Protein AF-A0A2H0I7Z9-F1 (afdb_monomer)

Structure (mmCIF, N/CA/C/O backbone):
data_AF-A0A2H0I7Z9-F1
#
_entry.id   AF-A0A2H0I7Z9-F1
#
loop_
_atom_site.group_PDB
_atom_site.id
_atom_site.type_symbol
_atom_site.label_atom_id
_atom_site.label_alt_id
_atom_site.label_comp_id
_atom_site.label_asym_id
_atom_site.label_entity_id
_atom_site.label_s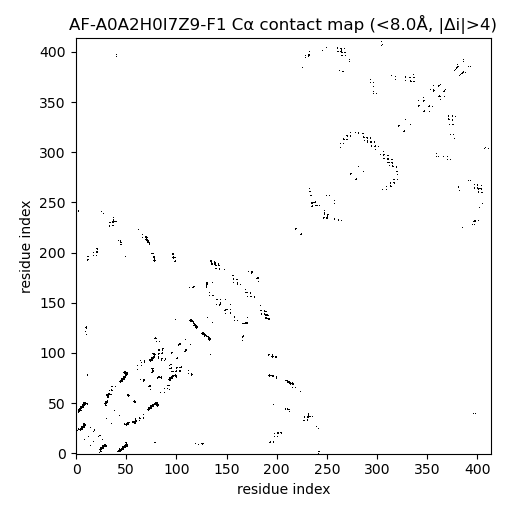eq_id
_atom_site.pdbx_PDB_ins_code
_atom_site.Cartn_x
_atom_site.Cartn_y
_atom_site.Cartn_z
_atom_site.occupancy
_atom_site.B_iso_or_equiv
_atom_site.auth_seq_id
_atom_site.auth_comp_id
_atom_site.auth_asym_id
_atom_site.auth_atom_id
_atom_site.pdbx_PDB_model_num
ATOM 1 N N . MET A 1 1 ? -11.245 18.619 -0.762 1.00 51.38 1 MET A N 1
ATOM 2 C CA . MET A 1 1 ? -10.961 17.854 -1.997 1.00 51.38 1 MET A CA 1
ATOM 3 C C . MET A 1 1 ? -11.618 16.493 -1.859 1.00 51.38 1 MET A C 1
ATOM 5 O O . MET A 1 1 ? -11.769 16.043 -0.731 1.00 51.38 1 MET A O 1
ATOM 9 N N . SER A 1 2 ? -12.069 15.881 -2.954 1.00 73.56 2 SER A N 1
ATOM 10 C CA . SER A 1 2 ? -12.644 14.533 -2.891 1.00 73.56 2 SER A CA 1
ATOM 11 C C . SER A 1 2 ? -11.521 13.504 -2.731 1.00 73.56 2 SER A C 1
ATOM 13 O O . SER A 1 2 ? -10.578 13.527 -3.515 1.00 73.56 2 SER A O 1
ATOM 15 N N . THR A 1 3 ? -11.616 12.596 -1.756 1.00 82.62 3 THR A N 1
ATOM 16 C CA . THR A 1 3 ? -10.693 11.454 -1.572 1.00 82.62 3 THR A CA 1
ATOM 17 C C . THR A 1 3 ? -11.044 10.273 -2.486 1.00 82.62 3 THR A C 1
ATOM 19 O O . THR A 1 3 ? -10.684 9.129 -2.215 1.00 82.62 3 THR A O 1
ATOM 22 N N . ASP A 1 4 ? -11.773 10.539 -3.574 1.00 92.75 4 ASP A N 1
ATOM 23 C CA . ASP A 1 4 ? -12.314 9.515 -4.465 1.00 92.75 4 ASP A CA 1
ATOM 24 C C . ASP A 1 4 ? -11.225 8.693 -5.158 1.00 92.75 4 ASP A C 1
ATOM 26 O O . ASP A 1 4 ? -11.396 7.487 -5.304 1.00 92.75 4 ASP A O 1
ATOM 30 N N . THR A 1 5 ? -10.124 9.320 -5.582 1.00 96.38 5 THR A N 1
ATOM 31 C CA . THR A 1 5 ? -8.995 8.621 -6.213 1.00 96.38 5 THR A CA 1
ATOM 32 C C . THR A 1 5 ? -7.719 8.868 -5.433 1.00 96.38 5 THR A C 1
ATOM 34 O O . THR A 1 5 ? -7.299 10.017 -5.283 1.00 96.38 5 THR A O 1
ATOM 37 N N . ILE A 1 6 ? -7.086 7.789 -4.976 1.00 97.38 6 ILE A N 1
ATOM 38 C CA . ILE A 1 6 ? -5.812 7.840 -4.258 1.00 97.38 6 ILE A CA 1
ATOM 39 C C . ILE A 1 6 ? -4.749 7.081 -5.050 1.00 97.38 6 ILE A C 1
ATOM 41 O O . ILE A 1 6 ? -4.990 5.970 -5.522 1.00 97.38 6 ILE A O 1
ATOM 45 N N . VAL A 1 7 ? -3.577 7.691 -5.208 1.00 98.19 7 VAL A N 1
ATOM 46 C CA . VAL A 1 7 ? -2.450 7.164 -5.982 1.00 98.19 7 VAL A CA 1
ATOM 47 C C . VAL A 1 7 ? -1.263 6.945 -5.051 1.00 98.19 7 VAL A C 1
ATOM 49 O O . VAL A 1 7 ? -0.806 7.893 -4.419 1.00 98.19 7 VAL A O 1
ATOM 52 N N . PHE A 1 8 ? -0.736 5.724 -4.999 1.00 97.94 8 PHE A N 1
ATOM 53 C CA . PHE A 1 8 ? 0.520 5.417 -4.313 1.00 97.94 8 PHE A CA 1
ATOM 54 C C . PHE A 1 8 ? 1.692 5.597 -5.275 1.00 97.94 8 PHE A C 1
ATOM 56 O O . PHE A 1 8 ? 1.799 4.862 -6.262 1.00 97.94 8 PHE A O 1
ATOM 63 N N . LEU A 1 9 ? 2.555 6.577 -5.003 1.00 96.88 9 LEU A N 1
ATOM 64 C CA . LEU A 1 9 ? 3.615 7.008 -5.913 1.00 96.88 9 LEU A CA 1
ATOM 65 C C . LEU A 1 9 ? 4.924 7.292 -5.166 1.00 96.88 9 LEU A C 1
ATOM 67 O O . LEU A 1 9 ? 4.912 7.895 -4.096 1.00 96.88 9 LEU A O 1
ATOM 71 N N . GLY A 1 10 ? 6.059 6.929 -5.765 1.00 93.75 10 GLY A N 1
ATOM 72 C CA . GLY A 1 10 ? 7.385 7.333 -5.300 1.00 93.75 10 GLY A CA 1
ATOM 73 C C . GLY A 1 10 ? 8.357 7.566 -6.451 1.00 93.75 10 GLY A C 1
ATOM 74 O O . GLY A 1 10 ? 8.159 8.525 -7.190 1.00 93.75 10 GLY A O 1
ATOM 75 N N . PRO A 1 11 ? 9.420 6.751 -6.607 1.00 94.00 11 PRO A N 1
ATOM 76 C CA . PRO A 1 11 ? 10.505 7.027 -7.552 1.00 94.00 11 PRO A CA 1
ATOM 77 C C . PRO A 1 11 ? 10.088 7.006 -9.027 1.00 94.00 11 PRO A C 1
ATOM 79 O O . PRO A 1 11 ? 10.836 7.503 -9.861 1.00 94.00 11 PRO A O 1
ATOM 82 N N . THR A 1 12 ? 8.950 6.398 -9.378 1.00 96.25 12 THR A N 1
ATOM 83 C CA . THR A 1 12 ? 8.590 6.178 -10.786 1.00 96.25 12 THR A CA 1
ATOM 84 C C . THR A 1 12 ? 8.223 7.467 -11.531 1.00 96.25 12 THR A C 1
ATOM 86 O O . THR A 1 12 ? 8.511 7.584 -12.719 1.00 96.25 12 THR A O 1
ATOM 89 N N . LEU A 1 13 ? 7.585 8.432 -10.864 1.00 95.50 13 LEU A N 1
ATOM 90 C CA . LEU A 1 13 ? 7.290 9.759 -11.415 1.00 95.50 13 LEU A CA 1
ATOM 91 C C . LEU A 1 13 ? 7.383 10.806 -10.314 1.00 95.50 13 LEU A C 1
ATOM 93 O O . LEU A 1 13 ? 7.021 10.549 -9.165 1.00 95.50 13 LEU A O 1
ATOM 97 N N . SER A 1 14 ? 7.759 12.031 -10.681 1.00 94.19 14 SER A N 1
ATOM 98 C CA . SER A 1 14 ? 7.615 13.146 -9.752 1.00 94.19 14 SER A CA 1
ATOM 99 C C . SER A 1 14 ? 6.133 13.425 -9.460 1.00 94.19 14 SER A C 1
ATOM 101 O O . SER A 1 14 ? 5.256 13.268 -10.314 1.00 94.19 14 SER A O 1
ATOM 103 N N . ARG A 1 15 ? 5.834 13.915 -8.248 1.00 92.50 15 ARG A N 1
ATOM 104 C CA . ARG A 1 15 ? 4.469 14.345 -7.888 1.00 92.50 15 ARG A CA 1
ATOM 105 C C . ARG A 1 15 ? 3.943 15.449 -8.815 1.00 92.50 15 ARG A C 1
ATOM 107 O O . ARG A 1 15 ? 2.733 15.561 -8.975 1.00 92.50 15 ARG A O 1
ATOM 114 N N . GLN A 1 16 ? 4.824 16.265 -9.398 1.00 94.12 16 GLN A N 1
ATOM 115 C CA . GLN A 1 16 ? 4.442 17.299 -10.358 1.00 94.12 16 GLN A CA 1
ATOM 116 C C . GLN A 1 16 ? 3.939 16.675 -11.665 1.00 94.12 16 GLN A C 1
ATOM 118 O O . GLN A 1 16 ? 2.797 16.919 -12.041 1.00 94.12 16 GLN A O 1
ATOM 123 N N . GLU A 1 17 ? 4.734 15.808 -12.299 1.00 96.00 17 GLU A N 1
ATOM 124 C CA . GLU A 1 17 ? 4.333 15.117 -13.535 1.00 96.00 17 GLU A CA 1
ATOM 125 C C . GLU A 1 17 ? 3.067 14.274 -13.334 1.00 96.00 17 GLU A C 1
ATOM 127 O O . GLU A 1 17 ? 2.190 14.216 -14.195 1.00 96.00 17 GLU A O 1
ATOM 132 N N . ALA A 1 18 ? 2.940 13.626 -12.175 1.00 96.75 18 ALA A N 1
ATOM 133 C CA . ALA A 1 18 ? 1.763 12.828 -11.863 1.00 96.75 18 ALA A CA 1
ATOM 134 C C . ALA A 1 18 ? 0.492 13.690 -11.736 1.00 96.75 18 ALA A C 1
ATOM 136 O O . ALA A 1 18 ? -0.565 13.296 -12.232 1.00 96.75 18 ALA A O 1
ATOM 137 N N . LYS A 1 19 ? 0.598 14.889 -11.142 1.00 95.81 19 LYS A N 1
ATOM 138 C CA . LYS A 1 19 ? -0.497 15.872 -11.074 1.00 95.81 19 LYS A CA 1
ATOM 139 C C . LYS A 1 19 ? -0.855 16.453 -12.439 1.00 95.81 19 LYS A C 1
ATOM 141 O O . LYS A 1 19 ? -2.015 16.771 -12.651 1.00 95.81 19 LYS A O 1
ATOM 146 N N . GLU A 1 20 ? 0.096 16.578 -13.361 1.00 97.00 20 GLU A N 1
ATOM 147 C CA . GLU A 1 20 ? -0.200 16.970 -14.747 1.00 97.00 20 GLU A CA 1
ATOM 148 C C . GLU A 1 20 ? -1.038 15.899 -15.465 1.00 97.00 20 GLU A C 1
ATOM 150 O O . GLU A 1 20 ? -1.903 16.230 -16.274 1.00 97.00 20 GLU A O 1
ATOM 155 N N . CYS A 1 21 ? -0.825 14.618 -15.139 1.00 97.19 21 CYS A N 1
ATOM 156 C CA . CYS A 1 21 ? -1.575 13.503 -15.722 1.00 97.19 21 CYS A CA 1
ATOM 157 C C . CYS A 1 21 ? -2.951 13.278 -15.073 1.00 97.19 21 CYS A C 1
ATOM 159 O O . CYS A 1 21 ? -3.874 12.846 -15.764 1.00 97.19 21 CYS A O 1
ATOM 161 N N . LEU A 1 22 ? -3.073 13.507 -13.759 1.00 96.69 22 LEU A N 1
ATOM 162 C CA . LEU A 1 22 ? -4.294 13.287 -12.975 1.00 96.69 22 LEU A CA 1
ATOM 163 C C . LEU A 1 22 ? -4.424 14.342 -11.849 1.00 96.69 22 LEU A C 1
ATOM 165 O O . LEU A 1 22 ? -4.084 14.056 -10.694 1.00 96.69 22 LEU A O 1
ATOM 169 N N . PRO A 1 23 ? -4.879 15.571 -12.165 1.00 94.44 23 PRO A N 1
ATOM 170 C CA . PRO A 1 23 ? -4.886 16.700 -11.226 1.00 94.44 23 PRO A CA 1
ATOM 171 C C . PRO A 1 23 ? -5.771 16.513 -9.9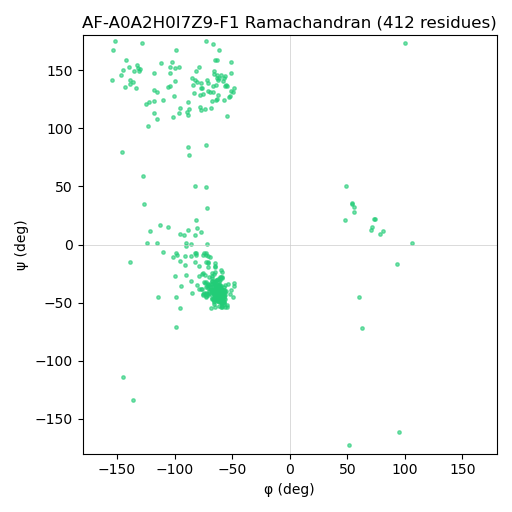86 1.00 94.44 23 PRO A C 1
ATOM 173 O O . PRO A 1 23 ? -5.484 17.068 -8.927 1.00 94.44 23 PRO A O 1
ATOM 176 N N . GLU A 1 24 ? -6.859 15.756 -10.115 1.00 92.44 24 GLU A N 1
ATOM 177 C CA . GLU A 1 24 ? -7.875 15.546 -9.081 1.00 92.44 24 GLU A CA 1
ATOM 178 C C . GLU A 1 24 ? -7.509 14.470 -8.047 1.00 92.44 24 GLU A C 1
ATOM 180 O O . GLU A 1 24 ? -8.239 14.285 -7.071 1.00 92.44 24 GLU A O 1
ATOM 185 N N . ALA A 1 25 ? -6.407 13.744 -8.253 1.00 95.69 25 ALA A N 1
ATOM 186 C CA . ALA A 1 25 ? -6.022 12.642 -7.386 1.00 95.69 25 ALA A CA 1
ATOM 187 C C . ALA A 1 25 ? -5.302 13.081 -6.105 1.00 95.69 25 ALA A C 1
ATOM 189 O O . ALA A 1 25 ? -4.533 14.043 -6.053 1.00 95.69 25 ALA A O 1
ATOM 190 N N . CYS A 1 26 ? -5.508 12.281 -5.064 1.00 96.50 26 CYS A N 1
ATOM 191 C CA . CYS A 1 26 ? -4.780 12.345 -3.808 1.00 96.50 26 CYS A CA 1
ATOM 192 C C . CYS A 1 26 ? -3.511 11.487 -3.909 1.00 96.50 26 CYS A C 1
ATOM 194 O O . CYS A 1 26 ? -3.597 10.275 -4.078 1.00 96.50 26 CYS A O 1
ATOM 196 N N . PHE A 1 27 ? -2.326 12.092 -3.813 1.00 95.69 27 PHE A N 1
ATOM 197 C CA . PHE A 1 27 ? -1.055 11.364 -3.923 1.00 95.69 27 PHE A CA 1
ATOM 198 C C . PHE A 1 27 ? -0.501 10.990 -2.542 1.00 95.69 27 PHE A C 1
ATOM 200 O O . PHE A 1 27 ? -0.154 11.876 -1.747 1.00 95.69 27 PHE A O 1
ATOM 207 N N . SER A 1 28 ? -0.393 9.687 -2.299 1.00 94.75 28 SER A N 1
ATOM 208 C CA . SER A 1 28 ? 0.258 9.038 -1.156 1.00 94.75 28 SER A CA 1
ATOM 209 C C . SER A 1 28 ? 1.664 8.571 -1.531 1.00 94.75 28 SER A C 1
ATOM 211 O O . SER A 1 28 ? 2.022 8.521 -2.708 1.00 94.75 28 SER A O 1
ATOM 213 N N . ASP A 1 29 ? 2.451 8.209 -0.524 1.00 93.81 29 ASP A N 1
ATOM 214 C CA . ASP A 1 29 ? 3.791 7.637 -0.726 1.00 93.81 29 ASP A CA 1
ATOM 215 C C . ASP A 1 29 ? 3.701 6.200 -1.262 1.00 93.81 29 ASP A C 1
ATOM 217 O O . ASP A 1 29 ? 2.591 5.681 -1.396 1.00 93.81 29 ASP A O 1
ATOM 221 N N . PRO A 1 30 ? 4.817 5.537 -1.613 1.00 95.56 30 PRO A N 1
ATOM 222 C CA . PRO A 1 30 ? 4.769 4.159 -2.089 1.00 95.56 30 PRO A CA 1
ATOM 223 C C . PRO A 1 30 ? 4.081 3.230 -1.089 1.00 95.56 30 PRO A C 1
ATOM 225 O O . PRO A 1 30 ? 4.352 3.286 0.110 1.00 95.56 30 PRO A O 1
ATOM 228 N N . VAL A 1 31 ? 3.218 2.352 -1.599 1.00 96.25 31 VAL A N 1
ATOM 229 C CA . VAL A 1 31 ? 2.387 1.479 -0.767 1.00 96.25 31 VAL A CA 1
ATOM 230 C C . VAL A 1 31 ? 3.233 0.495 0.048 1.00 96.25 31 VAL A C 1
ATOM 232 O O . VAL A 1 31 ? 4.152 -0.146 -0.471 1.00 96.25 31 VAL A O 1
ATOM 235 N N . ARG A 1 32 ? 2.886 0.312 1.321 1.00 94.25 32 ARG A N 1
ATOM 236 C CA . ARG A 1 32 ? 3.385 -0.779 2.175 1.00 94.25 32 ARG A CA 1
ATOM 237 C C . ARG A 1 32 ? 2.235 -1.535 2.842 1.00 94.25 32 ARG A C 1
ATOM 239 O O . ARG A 1 32 ? 1.069 -1.156 2.737 1.00 94.25 32 ARG A O 1
ATOM 246 N N . CYS A 1 33 ? 2.574 -2.624 3.523 1.00 92.50 33 CYS A N 1
ATOM 247 C CA . CYS A 1 33 ? 1.631 -3.422 4.296 1.00 92.50 33 CYS A CA 1
ATOM 248 C C . CYS A 1 33 ? 0.846 -2.551 5.289 1.00 92.50 33 CYS A C 1
ATOM 250 O O . CYS A 1 33 ? 1.431 -1.859 6.124 1.00 92.50 33 CYS A O 1
ATOM 252 N N . GLY A 1 34 ? -0.480 -2.645 5.242 1.00 89.50 34 GLY A N 1
ATOM 253 C CA . GLY A 1 34 ? -1.413 -1.930 6.113 1.00 89.50 34 GLY A CA 1
ATOM 254 C C . GLY A 1 34 ? -1.926 -0.605 5.543 1.00 89.50 34 GLY A C 1
ATOM 255 O O . GLY A 1 34 ? -2.934 -0.096 6.039 1.00 89.50 34 GLY A O 1
ATOM 256 N N . ASP A 1 35 ? -1.280 -0.035 4.521 1.00 93.31 35 ASP A N 1
ATOM 257 C CA . ASP A 1 35 ? -1.666 1.277 3.992 1.00 93.31 35 ASP A CA 1
ATOM 258 C C . ASP A 1 35 ? -3.002 1.229 3.249 1.00 93.31 35 ASP A C 1
ATOM 260 O O . ASP A 1 35 ? -3.826 2.132 3.403 1.00 93.31 35 ASP A O 1
ATOM 264 N N . VAL A 1 36 ? -3.242 0.168 2.468 1.00 94.06 36 VAL A N 1
ATOM 265 C CA . VAL A 1 36 ? -4.513 -0.011 1.754 1.00 94.06 36 VAL A CA 1
ATOM 266 C C . VAL A 1 36 ? -5.642 -0.129 2.770 1.00 94.06 36 VAL A C 1
ATOM 268 O O . VAL A 1 36 ? -6.618 0.609 2.667 1.00 94.06 36 VAL A O 1
ATOM 271 N N . PHE A 1 37 ? -5.485 -0.959 3.808 1.00 90.00 37 PHE A N 1
ATOM 272 C CA . PHE A 1 37 ? -6.462 -1.033 4.897 1.00 90.00 37 PHE A CA 1
ATOM 273 C C . PHE A 1 37 ? -6.689 0.309 5.592 1.00 90.00 37 PHE A C 1
ATOM 275 O O . PHE A 1 37 ? -7.840 0.672 5.827 1.00 90.00 37 PHE A O 1
ATOM 282 N N . LYS A 1 38 ? -5.626 1.061 5.897 1.00 89.38 38 LYS A N 1
ATOM 283 C CA . LYS A 1 38 ? -5.745 2.372 6.545 1.00 89.38 38 LYS A CA 1
ATOM 284 C C . LYS A 1 38 ? -6.549 3.346 5.678 1.00 89.38 38 LYS A C 1
ATOM 286 O O . LYS A 1 38 ? -7.457 3.995 6.183 1.00 89.38 38 LYS A O 1
ATOM 291 N N . LEU A 1 39 ? -6.287 3.403 4.370 1.00 90.94 39 LEU A N 1
ATOM 292 C CA . LEU A 1 39 ? -7.021 4.283 3.454 1.00 90.94 39 LEU A CA 1
ATOM 293 C C . LEU A 1 39 ? -8.485 3.898 3.265 1.00 90.94 39 LEU A C 1
ATOM 295 O O . LEU A 1 39 ? -9.286 4.779 2.961 1.00 90.94 39 LEU A O 1
ATOM 299 N N . MET A 1 40 ? -8.870 2.638 3.485 1.00 87.50 40 MET A N 1
ATOM 300 C CA . MET A 1 40 ? -10.280 2.237 3.416 1.00 87.50 40 MET A CA 1
ATOM 301 C C . MET A 1 40 ? -11.167 3.015 4.397 1.00 87.50 40 MET A C 1
ATOM 303 O O . MET A 1 40 ? -12.351 3.196 4.116 1.00 87.50 40 MET A O 1
ATOM 307 N N . SER A 1 41 ? -10.614 3.568 5.487 1.00 84.62 41 SER A N 1
ATOM 308 C CA . SER A 1 41 ? -11.373 4.436 6.398 1.00 84.62 41 SER A CA 1
ATOM 309 C C . SER A 1 41 ? -11.829 5.751 5.756 1.00 84.62 41 SER A C 1
ATOM 311 O O . SER A 1 41 ? -12.748 6.390 6.258 1.00 84.62 41 SER A O 1
ATOM 313 N N . LEU A 1 42 ? -11.205 6.163 4.648 1.00 87.81 42 LEU A N 1
ATOM 314 C CA . LEU A 1 42 ? -11.575 7.352 3.874 1.00 87.81 42 LEU A CA 1
ATOM 315 C C . LEU A 1 42 ? -12.598 7.045 2.771 1.00 87.81 42 LEU A C 1
ATOM 317 O O . LEU A 1 42 ? -12.964 7.943 2.016 1.00 87.81 42 LEU A O 1
ATOM 321 N N . SER A 1 43 ? -13.045 5.787 2.667 1.00 88.62 43 SER A N 1
ATOM 322 C CA . SER A 1 43 ? -13.967 5.303 1.630 1.00 88.62 43 SER A CA 1
ATOM 323 C C . SER A 1 43 ? -13.557 5.701 0.197 1.00 88.62 43 SER A C 1
ATOM 325 O O . SER A 1 43 ? -14.383 6.249 -0.541 1.00 88.62 43 SER A O 1
ATOM 327 N N . PRO A 1 44 ? -12.295 5.457 -0.219 1.00 93.12 44 PRO A N 1
ATOM 328 C CA . PRO A 1 44 ? -11.836 5.794 -1.559 1.00 93.12 44 PRO A CA 1
ATOM 329 C C . PRO A 1 44 ? -12.618 4.994 -2.593 1.00 93.12 44 PRO A C 1
ATOM 331 O O . PRO A 1 44 ? -12.921 3.821 -2.393 1.00 93.12 44 PRO A O 1
ATOM 334 N N . LYS A 1 45 ? -12.909 5.611 -3.734 1.00 95.38 45 LYS A N 1
ATOM 335 C CA . LYS A 1 45 ? -13.626 4.961 -4.834 1.00 95.38 45 LYS A CA 1
ATOM 336 C C . LYS A 1 45 ? -12.691 4.266 -5.819 1.00 95.38 45 LYS A C 1
ATOM 338 O O . LYS A 1 45 ? -13.107 3.307 -6.477 1.00 95.38 45 LYS A O 1
ATOM 343 N N . ARG A 1 46 ? -11.452 4.744 -5.919 1.00 97.06 46 ARG A N 1
ATOM 344 C CA . ARG A 1 46 ? -10.394 4.199 -6.762 1.00 97.06 46 ARG A CA 1
ATOM 345 C C . ARG A 1 46 ? -9.039 4.288 -6.062 1.00 97.06 46 ARG A C 1
ATOM 347 O O . ARG A 1 46 ? -8.677 5.333 -5.525 1.00 97.06 46 ARG A O 1
ATOM 354 N N . LEU A 1 47 ? -8.275 3.205 -6.129 1.00 98.06 47 LEU A N 1
ATOM 355 C CA . LEU A 1 47 ? -6.873 3.147 -5.730 1.00 98.06 47 LEU A CA 1
ATOM 356 C C . LEU A 1 47 ? -6.019 2.868 -6.966 1.00 98.06 47 LEU A C 1
ATOM 358 O O . LEU A 1 47 ? -6.315 1.951 -7.727 1.00 98.06 47 LEU A O 1
ATOM 362 N N . ILE A 1 48 ? -4.954 3.639 -7.161 1.00 98.50 48 ILE A N 1
ATOM 363 C CA . ILE A 1 48 ? -3.965 3.406 -8.216 1.00 98.50 48 ILE A CA 1
ATOM 364 C C . ILE A 1 48 ? -2.624 3.144 -7.542 1.00 98.50 48 ILE A C 1
ATOM 366 O O . ILE A 1 48 ? -2.054 4.023 -6.899 1.00 98.50 48 ILE A O 1
ATOM 370 N N . ILE A 1 49 ? -2.120 1.925 -7.676 1.00 98.75 49 ILE A N 1
ATOM 371 C CA . ILE A 1 49 ? -0.825 1.529 -7.136 1.00 98.75 49 ILE A CA 1
ATOM 372 C C . ILE A 1 49 ? 0.199 1.670 -8.259 1.00 98.75 49 ILE A C 1
ATOM 374 O O . ILE A 1 49 ? 0.132 0.952 -9.256 1.00 98.75 49 ILE A O 1
ATOM 378 N N . ILE A 1 50 ? 1.135 2.605 -8.108 1.00 98.62 50 ILE A N 1
ATOM 379 C CA . ILE A 1 50 ? 2.317 2.697 -8.967 1.00 98.62 50 ILE A CA 1
ATOM 380 C C . ILE A 1 50 ? 3.469 2.032 -8.222 1.00 98.62 50 ILE A C 1
ATOM 382 O O . ILE A 1 50 ? 3.852 0.910 -8.547 1.00 98.62 50 ILE A O 1
ATOM 386 N N . ASP A 1 51 ? 3.949 2.675 -7.158 1.00 97.56 51 ASP A N 1
ATOM 387 C CA . ASP A 1 51 ? 5.112 2.238 -6.388 1.00 97.56 51 ASP A CA 1
ATOM 388 C C . ASP A 1 51 ? 4.735 1.594 -5.055 1.00 97.56 51 ASP A C 1
ATOM 390 O O . ASP A 1 51 ? 3.719 1.929 -4.446 1.00 97.56 51 ASP A O 1
ATOM 394 N N . GLY A 1 52 ? 5.609 0.707 -4.576 1.00 95.12 52 GLY A N 1
ATOM 395 C CA . GLY A 1 52 ? 5.531 0.108 -3.248 1.00 95.12 52 GLY A CA 1
ATOM 396 C C . GLY A 1 52 ? 6.909 -0.068 -2.620 1.00 95.12 52 GLY A C 1
ATOM 397 O O . GLY A 1 52 ? 7.916 -0.089 -3.327 1.00 95.12 52 GLY A O 1
ATOM 398 N N . LEU A 1 53 ? 6.941 -0.182 -1.294 1.00 91.62 53 LEU A N 1
ATOM 399 C CA . LEU A 1 53 ? 8.156 -0.437 -0.517 1.00 91.62 53 LEU A CA 1
ATOM 400 C C . LEU A 1 53 ? 8.311 -1.936 -0.218 1.00 91.62 53 LEU A C 1
ATOM 402 O O . LEU A 1 53 ? 7.330 -2.681 -0.127 1.00 91.62 53 LEU A O 1
ATOM 406 N N . PHE A 1 54 ? 9.553 -2.382 -0.048 1.00 82.25 54 PHE A N 1
ATOM 407 C CA . PHE A 1 54 ? 9.895 -3.753 0.338 1.00 82.25 54 PHE A CA 1
ATOM 408 C C . PHE A 1 54 ? 11.237 -3.782 1.103 1.00 82.25 54 PHE A C 1
ATOM 410 O O . PHE A 1 54 ? 11.864 -2.738 1.289 1.00 82.25 54 PHE A O 1
ATOM 417 N N . GLU A 1 55 ? 11.640 -4.954 1.607 1.00 78.69 55 GLU A N 1
ATOM 418 C CA . GLU A 1 55 ? 12.778 -5.200 2.523 1.00 78.69 55 GLU A CA 1
ATOM 419 C C . GLU A 1 55 ? 12.687 -4.543 3.904 1.00 78.69 55 GLU A C 1
ATOM 421 O O . GLU A 1 55 ? 12.490 -5.235 4.901 1.00 78.69 55 GLU A O 1
ATOM 426 N N . GLN A 1 56 ? 12.840 -3.217 3.987 1.00 77.44 56 GLN A N 1
ATOM 427 C CA . GLN A 1 56 ? 12.824 -2.489 5.268 1.00 77.44 56 GLN A CA 1
ATOM 428 C C . GLN A 1 56 ? 11.425 -2.437 5.887 1.00 77.44 56 GLN A C 1
ATOM 430 O O . GLN A 1 56 ? 11.254 -2.199 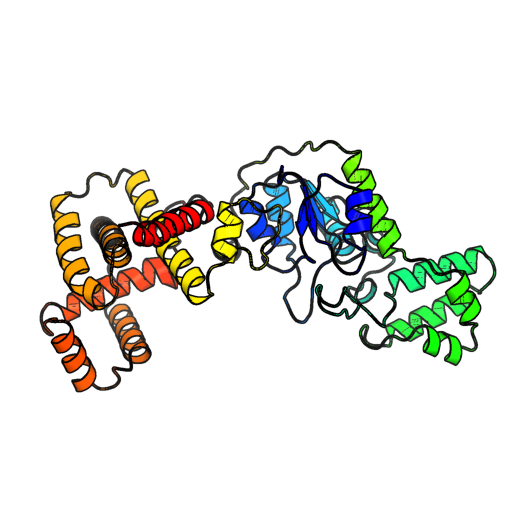7.082 1.00 77.44 56 GLN A O 1
ATOM 435 N N . THR A 1 57 ? 10.412 -2.657 5.057 1.00 81.69 57 THR A N 1
ATOM 436 C CA . THR A 1 57 ? 9.021 -2.784 5.455 1.00 81.69 57 THR A CA 1
ATOM 437 C C . THR A 1 57 ? 8.375 -3.902 4.651 1.00 81.69 57 THR A C 1
ATOM 439 O O . THR A 1 57 ? 8.807 -4.218 3.540 1.00 81.69 57 THR A O 1
ATOM 442 N N . ALA A 1 58 ? 7.344 -4.519 5.220 1.00 87.00 58 ALA A N 1
ATOM 443 C CA . ALA A 1 58 ? 6.569 -5.512 4.501 1.00 87.00 58 ALA A CA 1
ATOM 444 C C . ALA A 1 58 ? 5.823 -4.837 3.341 1.00 87.00 58 ALA A C 1
ATOM 446 O O . ALA A 1 58 ? 5.162 -3.813 3.529 1.00 87.00 58 ALA A O 1
ATOM 447 N N . SER A 1 59 ? 5.913 -5.423 2.150 1.00 92.06 59 SER A N 1
ATOM 448 C CA . SER A 1 59 ? 5.156 -4.968 0.984 1.00 92.06 59 SER A CA 1
ATOM 449 C C . SER A 1 59 ? 3.658 -5.146 1.185 1.00 92.06 59 SER A C 1
ATOM 451 O O . SER A 1 59 ? 3.222 -5.978 1.983 1.00 92.06 59 SER A O 1
ATOM 453 N N . VAL A 1 60 ? 2.875 -4.388 0.416 1.00 94.81 60 VAL A N 1
ATOM 454 C CA . VAL A 1 60 ? 1.414 -4.520 0.392 1.00 94.81 60 VAL A CA 1
ATOM 455 C C . VAL A 1 60 ? 0.999 -5.974 0.174 1.00 94.81 60 VAL A C 1
ATOM 457 O O . VAL A 1 60 ? 1.515 -6.659 -0.722 1.00 94.81 60 VAL A O 1
ATOM 460 N N . TRP A 1 61 ? 0.071 -6.450 1.002 1.00 92.69 61 TRP A N 1
ATOM 461 C CA . TRP A 1 61 ? -0.435 -7.812 0.885 1.00 92.69 61 TRP A CA 1
ATOM 462 C C . TRP A 1 61 ? -1.569 -7.896 -0.128 1.00 92.69 61 TRP A C 1
ATOM 464 O O . TRP A 1 61 ? -2.465 -7.051 -0.153 1.00 92.69 61 TRP A O 1
ATOM 474 N N . HIS A 1 62 ? -1.616 -9.004 -0.871 1.00 93.81 62 HIS A N 1
ATOM 475 C CA . HIS A 1 62 ? -2.739 -9.337 -1.752 1.00 93.81 62 HIS A CA 1
ATOM 476 C C . HIS A 1 62 ? -4.082 -9.250 -1.033 1.00 93.81 62 HIS A C 1
ATOM 478 O O . HIS A 1 62 ? -5.042 -8.723 -1.578 1.00 93.81 62 HIS A O 1
ATOM 484 N N . LYS A 1 63 ? -4.139 -9.695 0.229 1.00 90.44 63 LYS A N 1
ATOM 485 C CA . LYS A 1 63 ? -5.360 -9.653 1.048 1.00 90.44 63 LYS A CA 1
ATOM 486 C C . LYS A 1 63 ? -5.902 -8.241 1.265 1.00 90.44 63 LYS A C 1
ATOM 488 O O . LYS A 1 63 ? -7.107 -8.097 1.440 1.00 90.44 63 LYS A O 1
ATOM 493 N N . GLU A 1 64 ? -5.051 -7.217 1.267 1.00 92.25 64 GLU A N 1
ATOM 494 C CA . GLU A 1 64 ? -5.516 -5.834 1.391 1.00 92.25 64 GLU A CA 1
ATOM 495 C C . GLU A 1 64 ? -6.156 -5.341 0.097 1.00 92.25 64 GLU A C 1
ATOM 497 O O . GLU A 1 64 ? -7.210 -4.711 0.122 1.00 92.25 64 GLU A O 1
ATOM 502 N N . ILE A 1 65 ? -5.543 -5.679 -1.038 1.00 95.44 65 ILE A N 1
ATOM 503 C CA . ILE A 1 65 ? -6.060 -5.338 -2.364 1.00 95.44 65 ILE A CA 1
ATOM 504 C C . ILE A 1 65 ? -7.382 -6.067 -2.622 1.00 95.44 65 ILE A C 1
ATOM 506 O O . ILE A 1 65 ? -8.361 -5.436 -3.011 1.00 95.44 65 ILE A O 1
ATOM 510 N N . LEU A 1 66 ? -7.440 -7.369 -2.330 1.00 92.88 66 LEU A N 1
ATOM 511 C CA . LEU A 1 66 ? -8.660 -8.176 -2.423 1.00 92.88 66 LEU A CA 1
ATOM 512 C C . LEU A 1 66 ? -9.787 -7.607 -1.558 1.00 92.88 66 LEU A C 1
ATOM 514 O O . LEU A 1 66 ? -10.929 -7.546 -1.995 1.00 92.88 66 LEU A O 1
ATOM 518 N N . PHE A 1 67 ? -9.471 -7.132 -0.351 1.00 89.19 67 PHE A N 1
ATOM 519 C CA . PHE A 1 67 ? -10.457 -6.480 0.507 1.00 89.19 67 PHE A CA 1
ATOM 520 C C . PHE A 1 67 ? -10.992 -5.172 -0.089 1.00 89.19 67 PHE A C 1
ATOM 522 O O . PHE A 1 67 ? -12.191 -4.906 -0.006 1.00 89.19 67 PHE A O 1
ATOM 529 N N . ALA A 1 68 ? -10.129 -4.353 -0.697 1.00 92.12 68 ALA A N 1
ATOM 530 C CA . ALA A 1 68 ? -10.561 -3.137 -1.380 1.00 92.12 68 ALA A CA 1
ATOM 531 C C . ALA A 1 68 ? -11.473 -3.466 -2.579 1.00 92.12 68 ALA A C 1
ATOM 533 O O . ALA A 1 68 ? -12.542 -2.867 -2.716 1.00 92.12 68 ALA A O 1
ATOM 534 N N . LEU A 1 69 ? -11.102 -4.464 -3.389 1.00 93.31 69 LEU A N 1
ATOM 535 C CA . LEU A 1 69 ? -11.905 -4.952 -4.517 1.00 93.31 69 LEU A CA 1
ATOM 536 C C . LEU A 1 69 ? -13.280 -5.468 -4.065 1.00 93.31 69 LEU A C 1
ATOM 538 O O . LEU A 1 69 ? -14.303 -5.057 -4.613 1.00 93.31 69 LEU A O 1
ATOM 542 N N . ASP A 1 70 ? -13.324 -6.297 -3.020 1.00 89.62 70 ASP A N 1
ATOM 543 C CA . ASP A 1 70 ? -14.570 -6.823 -2.444 1.00 89.62 70 ASP A CA 1
ATOM 544 C C . ASP A 1 70 ? -15.451 -5.714 -1.830 1.00 89.62 70 ASP A C 1
ATOM 546 O O . ASP A 1 70 ? -16.680 -5.738 -1.928 1.00 89.62 70 ASP A O 1
ATOM 550 N N . SER A 1 71 ? -14.825 -4.652 -1.311 1.00 87.88 71 SER A N 1
ATOM 551 C CA . SER A 1 71 ? -15.509 -3.424 -0.873 1.00 87.88 71 SER A CA 1
ATOM 552 C C . SER A 1 71 ? -16.038 -2.571 -2.039 1.00 87.88 71 SER A C 1
ATOM 554 O O . SER A 1 71 ? -16.632 -1.513 -1.824 1.00 87.88 71 SER A O 1
ATOM 556 N N . GLY A 1 72 ? -15.848 -3.008 -3.286 1.00 91.69 72 GLY A N 1
ATOM 557 C CA . GLY A 1 72 ? -16.309 -2.326 -4.492 1.00 91.69 72 GLY A CA 1
ATOM 558 C C . GLY A 1 72 ? -15.413 -1.178 -4.950 1.00 91.69 72 GLY A C 1
ATOM 559 O O . GLY A 1 72 ? -15.845 -0.411 -5.809 1.00 91.69 72 GLY A O 1
ATOM 560 N N . VAL A 1 73 ? -14.203 -1.040 -4.398 1.00 94.31 73 VAL A N 1
ATOM 561 C CA . VAL A 1 73 ? -13.208 -0.045 -4.823 1.00 94.31 73 VAL A CA 1
ATOM 562 C C . VAL A 1 73 ? -12.563 -0.501 -6.126 1.00 94.31 73 VAL A C 1
ATOM 564 O O . VAL A 1 73 ? -12.159 -1.652 -6.266 1.00 94.31 73 VAL A O 1
ATOM 567 N N . GLU A 1 74 ? -12.423 0.407 -7.090 1.00 97.06 74 GLU A N 1
ATOM 568 C CA . GLU A 1 74 ? -11.629 0.123 -8.286 1.00 97.06 74 GLU A CA 1
ATOM 569 C C . GLU A 1 74 ? -10.140 0.143 -7.930 1.00 97.06 74 GLU A C 1
ATOM 571 O O . GLU A 1 74 ? -9.619 1.195 -7.567 1.00 97.06 74 GLU A O 1
ATOM 576 N N . VAL A 1 75 ? -9.430 -0.978 -8.063 1.00 98.12 75 VAL A N 1
ATOM 577 C CA . VAL A 1 75 ? -7.978 -1.016 -7.816 1.00 98.12 75 VAL A CA 1
ATOM 578 C C . VAL A 1 75 ? -7.228 -1.207 -9.125 1.00 98.12 75 VAL A C 1
ATOM 580 O O . VAL A 1 75 ? -7.515 -2.131 -9.882 1.00 98.12 75 VAL A O 1
ATOM 583 N N . TRP A 1 76 ? -6.303 -0.299 -9.420 1.00 98.56 76 TRP A N 1
ATOM 584 C CA . TRP A 1 76 ? -5.488 -0.293 -10.631 1.00 98.56 76 TRP A CA 1
ATOM 585 C C . TRP A 1 76 ? -4.012 -0.445 -10.258 1.00 98.56 76 TRP A C 1
ATOM 587 O O . TRP A 1 76 ? -3.587 0.052 -9.215 1.00 98.56 76 TRP A O 1
ATOM 597 N N . GLY A 1 77 ? -3.221 -1.090 -11.112 1.00 98.62 77 GLY A N 1
ATOM 598 C CA . GLY A 1 77 ? -1.784 -1.263 -10.907 1.00 98.62 77 GLY A CA 1
ATOM 599 C C . GLY A 1 77 ? -0.971 -1.081 -12.182 1.00 98.62 77 GLY A C 1
ATOM 600 O O . GLY A 1 77 ? -1.378 -1.540 -13.251 1.00 98.62 77 GLY A O 1
ATOM 601 N N . ALA A 1 78 ? 0.171 -0.399 -12.071 1.00 98.69 78 ALA A N 1
ATOM 602 C CA . ALA A 1 78 ? 1.066 -0.137 -13.198 1.00 98.69 78 ALA A CA 1
ATOM 603 C C . ALA A 1 78 ? 2.531 0.052 -12.768 1.00 98.69 78 ALA A C 1
ATOM 605 O O . ALA A 1 78 ? 2.821 0.262 -11.591 1.00 98.69 78 ALA A O 1
ATOM 606 N N . ALA A 1 79 ? 3.430 0.023 -13.757 1.00 98.25 79 ALA A N 1
ATOM 607 C CA . ALA A 1 79 ? 4.847 0.410 -13.733 1.00 98.25 79 ALA A CA 1
ATOM 608 C C . ALA A 1 79 ? 5.828 -0.313 -12.789 1.00 98.25 79 ALA A C 1
ATOM 610 O O . ALA A 1 79 ? 6.957 -0.592 -13.177 1.00 98.25 79 ALA A O 1
ATOM 611 N N . SER A 1 80 ? 5.476 -0.546 -11.532 1.00 97.31 80 SER A N 1
ATOM 612 C CA . SER A 1 80 ? 6.403 -0.994 -10.488 1.00 97.31 80 SER A CA 1
ATOM 613 C C . SER A 1 80 ? 5.725 -2.107 -9.682 1.00 97.31 80 SER A C 1
ATOM 615 O O . SER A 1 80 ? 5.103 -2.990 -10.278 1.00 97.31 80 SER A O 1
ATOM 617 N N . MET A 1 81 ? 5.775 -2.060 -8.347 1.00 96.56 81 MET A N 1
ATOM 618 C CA . MET A 1 81 ? 5.025 -2.974 -7.467 1.00 96.56 81 MET A CA 1
ATOM 619 C C . MET A 1 81 ? 3.540 -3.092 -7.863 1.00 96.56 81 MET A C 1
ATOM 621 O O . MET A 1 81 ? 2.945 -4.162 -7.749 1.00 96.56 81 MET A O 1
ATOM 625 N N . GLY A 1 82 ? 2.939 -2.010 -8.372 1.00 98.19 82 GLY A N 1
ATOM 626 C CA . GLY A 1 82 ? 1.566 -2.020 -8.866 1.00 98.19 82 GLY A CA 1
ATOM 627 C C . GLY A 1 82 ? 1.330 -2.941 -10.062 1.00 98.19 82 GLY A C 1
ATOM 628 O O . GLY A 1 82 ? 0.323 -3.643 -10.086 1.00 98.19 82 GLY A O 1
ATOM 629 N N . ALA A 1 83 ? 2.243 -2.970 -11.038 1.00 98.56 83 ALA A N 1
ATOM 630 C CA . ALA A 1 83 ? 2.126 -3.851 -12.202 1.00 98.56 83 ALA A CA 1
ATOM 631 C C . ALA A 1 83 ? 2.226 -5.329 -11.806 1.00 98.56 83 ALA A C 1
ATOM 633 O O . ALA A 1 83 ? 1.432 -6.134 -12.286 1.00 98.56 83 ALA A O 1
ATOM 634 N N . LEU A 1 84 ? 3.153 -5.656 -10.899 1.00 97.56 84 LEU A N 1
ATOM 635 C CA . LEU A 1 84 ? 3.302 -6.999 -10.337 1.00 97.56 84 LEU A CA 1
ATOM 636 C C . LEU A 1 84 ? 2.009 -7.451 -9.644 1.00 97.56 84 LEU A C 1
ATOM 638 O O . LEU A 1 84 ? 1.426 -8.464 -10.021 1.00 97.56 84 LEU A O 1
ATOM 642 N N . ARG A 1 85 ? 1.495 -6.648 -8.701 1.00 97.94 85 ARG A N 1
ATOM 643 C CA . ARG A 1 85 ? 0.254 -6.973 -7.977 1.00 97.94 85 ARG A CA 1
ATOM 644 C C . ARG A 1 85 ? -0.957 -7.064 -8.900 1.00 97.94 85 ARG A C 1
ATOM 646 O O . ARG A 1 85 ? -1.819 -7.907 -8.682 1.00 97.94 85 ARG A O 1
ATOM 653 N N . ALA A 1 86 ? -1.015 -6.237 -9.944 1.00 98.31 86 ALA A N 1
ATOM 654 C CA . ALA A 1 86 ? -2.069 -6.336 -10.944 1.00 98.31 86 ALA A CA 1
ATOM 655 C C . ALA A 1 86 ? -1.990 -7.632 -11.753 1.00 98.31 86 ALA A C 1
ATOM 657 O O . ALA A 1 86 ? -3.033 -8.213 -12.023 1.00 98.31 86 ALA A O 1
ATOM 658 N N . ALA A 1 87 ? -0.797 -8.102 -12.127 1.00 98.19 87 ALA A N 1
ATOM 659 C CA . ALA A 1 87 ? -0.644 -9.378 -12.829 1.00 98.19 87 ALA A CA 1
ATOM 660 C C . ALA A 1 87 ? -1.140 -10.554 -11.979 1.00 98.19 87 ALA A C 1
ATOM 662 O O . ALA A 1 87 ? -1.835 -11.424 -12.491 1.00 98.19 87 ALA A O 1
ATOM 663 N N . GLU A 1 88 ? -0.870 -10.528 -10.676 1.00 97.38 88 GLU A N 1
ATOM 664 C CA . GLU A 1 88 ? -1.294 -11.573 -9.738 1.00 97.38 88 GLU A CA 1
ATOM 665 C C . GLU A 1 88 ? -2.792 -11.525 -9.387 1.00 97.38 88 GLU A C 1
ATOM 667 O O . GLU A 1 88 ? -3.347 -12.535 -8.967 1.00 97.38 88 GLU A O 1
ATOM 672 N N . LEU A 1 89 ? -3.442 -10.358 -9.505 1.00 98.12 89 LEU A N 1
ATOM 673 C CA . LEU A 1 89 ? -4.818 -10.124 -9.034 1.00 98.12 89 LEU A CA 1
ATOM 674 C C . LEU A 1 89 ? -5.789 -9.687 -10.138 1.00 98.12 89 LEU A C 1
ATOM 676 O O . LEU A 1 89 ? -6.900 -9.239 -9.840 1.00 98.12 89 LEU A O 1
ATOM 680 N N . CYS A 1 90 ? -5.394 -9.783 -11.408 1.00 97.31 90 CYS A N 1
ATOM 681 C CA . CYS A 1 90 ? -6.247 -9.366 -12.519 1.00 97.31 90 CYS A CA 1
ATOM 682 C C . CYS A 1 90 ? -7.517 -10.215 -12.644 1.00 97.31 90 CYS A C 1
ATOM 684 O O . CYS A 1 90 ? -8.596 -9.652 -12.832 1.00 97.31 90 CYS A O 1
ATOM 686 N N . ASP A 1 91 ? -7.409 -11.528 -12.428 1.00 96.06 91 ASP A N 1
ATOM 687 C CA . ASP A 1 91 ? -8.548 -12.456 -12.410 1.00 96.06 91 ASP A CA 1
ATOM 688 C C . ASP A 1 91 ? -9.520 -12.178 -11.249 1.00 96.06 91 ASP A C 1
ATOM 690 O O . ASP A 1 91 ? -10.713 -12.461 -11.342 1.00 96.06 91 ASP A O 1
ATOM 694 N N . GLU A 1 92 ? -9.031 -11.534 -10.186 1.00 95.69 92 GLU A N 1
ATOM 695 C CA . GLU A 1 92 ? -9.810 -11.119 -9.013 1.00 95.69 92 GLU A CA 1
ATOM 696 C C . GLU A 1 92 ? -10.398 -9.699 -9.164 1.00 95.69 92 GLU A C 1
ATOM 698 O O . GLU A 1 92 ? -11.101 -9.202 -8.283 1.00 95.69 92 GLU A O 1
ATOM 703 N N . GLY A 1 93 ? -10.130 -9.024 -10.290 1.00 95.81 93 GLY A N 1
ATOM 704 C CA . GLY A 1 93 ? -10.712 -7.727 -10.648 1.00 95.81 93 GLY A CA 1
ATOM 705 C C . GLY A 1 93 ? -9.777 -6.519 -10.537 1.00 95.81 93 GLY A C 1
ATOM 706 O O . GLY A 1 93 ? -10.212 -5.399 -10.825 1.00 95.81 93 GLY A O 1
ATOM 707 N N . MET A 1 94 ? -8.505 -6.698 -10.161 1.00 98.06 94 MET A N 1
ATOM 708 C CA . MET A 1 94 ? -7.523 -5.608 -10.211 1.00 98.06 94 MET A CA 1
ATOM 709 C C . MET A 1 94 ? -7.198 -5.245 -11.668 1.00 98.06 94 MET A C 1
ATOM 711 O O . MET A 1 94 ? -6.883 -6.099 -12.490 1.00 98.06 94 MET A O 1
ATOM 715 N N . ARG A 1 95 ? -7.228 -3.958 -12.020 1.00 98.31 95 ARG A N 1
ATOM 716 C CA . ARG A 1 95 ? -6.940 -3.515 -13.390 1.00 98.31 95 ARG A CA 1
ATOM 717 C C . ARG A 1 95 ? -5.447 -3.263 -13.597 1.00 98.31 95 ARG A C 1
ATOM 719 O O . ARG A 1 95 ? -4.910 -2.278 -13.097 1.00 98.31 95 ARG A O 1
ATOM 726 N N . GLY A 1 96 ? -4.798 -4.093 -14.404 1.00 98.38 96 GLY A N 1
ATOM 727 C CA . GLY A 1 96 ? -3.432 -3.846 -14.866 1.00 98.38 96 GLY A CA 1
ATOM 728 C C . GLY A 1 96 ? -3.348 -2.871 -16.037 1.00 98.38 96 GLY A C 1
ATOM 729 O O . GLY A 1 96 ? -4.173 -2.912 -16.953 1.00 98.38 96 GLY A O 1
ATOM 730 N N . VAL A 1 97 ? -2.348 -1.986 -16.018 1.00 98.69 97 VAL A N 1
ATOM 731 C CA . VAL A 1 97 ? -2.089 -1.016 -17.093 1.00 98.69 97 VAL A CA 1
ATOM 732 C C . VAL A 1 97 ? -0.594 -0.954 -17.412 1.00 98.69 97 VAL A C 1
ATOM 734 O O . VAL A 1 97 ? 0.239 -0.932 -16.509 1.00 98.69 97 VAL A O 1
ATOM 737 N N . GLY A 1 98 ? -0.269 -0.867 -18.704 1.00 98.31 98 GLY A N 1
ATOM 738 C CA . GLY A 1 98 ? 1.098 -0.658 -19.185 1.00 98.31 98 GLY A CA 1
ATOM 739 C C . GLY A 1 98 ? 1.802 -1.925 -19.669 1.00 98.31 98 GLY A C 1
ATOM 740 O O . GLY A 1 98 ? 1.270 -3.033 -19.582 1.00 98.31 98 GLY A O 1
ATOM 741 N N . GLU A 1 99 ? 2.995 -1.746 -20.230 1.00 98.50 99 GLU A N 1
ATOM 742 C CA . GLU A 1 99 ? 3.800 -2.824 -20.805 1.00 98.50 99 GLU A CA 1
ATOM 743 C C . GLU A 1 99 ? 4.392 -3.744 -19.726 1.00 98.50 99 GLU A C 1
ATOM 745 O O . GLU A 1 99 ? 4.418 -4.957 -19.916 1.00 98.50 99 GLU A O 1
ATOM 750 N N . ILE A 1 100 ? 4.785 -3.208 -18.568 1.00 98.69 100 ILE A N 1
ATOM 751 C CA . ILE A 1 100 ? 5.357 -3.985 -17.459 1.00 98.69 100 ILE A CA 1
ATOM 752 C C . ILE A 1 100 ? 4.307 -4.929 -16.869 1.00 98.69 100 ILE A C 1
ATOM 754 O O . ILE A 1 100 ? 4.613 -6.087 -16.591 1.00 98.69 100 ILE A O 1
ATOM 758 N N . PHE A 1 101 ? 3.051 -4.482 -16.748 1.00 98.69 101 PHE A N 1
ATOM 759 C CA . PHE A 1 101 ? 1.944 -5.372 -16.381 1.00 98.69 101 PHE A CA 1
ATOM 760 C C . PHE A 1 101 ? 1.797 -6.517 -17.393 1.00 98.69 101 PHE A C 1
ATOM 762 O O . PHE A 1 101 ? 1.696 -7.672 -16.992 1.00 98.69 101 PHE A O 1
ATOM 769 N N . GLN A 1 102 ? 1.839 -6.221 -18.697 1.00 98.56 102 GLN A N 1
ATOM 770 C CA . GLN A 1 102 ? 1.748 -7.253 -19.737 1.00 98.56 102 GLN A CA 1
ATOM 771 C C . GLN A 1 102 ? 2.932 -8.226 -19.694 1.00 98.56 102 GLN A C 1
ATOM 773 O O . GLN A 1 102 ? 2.755 -9.419 -19.940 1.00 98.56 102 GLN A O 1
ATOM 778 N N . TRP A 1 103 ? 4.136 -7.752 -19.363 1.00 98.50 103 TRP A N 1
ATOM 779 C CA . TRP A 1 103 ? 5.307 -8.611 -19.201 1.00 98.50 103 TRP A CA 1
ATOM 780 C C . TRP A 1 103 ? 5.146 -9.594 -18.040 1.00 98.50 103 TRP A C 1
ATOM 782 O O . TRP A 1 103 ? 5.419 -10.775 -18.238 1.00 98.50 103 TRP A O 1
ATOM 792 N N . TYR A 1 104 ? 4.655 -9.149 -16.879 1.00 98.56 104 TYR A N 1
ATOM 793 C CA . TYR A 1 104 ? 4.345 -10.060 -15.771 1.00 98.56 104 TYR A CA 1
ATOM 794 C C . TYR A 1 104 ? 3.188 -11.005 -16.115 1.00 98.56 104 TYR A C 1
ATOM 796 O O . TYR A 1 104 ? 3.312 -12.216 -15.967 1.00 98.56 104 TYR A O 1
ATOM 804 N N . HIS A 1 105 ? 2.082 -10.474 -16.640 1.00 98.00 105 HIS A N 1
ATOM 805 C CA . HIS A 1 105 ? 0.879 -11.252 -16.953 1.00 98.00 105 HIS A CA 1
ATOM 806 C C . HIS A 1 105 ? 1.122 -12.341 -18.013 1.00 98.00 105 HIS A C 1
ATOM 808 O O . HIS A 1 105 ? 0.542 -13.419 -17.951 1.00 98.00 105 HIS A O 1
ATOM 814 N N . SER A 1 106 ? 1.999 -12.084 -18.989 1.00 97.75 106 SER A N 1
ATOM 815 C CA . SER A 1 106 ? 2.395 -13.080 -19.997 1.00 97.75 106 SER A CA 1
ATOM 816 C C . SER A 1 106 ? 3.475 -14.059 -19.522 1.00 97.75 106 SER A C 1
ATOM 818 O O . SER A 1 106 ? 3.802 -14.990 -20.258 1.00 97.75 106 SER A O 1
ATOM 820 N N . GLY A 1 107 ? 4.056 -13.850 -18.336 1.00 97.06 107 GLY A N 1
ATOM 821 C CA . GLY A 1 107 ? 5.203 -14.614 -17.842 1.00 97.06 107 GLY A CA 1
ATOM 822 C C . GLY A 1 107 ? 6.521 -14.301 -18.559 1.00 97.06 107 GLY A C 1
ATOM 823 O O . GLY A 1 107 ? 7.474 -15.067 -18.445 1.00 97.06 107 GLY A O 1
ATOM 824 N N . PHE A 1 108 ? 6.604 -13.195 -19.311 1.00 97.31 108 PHE A N 1
ATOM 825 C CA . PHE A 1 108 ? 7.867 -12.739 -19.909 1.00 97.31 108 PHE A CA 1
ATOM 826 C C . PHE A 1 108 ? 8.893 -12.339 -18.838 1.00 97.31 108 PHE A C 1
ATOM 828 O O . PHE A 1 108 ? 10.099 -12.505 -19.033 1.00 97.31 108 PHE A O 1
ATOM 835 N N . ILE A 1 109 ? 8.405 -11.822 -17.710 1.00 97.25 109 ILE A N 1
ATOM 836 C CA . ILE A 1 109 ? 9.165 -11.620 -16.476 1.00 97.25 109 ILE A CA 1
ATOM 837 C C . ILE A 1 109 ? 8.363 -12.178 -15.296 1.00 97.25 109 ILE A C 1
ATOM 839 O O . ILE A 1 109 ? 7.135 -12.188 -15.333 1.00 97.25 109 ILE A O 1
ATOM 843 N N . ASP A 1 110 ? 9.056 -12.616 -14.250 1.00 94.31 110 ASP A N 1
ATOM 844 C CA . ASP A 1 110 ? 8.468 -13.245 -13.060 1.00 94.31 110 ASP A CA 1
ATOM 845 C C . ASP A 1 110 ? 9.102 -12.780 -11.736 1.00 94.31 110 ASP A C 1
ATOM 847 O O . ASP A 1 110 ? 8.527 -12.992 -10.673 1.00 94.31 110 ASP A O 1
ATOM 851 N N . GLY A 1 111 ? 10.268 -12.130 -11.784 1.00 93.06 111 GLY A N 1
ATOM 852 C CA . GLY A 1 111 ? 10.998 -11.689 -10.598 1.00 93.06 111 GLY A CA 1
ATOM 853 C C . GLY A 1 111 ? 10.532 -10.342 -10.038 1.00 93.06 111 GLY A C 1
ATOM 854 O O . GLY A 1 111 ? 10.353 -9.367 -10.774 1.00 93.06 111 GLY A O 1
ATOM 855 N N . ASP A 1 112 ? 10.414 -10.253 -8.711 1.00 92.00 112 ASP A N 1
ATOM 856 C CA . ASP A 1 112 ? 10.184 -8.995 -7.976 1.00 92.00 112 ASP A CA 1
ATOM 857 C C . ASP A 1 112 ? 11.330 -7.991 -8.203 1.00 92.00 112 ASP A C 1
ATOM 859 O O . ASP A 1 112 ? 11.156 -6.768 -8.219 1.00 92.00 112 ASP A O 1
ATOM 863 N N . ASP A 1 113 ? 12.534 -8.516 -8.418 1.00 93.25 113 ASP A N 1
ATOM 864 C CA . ASP A 1 113 ? 13.759 -7.766 -8.644 1.00 93.25 113 ASP A CA 1
ATOM 865 C C . ASP A 1 113 ? 13.782 -7.027 -9.997 1.00 93.25 113 ASP A C 1
ATOM 867 O O . ASP A 1 113 ? 14.652 -6.183 -10.221 1.00 93.25 113 ASP A O 1
ATOM 871 N N . GLU A 1 114 ? 12.836 -7.310 -10.898 1.00 96.38 114 GLU A N 1
ATOM 872 C CA . GLU A 1 114 ? 12.747 -6.683 -12.221 1.00 96.38 114 GLU A CA 1
ATOM 873 C C . GLU A 1 114 ? 12.366 -5.194 -12.137 1.00 96.38 114 GLU A C 1
ATOM 875 O O . GLU A 1 114 ? 12.909 -4.355 -12.866 1.00 96.38 114 GLU A O 1
ATOM 880 N N . VAL A 1 115 ? 11.462 -4.854 -11.212 1.00 94.50 115 VAL A N 1
ATOM 881 C CA . VAL A 1 115 ? 10.972 -3.483 -10.962 1.00 94.50 115 VAL A CA 1
ATOM 882 C C . VAL A 1 115 ? 11.669 -2.787 -9.788 1.00 94.50 115 VAL A C 1
ATOM 884 O O . VAL A 1 115 ? 11.478 -1.580 -9.577 1.00 94.50 115 VAL A O 1
ATOM 887 N N 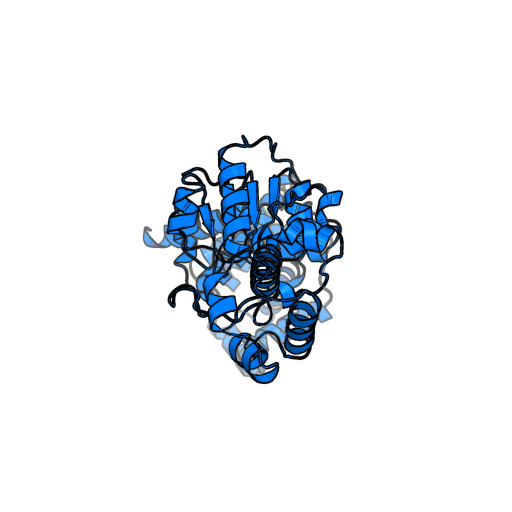. SER A 1 116 ? 12.472 -3.546 -9.044 1.00 91.00 116 SER A N 1
ATOM 888 C CA . SER A 1 116 ? 13.114 -3.165 -7.788 1.00 91.00 116 SER A CA 1
ATOM 889 C C . SER A 1 116 ? 14.322 -2.253 -7.977 1.00 91.00 116 SER A C 1
ATOM 891 O O . SER A 1 116 ? 15.157 -2.471 -8.856 1.00 91.00 116 SER A O 1
ATOM 893 N N . LEU A 1 117 ? 14.446 -1.244 -7.110 1.00 91.38 117 LEU A N 1
ATOM 894 C CA . LEU A 1 117 ? 15.600 -0.347 -7.057 1.00 91.38 117 LEU A CA 1
ATOM 895 C C . LEU A 1 117 ? 15.760 0.259 -5.650 1.00 91.38 117 LEU A C 1
ATOM 897 O O . LEU A 1 117 ? 14.756 0.619 -5.034 1.00 91.38 117 LEU A O 1
ATOM 901 N N . PRO A 1 118 ? 16.993 0.426 -5.140 1.00 88.88 118 PRO A N 1
ATOM 902 C CA . PRO A 1 118 ? 17.229 1.194 -3.925 1.00 88.88 118 PRO A CA 1
ATOM 903 C C . PRO A 1 118 ? 17.010 2.681 -4.212 1.00 88.88 118 PRO A C 1
ATOM 905 O O . PRO A 1 118 ? 17.557 3.203 -5.183 1.00 88.88 118 PRO A O 1
ATOM 908 N N . HIS A 1 119 ? 16.252 3.379 -3.373 1.00 87.56 119 HIS A N 1
ATOM 909 C CA . HIS A 1 119 ? 16.045 4.820 -3.501 1.00 87.56 119 HIS A CA 1
ATOM 910 C C . HIS A 1 119 ? 16.226 5.536 -2.162 1.00 87.56 119 HIS A C 1
ATOM 912 O O . HIS A 1 119 ? 16.044 4.950 -1.095 1.00 87.56 119 HIS A O 1
ATOM 918 N N . SER A 1 120 ? 16.578 6.820 -2.217 1.00 84.19 120 SER A N 1
ATOM 919 C CA . SER A 1 120 ? 16.569 7.690 -1.041 1.00 84.19 120 SER A CA 1
ATOM 920 C C . SER A 1 120 ? 15.140 7.932 -0.530 1.00 84.19 120 SER A C 1
ATOM 922 O O . SER A 1 120 ? 14.155 7.527 -1.160 1.00 84.19 120 SER A O 1
ATOM 924 N N . SER A 1 121 ? 15.010 8.578 0.633 1.00 80.62 121 SER A N 1
ATOM 925 C CA . SER A 1 121 ? 13.699 8.987 1.143 1.00 80.62 121 SER A CA 1
ATOM 926 C C . SER A 1 121 ? 13.013 9.970 0.189 1.00 80.62 121 SER A C 1
ATOM 928 O O . SER A 1 121 ? 13.625 10.549 -0.715 1.00 80.62 121 SER A O 1
ATOM 930 N N . GLN A 1 122 ? 1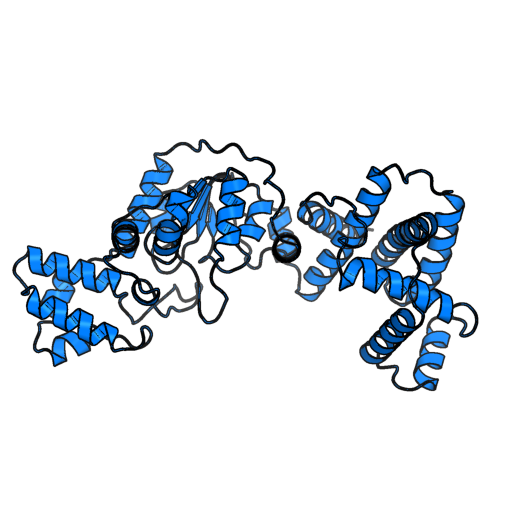1.724 10.193 0.424 1.00 75.94 122 GLN A N 1
ATOM 931 C CA . GLN A 1 122 ? 10.968 11.201 -0.301 1.00 75.94 122 GLN A CA 1
ATOM 932 C C . GLN A 1 122 ? 11.553 12.610 -0.122 1.00 75.94 122 GLN A C 1
ATOM 934 O O . GLN A 1 122 ? 11.601 13.358 -1.097 1.00 75.94 122 GLN A O 1
ATOM 939 N N . GLU A 1 123 ? 12.034 12.976 1.077 1.00 75.12 123 GLU A N 1
ATOM 940 C CA . GLU A 1 123 ? 12.645 14.301 1.297 1.00 75.12 123 GLU A CA 1
ATOM 941 C C . GLU A 1 123 ? 13.927 14.475 0.476 1.00 75.12 123 GLU A C 1
ATOM 943 O O . GLU A 1 123 ? 14.243 15.574 0.027 1.00 75.12 123 GLU A O 1
ATOM 948 N N . ALA A 1 124 ? 14.638 13.373 0.233 1.00 73.25 124 ALA A N 1
ATOM 949 C CA . ALA A 1 124 ? 15.815 13.315 -0.622 1.00 73.25 124 ALA A CA 1
ATOM 950 C C . ALA A 1 124 ? 15.479 13.044 -2.105 1.00 73.25 124 ALA A C 1
ATOM 952 O O . ALA A 1 124 ? 16.378 12.727 -2.887 1.00 73.25 124 ALA A O 1
ATOM 953 N N . GLY A 1 125 ? 14.204 13.146 -2.499 1.00 79.12 125 GLY A N 1
ATOM 954 C CA . GLY A 1 125 ? 13.756 13.114 -3.892 1.00 79.12 125 GLY A CA 1
ATOM 955 C C . GLY A 1 125 ? 13.782 11.744 -4.571 1.00 79.12 125 GLY A C 1
ATOM 956 O O . GLY A 1 125 ? 13.844 11.702 -5.796 1.00 79.12 125 GLY A O 1
ATOM 957 N N . PHE A 1 126 ? 13.754 10.640 -3.814 1.00 83.44 126 PHE A N 1
ATOM 958 C CA . PHE A 1 126 ? 13.738 9.271 -4.356 1.00 83.44 126 PHE A CA 1
ATOM 959 C C . PHE A 1 126 ? 14.882 8.947 -5.341 1.00 83.44 126 PHE A C 1
ATOM 961 O O . PHE A 1 126 ? 14.715 8.202 -6.307 1.00 83.44 126 PHE A O 1
ATOM 968 N N . GLN A 1 127 ? 16.073 9.489 -5.102 1.00 81.94 127 GLN A N 1
ATOM 969 C CA . GLN A 1 127 ? 17.236 9.271 -5.957 1.00 81.94 127 GLN A CA 1
ATOM 970 C C . GLN A 1 127 ? 17.699 7.813 -5.913 1.00 81.94 127 GLN A C 1
ATOM 972 O O . GLN A 1 127 ? 17.843 7.234 -4.836 1.00 81.94 127 GLN A O 1
ATOM 977 N N . SER A 1 128 ? 18.019 7.252 -7.080 1.00 86.31 128 SER A N 1
ATOM 978 C CA . SER A 1 128 ? 18.621 5.927 -7.221 1.00 86.31 128 SER A CA 1
ATOM 979 C C . SER A 1 128 ? 19.830 5.964 -8.145 1.00 86.31 128 SER A C 1
ATOM 981 O O . SER A 1 128 ? 19.894 6.763 -9.078 1.00 86.31 128 SER A O 1
ATOM 983 N N . ARG A 1 129 ? 20.793 5.078 -7.887 1.00 86.00 129 ARG A N 1
ATOM 984 C CA . ARG A 1 129 ? 21.953 4.845 -8.764 1.00 86.00 129 ARG A CA 1
ATOM 985 C C . ARG A 1 129 ? 21.775 3.626 -9.666 1.00 86.00 129 ARG A C 1
ATOM 987 O O . ARG A 1 129 ? 22.614 3.392 -10.527 1.00 86.00 129 ARG A O 1
ATOM 994 N N . VAL A 1 130 ? 20.704 2.862 -9.464 1.00 92.38 130 VAL A N 1
ATOM 995 C CA . VAL A 1 130 ? 20.430 1.617 -10.180 1.00 92.38 130 VAL A CA 1
ATOM 996 C C . VAL A 1 130 ? 19.323 1.854 -11.198 1.00 92.38 130 VAL A C 1
ATOM 998 O O . VAL A 1 130 ? 18.297 2.457 -10.887 1.00 92.38 130 VAL A O 1
ATOM 1001 N N . VAL A 1 131 ? 19.515 1.336 -12.411 1.00 94.56 131 VAL A N 1
ATOM 1002 C CA . VAL A 1 131 ? 18.462 1.287 -13.432 1.00 94.56 131 VAL A CA 1
ATOM 1003 C C . VAL A 1 131 ? 17.672 -0.019 -13.258 1.00 94.56 131 VAL A C 1
ATOM 1005 O O . VAL A 1 131 ? 18.283 -1.087 -13.324 1.00 94.56 131 VAL A O 1
ATOM 1008 N N . PRO A 1 132 ? 16.340 0.023 -13.061 1.00 95.38 132 PRO A N 1
ATOM 1009 C CA . PRO A 1 132 ? 15.508 -1.181 -12.973 1.00 95.38 132 PRO A CA 1
ATOM 1010 C C . PRO A 1 132 ? 15.632 -2.049 -14.223 1.00 95.38 132 PRO A C 1
ATOM 1012 O O . PRO A 1 132 ? 15.693 -1.514 -15.335 1.00 95.38 132 PRO A O 1
ATOM 1015 N N . LEU A 1 133 ? 15.604 -3.378 -14.074 1.00 97.19 133 LEU A N 1
ATOM 1016 C CA . LEU A 1 133 ? 15.753 -4.285 -15.219 1.00 97.19 133 LEU A CA 1
ATOM 1017 C C . LEU A 1 133 ? 14.668 -4.069 -16.270 1.00 97.19 133 LEU A C 1
ATOM 1019 O O . LEU A 1 133 ? 14.974 -4.114 -17.456 1.00 97.19 133 LEU A O 1
ATOM 1023 N N . VAL A 1 134 ? 13.437 -3.745 -15.872 1.00 98.06 134 VAL A N 1
ATOM 1024 C CA . VAL A 1 134 ? 12.367 -3.392 -16.820 1.00 98.06 134 VAL A CA 1
ATOM 1025 C C . VAL A 1 134 ? 12.742 -2.215 -17.733 1.00 98.06 134 VAL A C 1
ATOM 1027 O O . VAL A 1 134 ? 12.500 -2.268 -18.940 1.00 98.06 134 VAL A O 1
ATOM 1030 N N . ASN A 1 135 ? 13.423 -1.194 -17.201 1.00 98.12 135 ASN A N 1
ATOM 1031 C CA . ASN A 1 135 ? 13.906 -0.054 -17.987 1.00 98.12 135 ASN A CA 1
ATOM 1032 C C . ASN A 1 135 ? 15.100 -0.453 -18.865 1.00 98.12 135 ASN A C 1
ATOM 1034 O O . ASN A 1 135 ? 15.192 -0.024 -20.017 1.00 98.12 135 ASN A O 1
ATOM 1038 N N . VAL A 1 136 ? 15.985 -1.329 -18.371 1.00 98.00 136 VAL A N 1
ATOM 1039 C CA . VAL A 1 136 ? 17.074 -1.903 -19.179 1.00 98.00 136 VAL A CA 1
ATOM 1040 C C . VAL A 1 136 ? 16.507 -2.698 -20.360 1.00 98.00 136 VAL A C 1
ATOM 1042 O O . VAL A 1 136 ? 16.918 -2.475 -21.497 1.00 98.00 136 VAL A O 1
ATOM 1045 N N . ARG A 1 137 ? 15.516 -3.566 -20.129 1.00 98.00 137 ARG A N 1
ATOM 1046 C CA . ARG A 1 137 ? 14.832 -4.361 -21.163 1.00 98.00 137 ARG A CA 1
ATOM 1047 C C . ARG A 1 137 ? 14.182 -3.472 -22.216 1.00 98.00 137 ARG A C 1
ATOM 1049 O O . ARG A 1 137 ? 14.402 -3.693 -23.406 1.00 98.00 137 ARG A O 1
ATOM 1056 N N . ALA A 1 138 ? 13.434 -2.450 -21.798 1.00 98.31 138 ALA A N 1
ATOM 1057 C CA . ALA A 1 138 ? 12.805 -1.499 -22.714 1.00 98.31 138 ALA A CA 1
ATOM 1058 C C . ALA A 1 138 ? 13.842 -0.737 -23.554 1.00 98.31 138 ALA A C 1
ATOM 1060 O O . ALA A 1 138 ? 13.694 -0.610 -24.772 1.00 98.31 138 ALA A O 1
ATOM 1061 N N . THR A 1 139 ? 14.931 -0.297 -22.919 1.00 98.38 139 THR A N 1
ATOM 1062 C CA . THR A 1 139 ? 16.043 0.396 -23.582 1.00 98.38 139 THR A CA 1
ATOM 1063 C C . THR A 1 139 ? 16.720 -0.495 -24.624 1.00 98.38 139 THR A C 1
ATOM 1065 O O . THR A 1 139 ? 16.888 -0.089 -25.776 1.00 98.38 139 THR A O 1
ATOM 1068 N N . LEU A 1 140 ? 17.053 -1.739 -24.267 1.00 97.94 140 LEU A N 1
ATOM 1069 C CA . LEU A 1 140 ? 17.662 -2.701 -25.187 1.00 97.94 140 LEU A CA 1
ATOM 1070 C C . LEU A 1 140 ? 16.708 -3.071 -26.330 1.00 97.94 140 LEU A C 1
ATOM 1072 O O . LEU A 1 140 ? 17.120 -3.083 -27.487 1.00 97.94 140 LEU A O 1
ATOM 1076 N N . LYS A 1 141 ? 15.418 -3.284 -26.044 1.00 97.56 141 LYS A N 1
ATOM 1077 C CA . LYS A 1 141 ? 14.380 -3.520 -27.061 1.00 97.56 141 LYS A CA 1
ATOM 1078 C C . LYS A 1 141 ? 14.296 -2.362 -28.060 1.00 97.56 141 LYS A C 1
ATOM 1080 O O . LYS A 1 141 ? 14.207 -2.593 -29.268 1.00 97.56 141 LYS A O 1
ATOM 1085 N N . ASN A 1 142 ? 14.363 -1.119 -27.580 1.00 97.94 142 ASN A N 1
ATOM 1086 C CA . ASN A 1 142 ? 14.397 0.063 -28.437 1.00 97.94 142 ASN A CA 1
ATOM 1087 C C . ASN A 1 142 ? 15.681 0.111 -29.286 1.00 97.94 142 ASN A C 1
ATOM 1089 O O . ASN A 1 142 ? 15.605 0.324 -30.495 1.00 97.94 142 ASN A O 1
ATOM 1093 N N . ALA A 1 143 ? 16.847 -0.165 -28.696 1.00 97.38 143 ALA A N 1
ATOM 1094 C CA . ALA A 1 143 ? 18.121 -0.211 -29.413 1.00 97.38 143 ALA A CA 1
ATOM 1095 C C . ALA A 1 143 ? 18.156 -1.306 -30.502 1.00 97.38 143 ALA A C 1
ATOM 1097 O O . ALA A 1 143 ? 18.621 -1.038 -31.612 1.00 97.38 143 ALA A O 1
ATOM 1098 N N . ILE A 1 144 ? 17.592 -2.494 -30.240 1.00 97.75 144 ILE A N 1
ATOM 1099 C CA . ILE A 1 144 ? 17.434 -3.576 -31.233 1.00 97.75 144 ILE A CA 1
ATOM 1100 C C . ILE A 1 144 ? 16.548 -3.111 -32.389 1.00 97.75 144 ILE A C 1
ATOM 1102 O O . ILE A 1 144 ? 16.907 -3.268 -33.555 1.00 97.75 144 ILE A O 1
ATOM 1106 N N . LYS A 1 145 ? 15.402 -2.480 -32.094 1.00 97.31 145 LYS A N 1
ATOM 1107 C CA . LYS A 1 145 ? 14.497 -1.936 -33.123 1.00 97.31 145 LYS A CA 1
ATOM 1108 C C . LYS A 1 145 ? 15.191 -0.899 -34.015 1.00 97.31 145 LYS A C 1
ATOM 1110 O O . LYS A 1 145 ? 14.813 -0.729 -35.172 1.00 97.31 145 LYS A O 1
ATOM 1115 N N . LYS A 1 146 ? 16.193 -0.200 -33.479 1.00 97.44 146 LYS A N 1
ATOM 1116 C CA . LYS A 1 146 ? 17.035 0.768 -34.194 1.00 97.44 146 LYS A CA 1
ATOM 1117 C C . LYS A 1 146 ? 18.306 0.153 -34.788 1.00 97.44 146 LYS A C 1
ATOM 1119 O O . LYS A 1 146 ? 19.138 0.906 -35.283 1.00 97.44 146 LYS A O 1
ATOM 1124 N N . GLN A 1 147 ? 18.440 -1.177 -34.754 1.00 96.50 147 GLN A N 1
ATOM 1125 C CA . GLN A 1 147 ? 19.582 -1.941 -35.274 1.00 96.50 147 GLN A CA 1
ATOM 1126 C C . GLN A 1 147 ? 20.932 -1.500 -34.682 1.00 96.50 147 GLN A C 1
ATOM 1128 O O . GLN A 1 147 ? 21.967 -1.606 -35.329 1.00 96.50 147 GLN A O 1
ATOM 1133 N N . ALA A 1 148 ? 20.924 -0.971 -33.455 1.00 96.12 148 ALA A N 1
ATOM 1134 C CA . ALA A 1 148 ? 22.123 -0.466 -32.787 1.00 96.12 148 ALA A CA 1
ATOM 1135 C C . ALA A 1 148 ? 22.785 -1.497 -31.859 1.00 96.12 148 ALA A C 1
ATOM 1137 O O . ALA A 1 148 ? 23.916 -1.296 -31.427 1.00 96.12 148 ALA A O 1
ATOM 1138 N N . ILE A 1 149 ? 22.076 -2.580 -31.539 1.00 96.19 149 ILE A N 1
ATOM 1139 C CA . ILE A 1 149 ? 22.579 -3.733 -30.791 1.00 96.19 149 ILE A CA 1
ATOM 1140 C C . ILE A 1 149 ? 21.885 -4.997 -31.305 1.00 96.19 149 ILE A C 1
ATOM 1142 O O . ILE A 1 149 ? 20.709 -4.951 -31.682 1.00 96.19 149 ILE A O 1
ATOM 1146 N N . GLU A 1 150 ? 22.599 -6.118 -31.325 1.00 96.56 150 GLU A N 1
ATOM 1147 C CA . GLU A 1 150 ? 22.024 -7.413 -31.678 1.00 96.56 150 GLU A CA 1
ATOM 1148 C C . GLU A 1 150 ? 21.242 -8.024 -30.507 1.00 96.56 150 GLU A C 1
ATOM 1150 O O . GLU A 1 150 ? 21.534 -7.793 -29.332 1.00 96.56 150 GLU A O 1
ATOM 1155 N N . MET A 1 151 ? 20.250 -8.858 -30.826 1.00 96.88 151 MET A N 1
ATOM 1156 C CA . MET A 1 151 ? 19.419 -9.526 -29.818 1.00 96.88 151 MET A CA 1
ATOM 1157 C C . MET A 1 151 ? 20.242 -10.429 -28.885 1.00 96.88 151 MET A C 1
ATOM 1159 O O . MET A 1 151 ? 19.968 -10.474 -27.687 1.00 96.88 151 MET A O 1
ATOM 1163 N N . ILE A 1 152 ? 21.269 -11.104 -29.414 1.00 97.44 152 ILE A N 1
ATOM 1164 C CA . ILE A 1 152 ? 22.155 -11.977 -28.632 1.00 97.44 152 ILE A CA 1
ATOM 1165 C C . ILE A 1 152 ? 22.915 -11.185 -27.559 1.00 97.44 152 ILE A C 1
ATOM 1167 O O . ILE A 1 152 ? 23.043 -11.638 -26.424 1.00 97.44 152 ILE A O 1
ATOM 1171 N N . ASP A 1 153 ? 23.376 -9.980 -27.887 1.00 97.31 153 ASP A N 1
ATOM 1172 C CA . ASP A 1 153 ? 24.147 -9.144 -26.971 1.00 97.31 153 ASP A CA 1
ATOM 1173 C C . ASP A 1 153 ? 23.254 -8.481 -25.927 1.00 97.31 153 ASP A C 1
ATOM 1175 O O . ASP A 1 153 ? 23.608 -8.441 -24.750 1.00 97.31 153 ASP A O 1
ATOM 1179 N N . ALA A 1 154 ? 22.055 -8.048 -26.321 1.00 97.19 154 ALA A N 1
ATOM 1180 C CA . ALA A 1 154 ? 21.047 -7.589 -25.374 1.00 97.19 154 ALA A CA 1
ATOM 1181 C C . ALA A 1 154 ? 20.699 -8.672 -24.337 1.00 97.19 154 ALA A C 1
ATOM 1183 O O . ALA A 1 154 ? 20.591 -8.367 -23.149 1.00 97.19 154 ALA A O 1
ATOM 1184 N N . GLN A 1 155 ? 20.576 -9.935 -24.761 1.00 97.31 155 GLN A N 1
ATOM 1185 C CA . GLN A 1 155 ? 20.312 -11.041 -23.841 1.00 97.31 155 GLN A CA 1
ATOM 1186 C C . GLN A 1 155 ? 21.475 -11.255 -22.861 1.00 97.31 155 GLN A C 1
ATOM 1188 O O . GLN A 1 155 ? 21.234 -11.340 -21.660 1.00 97.31 155 GLN A O 1
ATOM 1193 N N . LYS A 1 156 ? 22.732 -11.226 -23.333 1.00 98.00 156 LYS A N 1
ATOM 1194 C CA . LYS A 1 156 ? 23.918 -11.324 -22.458 1.00 98.00 156 LYS A CA 1
ATOM 1195 C C . LYS A 1 156 ? 23.944 -10.235 -21.381 1.00 98.00 156 LYS A C 1
ATOM 1197 O O . LYS A 1 156 ? 24.321 -10.517 -20.247 1.00 98.00 156 LYS A O 1
ATOM 1202 N N . VAL A 1 157 ? 23.543 -9.004 -21.718 1.00 98.00 157 VAL A N 1
ATOM 1203 C CA . VAL A 1 157 ? 23.458 -7.894 -20.749 1.00 98.00 157 VAL A CA 1
ATOM 1204 C C . VAL A 1 157 ? 22.437 -8.206 -19.658 1.00 98.00 157 VAL A C 1
ATOM 1206 O O . VAL A 1 157 ? 22.745 -8.061 -18.476 1.00 98.00 157 VAL A O 1
ATOM 1209 N N . ILE A 1 158 ? 21.237 -8.650 -20.041 1.00 97.62 158 ILE A N 1
ATOM 1210 C CA . ILE A 1 158 ? 20.190 -9.017 -19.082 1.00 97.62 158 ILE A CA 1
ATOM 1211 C C . ILE A 1 158 ? 20.650 -10.175 -18.195 1.00 97.62 158 ILE A C 1
ATOM 1213 O O . ILE A 1 158 ? 20.539 -10.075 -16.974 1.00 97.62 158 ILE A O 1
ATOM 1217 N N . ASP A 1 159 ? 21.217 -11.229 -18.779 1.00 97.38 159 ASP A N 1
ATOM 1218 C CA . ASP A 1 159 ? 21.683 -12.398 -18.031 1.00 97.38 159 ASP A CA 1
ATOM 1219 C C . ASP A 1 159 ? 22.763 -12.011 -17.013 1.00 97.38 159 ASP A C 1
ATOM 1221 O O . ASP A 1 159 ? 22.679 -12.402 -15.849 1.00 97.38 159 ASP A O 1
ATOM 1225 N N . ALA A 1 160 ? 23.727 -11.174 -17.408 1.00 97.62 160 ALA A N 1
ATOM 1226 C CA . ALA A 1 160 ? 24.782 -10.686 -16.522 1.00 97.62 160 ALA A CA 1
ATOM 1227 C C . ALA A 1 160 ? 24.246 -9.812 -15.372 1.00 97.62 160 ALA A C 1
ATOM 1229 O O . ALA A 1 160 ? 24.742 -9.908 -14.248 1.00 97.62 160 ALA A O 1
ATOM 1230 N N . LEU A 1 161 ? 23.223 -8.987 -15.618 1.00 97.00 161 LEU A N 1
ATOM 1231 C CA . LEU A 1 161 ? 22.587 -8.180 -14.572 1.00 97.00 161 LEU A CA 1
ATOM 1232 C C . LEU A 1 161 ? 21.714 -9.017 -13.628 1.00 97.00 161 LEU A C 1
ATOM 1234 O O . LEU A 1 161 ? 21.648 -8.710 -12.437 1.00 97.00 161 LEU A O 1
ATOM 1238 N N . LYS A 1 162 ? 21.070 -10.085 -14.119 1.00 95.94 162 LYS A N 1
ATOM 1239 C CA . LYS A 1 162 ? 20.292 -11.012 -13.277 1.00 95.94 162 LYS A CA 1
ATOM 1240 C C . LYS A 1 162 ? 21.167 -11.790 -12.290 1.00 95.94 162 LYS A C 1
ATOM 1242 O O . LYS A 1 162 ? 20.675 -12.166 -11.235 1.00 95.94 162 LYS A O 1
ATOM 1247 N N . GLN A 1 163 ? 22.457 -11.977 -12.584 1.00 95.62 163 GLN A N 1
ATOM 1248 C CA . GLN A 1 163 ? 23.415 -12.578 -11.641 1.00 95.62 163 GLN A CA 1
ATOM 1249 C C . GLN A 1 163 ? 23.857 -11.627 -10.516 1.00 95.62 163 GLN A C 1
ATOM 1251 O O . GLN A 1 163 ? 24.536 -12.050 -9.583 1.00 95.62 163 GLN A O 1
ATOM 1256 N N . GLN A 1 164 ? 23.502 -10.343 -10.592 1.00 94.50 164 GLN A N 1
ATOM 1257 C CA . GLN A 1 164 ? 23.839 -9.347 -9.578 1.00 94.50 164 GLN A CA 1
ATOM 1258 C C . GLN A 1 164 ? 22.636 -9.110 -8.653 1.00 94.50 164 GLN A C 1
ATOM 1260 O O . GLN A 1 164 ? 21.502 -9.009 -9.144 1.00 94.50 164 GLN A O 1
ATOM 1265 N N . PRO A 1 165 ? 22.854 -8.944 -7.333 1.00 92.56 165 PRO A N 1
ATOM 1266 C CA . PRO A 1 165 ? 21.818 -8.447 -6.436 1.00 92.56 165 PRO A CA 1
ATOM 1267 C C . PRO A 1 165 ? 21.273 -7.114 -6.953 1.00 92.56 165 PRO A C 1
ATOM 1269 O O . PRO A 1 165 ? 22.048 -6.249 -7.365 1.00 92.56 165 PRO A O 1
ATOM 1272 N N . TYR A 1 166 ? 19.950 -6.924 -6.927 1.00 89.75 166 TYR A N 1
ATOM 1273 C CA . TYR A 1 166 ? 19.323 -5.771 -7.585 1.00 89.75 166 TYR A CA 1
ATOM 1274 C C . TYR A 1 166 ? 19.883 -4.422 -7.098 1.00 89.75 166 TYR A C 1
ATOM 1276 O O . TYR A 1 166 ? 20.056 -3.511 -7.899 1.00 89.75 166 TYR A O 1
ATOM 1284 N N . TYR A 1 167 ? 20.244 -4.305 -5.816 1.00 90.00 167 TYR A N 1
ATOM 1285 C CA . TYR A 1 167 ? 20.787 -3.083 -5.215 1.00 90.00 167 TYR A CA 1
ATOM 1286 C C . TYR A 1 167 ? 22.245 -2.773 -5.607 1.00 90.00 167 TYR A C 1
ATOM 1288 O O . TYR A 1 167 ? 22.749 -1.703 -5.270 1.00 90.00 167 TYR A O 1
ATOM 1296 N N . GLN A 1 168 ? 22.924 -3.682 -6.315 1.00 92.31 168 GLN A N 1
ATOM 1297 C CA . GLN A 1 168 ? 24.305 -3.533 -6.800 1.00 92.31 168 GLN A CA 1
ATOM 1298 C C . GLN A 1 168 ? 24.416 -3.492 -8.329 1.00 92.31 168 GLN A C 1
ATOM 13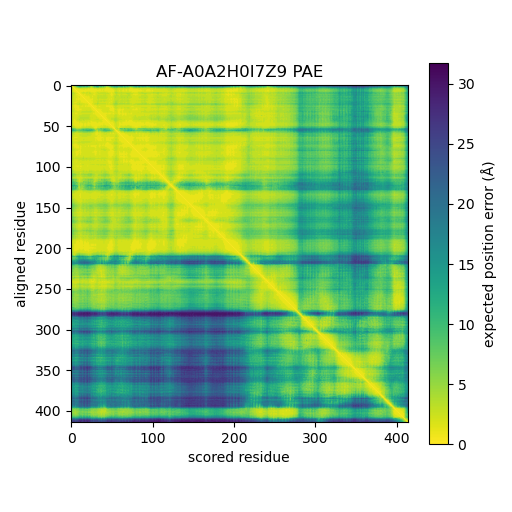00 O O . GLN A 1 168 ? 25.526 -3.396 -8.848 1.00 92.31 168 GLN A O 1
ATOM 1305 N N . ARG A 1 169 ? 23.295 -3.560 -9.058 1.00 94.38 169 ARG A N 1
ATOM 1306 C CA . ARG A 1 169 ? 23.306 -3.607 -10.523 1.00 94.38 169 ARG A CA 1
ATOM 1307 C C . ARG A 1 169 ? 23.896 -2.343 -11.136 1.00 94.38 169 ARG A C 1
ATOM 1309 O O . ARG A 1 169 ? 23.373 -1.249 -10.934 1.00 94.38 169 ARG A O 1
ATOM 1316 N N . ASP A 1 170 ? 24.907 -2.528 -11.980 1.00 95.00 170 ASP A N 1
ATOM 1317 C CA . ASP A 1 170 ? 25.482 -1.470 -12.811 1.00 95.00 170 ASP A CA 1
ATOM 1318 C C . ASP A 1 170 ? 25.416 -1.864 -14.294 1.00 95.00 170 ASP A C 1
ATOM 1320 O O . ASP A 1 170 ? 26.205 -2.668 -14.807 1.00 95.00 170 ASP A O 1
ATOM 1324 N N . VAL A 1 171 ? 24.442 -1.285 -15.003 1.00 96.12 171 VAL A N 1
ATOM 1325 C CA . VAL A 1 171 ? 24.248 -1.521 -16.440 1.00 96.12 171 VAL A CA 1
ATOM 1326 C C . VAL A 1 171 ? 25.416 -0.996 -17.273 1.00 96.12 171 VAL A C 1
ATOM 1328 O O . VAL A 1 171 ? 25.779 -1.616 -18.268 1.00 96.12 171 VAL A O 1
ATOM 1331 N N . TYR A 1 172 ? 26.057 0.100 -16.867 1.00 96.19 172 TYR A N 1
ATOM 1332 C CA . TYR A 1 172 ? 27.138 0.713 -17.634 1.00 96.19 172 TYR A CA 1
ATOM 1333 C C . TYR A 1 172 ? 28.432 -0.091 -17.512 1.00 96.19 172 TYR A C 1
ATOM 1335 O O . TYR A 1 172 ? 29.105 -0.339 -18.518 1.00 96.19 172 TYR A O 1
ATOM 1343 N N . GLN A 1 173 ? 28.749 -0.559 -16.304 1.00 96.38 173 GLN A N 1
ATOM 1344 C CA . GLN A 1 173 ? 29.867 -1.470 -16.084 1.00 96.38 173 GLN A CA 1
ATOM 1345 C C . GLN A 1 173 ? 29.643 -2.801 -16.813 1.00 96.38 173 GLN A C 1
ATOM 1347 O O . GLN A 1 173 ? 30.564 -3.302 -17.456 1.00 96.38 173 GLN A O 1
ATOM 1352 N N . THR A 1 174 ? 28.419 -3.337 -16.771 1.00 97.19 174 THR A N 1
ATOM 1353 C CA . THR A 1 174 ? 28.064 -4.592 -17.453 1.00 97.19 174 THR A CA 1
ATOM 1354 C C . THR A 1 174 ? 28.164 -4.471 -18.977 1.00 97.19 174 THR A C 1
ATOM 1356 O O . THR A 1 174 ? 28.698 -5.357 -19.636 1.00 97.19 174 THR A O 1
ATOM 1359 N N . LEU A 1 175 ? 27.712 -3.358 -19.563 1.00 97.19 175 LEU A N 1
ATOM 1360 C CA . LEU A 1 175 ? 27.899 -3.098 -20.995 1.00 97.19 175 LEU A CA 1
ATOM 1361 C C . LEU A 1 175 ? 29.387 -3.033 -21.356 1.00 97.19 175 LEU A C 1
ATOM 1363 O O . LEU A 1 175 ? 29.813 -3.657 -22.324 1.00 97.19 175 LEU A O 1
ATOM 1367 N N . THR A 1 176 ? 30.182 -2.331 -20.545 1.00 97.06 176 THR A N 1
ATOM 1368 C CA . THR A 1 176 ? 31.625 -2.176 -20.775 1.00 97.06 176 THR A CA 1
ATOM 1369 C C . THR A 1 176 ? 32.358 -3.518 -20.712 1.00 97.06 176 THR A C 1
ATOM 1371 O O . THR A 1 176 ? 33.190 -3.796 -21.573 1.00 97.06 176 THR A O 1
ATOM 1374 N N . SER A 1 177 ? 32.037 -4.378 -19.739 1.00 97.00 177 SER A N 1
ATOM 1375 C CA . SER A 1 177 ? 32.676 -5.695 -19.594 1.00 97.00 177 SER A CA 1
ATOM 1376 C C . SER A 1 177 ? 32.328 -6.665 -20.726 1.00 97.00 177 SER A C 1
ATOM 1378 O O . SER A 1 177 ? 33.138 -7.526 -21.062 1.00 97.00 177 SER A O 1
ATOM 1380 N N . LEU A 1 178 ? 31.158 -6.497 -21.349 1.00 96.62 178 LEU A N 1
ATOM 1381 C CA . LEU A 1 178 ? 30.730 -7.251 -22.529 1.00 96.62 178 LEU A CA 1
ATOM 1382 C C . LEU A 1 178 ? 31.233 -6.649 -23.854 1.00 96.62 178 LEU A C 1
ATOM 1384 O O . LEU A 1 178 ? 30.933 -7.190 -24.915 1.00 96.62 178 LEU A O 1
ATOM 1388 N N . GLY A 1 179 ? 31.991 -5.545 -23.817 1.00 96.44 179 GLY A N 1
ATOM 1389 C CA . GLY A 1 179 ? 32.494 -4.865 -25.015 1.00 96.44 179 GLY A CA 1
ATOM 1390 C C . GLY A 1 179 ? 31.423 -4.087 -25.792 1.00 96.44 179 GLY A C 1
ATOM 1391 O O . GLY A 1 179 ? 31.596 -3.825 -26.981 1.00 96.44 179 GLY A O 1
ATOM 1392 N N . LEU A 1 180 ? 30.316 -3.721 -25.141 1.00 95.94 180 LEU A N 1
ATOM 1393 C CA . LEU A 1 180 ? 29.174 -3.029 -25.741 1.00 95.94 180 LEU A CA 1
ATOM 1394 C C . LEU A 1 180 ? 29.208 -1.520 -25.463 1.00 95.94 180 LEU A C 1
ATOM 1396 O O . LEU A 1 180 ? 29.724 -1.049 -24.449 1.00 95.94 180 LEU A O 1
ATOM 1400 N N . SER A 1 181 ? 28.621 -0.733 -26.371 1.00 94.38 181 SER A N 1
ATOM 1401 C CA . SER A 1 181 ? 28.638 0.729 -26.271 1.00 94.38 181 SER A CA 1
ATOM 1402 C C . SER A 1 181 ? 27.636 1.262 -25.243 1.00 94.38 181 SER A C 1
ATOM 1404 O O . SER A 1 181 ? 26.420 1.207 -25.437 1.00 94.38 181 SER A O 1
ATOM 1406 N N . VAL A 1 182 ? 28.164 1.885 -24.188 1.00 96.19 182 VAL A N 1
ATOM 1407 C CA . VAL A 1 182 ? 27.383 2.653 -23.203 1.00 96.19 182 VAL A CA 1
ATOM 1408 C C . VAL A 1 182 ? 26.646 3.831 -23.849 1.00 96.19 182 VAL A C 1
ATOM 1410 O O . VAL A 1 182 ? 25.513 4.133 -23.479 1.00 96.19 182 VAL A O 1
ATOM 1413 N N . GLU A 1 183 ? 27.251 4.483 -24.841 1.00 95.81 183 GLU A N 1
ATOM 1414 C CA . GLU A 1 183 ? 26.644 5.636 -25.515 1.00 95.81 183 GLU A CA 1
ATOM 1415 C C . GLU A 1 183 ? 25.428 5.237 -26.358 1.00 95.81 183 GLU A C 1
ATOM 1417 O O . GLU A 1 183 ? 24.436 5.967 -26.398 1.00 95.81 183 GLU A O 1
ATOM 1422 N N . ILE A 1 184 ? 25.448 4.043 -26.964 1.00 90.38 184 ILE A N 1
ATOM 1423 C CA . ILE A 1 184 ? 24.268 3.484 -27.637 1.00 90.38 184 ILE A CA 1
ATOM 1424 C C . ILE A 1 184 ? 23.137 3.265 -26.629 1.00 90.38 184 ILE A C 1
ATOM 1426 O O . ILE A 1 184 ? 22.006 3.669 -26.895 1.00 90.38 184 ILE A O 1
ATOM 1430 N N . PHE A 1 185 ? 23.434 2.686 -25.462 1.00 94.75 185 PHE A N 1
ATOM 1431 C CA . PHE A 1 185 ? 22.428 2.477 -24.420 1.00 94.75 185 PHE A CA 1
ATOM 1432 C C . PHE A 1 185 ? 21.816 3.805 -23.955 1.00 94.75 185 PHE A C 1
ATOM 1434 O O . PHE A 1 185 ? 20.598 3.964 -24.004 1.00 94.75 185 PHE A O 1
ATOM 1441 N N . LYS A 1 186 ? 22.651 4.798 -23.613 1.00 95.12 186 LYS A N 1
ATOM 1442 C CA . LYS A 1 186 ? 22.192 6.139 -23.211 1.00 95.12 186 LYS A CA 1
ATOM 1443 C C . LYS A 1 186 ? 21.318 6.794 -24.282 1.00 95.12 186 LYS A C 1
ATOM 1445 O O . LYS A 1 186 ? 20.269 7.346 -23.956 1.00 95.12 186 LYS A O 1
ATOM 1450 N N . LYS A 1 187 ? 21.712 6.702 -25.557 1.00 96.38 187 LYS A N 1
ATOM 1451 C CA . LYS A 1 187 ? 20.981 7.296 -26.688 1.00 96.38 187 LYS A CA 1
ATOM 1452 C C . LYS A 1 187 ? 19.567 6.734 -26.853 1.00 96.38 187 LYS A C 1
ATOM 1454 O O . LYS A 1 187 ? 18.676 7.466 -27.277 1.00 96.38 187 LYS A O 1
ATOM 1459 N N . TYR A 1 188 ? 19.364 5.453 -26.554 1.00 96.62 188 TYR A N 1
ATOM 1460 C CA . TYR A 1 188 ? 18.080 4.771 -26.742 1.00 96.62 188 TYR A CA 1
ATOM 1461 C C . TYR A 1 188 ? 17.327 4.508 -25.435 1.00 96.62 188 TYR A C 1
ATOM 1463 O O . TYR A 1 188 ? 16.380 3.719 -25.454 1.00 96.62 188 TYR A O 1
ATOM 1471 N N . THR A 1 189 ? 17.723 5.169 -24.340 1.00 96.81 189 THR A N 1
ATOM 1472 C CA . THR A 1 189 ? 17.122 5.025 -23.007 1.00 96.81 189 THR A CA 1
ATOM 1473 C C . THR A 1 189 ? 15.603 5.138 -23.057 1.00 96.81 189 THR A C 1
ATOM 1475 O O . THR A 1 189 ? 15.053 6.082 -23.626 1.00 96.81 189 THR A O 1
ATOM 1478 N N . VAL A 1 190 ? 14.934 4.181 -22.418 1.00 97.81 190 VAL A N 1
ATOM 1479 C CA . VAL A 1 190 ? 13.490 4.183 -22.190 1.00 97.81 190 VAL A CA 1
ATOM 1480 C C . VAL A 1 190 ? 13.234 4.023 -20.698 1.00 97.81 190 VAL A C 1
ATOM 1482 O O . VAL A 1 190 ? 13.626 3.022 -20.096 1.00 97.81 190 VAL A O 1
ATOM 1485 N N . ASP A 1 191 ? 12.543 4.998 -20.113 1.00 97.44 191 ASP A N 1
ATOM 1486 C CA . ASP A 1 191 ? 11.985 4.868 -18.770 1.00 97.44 191 ASP A CA 1
ATOM 1487 C C . ASP A 1 191 ? 10.582 4.260 -18.856 1.00 97.44 191 ASP A C 1
ATOM 1489 O O . ASP A 1 191 ? 9.567 4.960 -18.913 1.00 97.44 191 ASP A O 1
ATOM 1493 N N . GLN A 1 192 ? 10.539 2.930 -18.928 1.00 98.50 192 GLN A N 1
ATOM 1494 C CA . GLN A 1 192 ? 9.293 2.193 -19.080 1.00 98.50 192 GLN A CA 1
ATOM 1495 C C . GLN A 1 192 ? 8.391 2.339 -17.857 1.00 98.50 192 GLN A C 1
ATOM 1497 O O . GLN A 1 192 ? 7.175 2.443 -18.015 1.00 98.50 192 GLN A O 1
ATOM 1502 N N . LYS A 1 193 ? 8.970 2.410 -16.650 1.00 98.25 193 LYS A N 1
ATOM 1503 C CA . LYS A 1 193 ? 8.200 2.675 -15.429 1.00 98.25 193 LYS A CA 1
ATOM 1504 C C . LYS A 1 193 ? 7.456 4.009 -15.550 1.0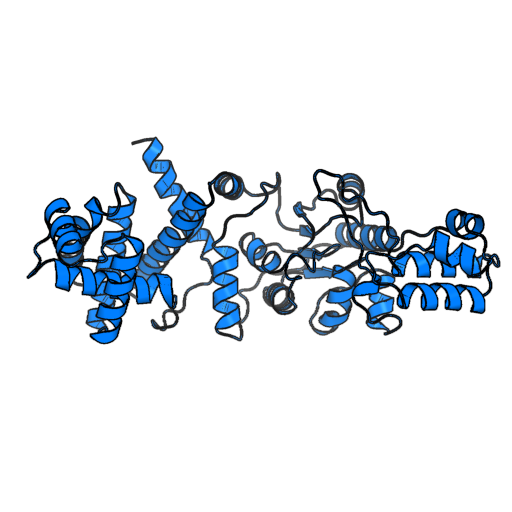0 98.25 193 LYS A C 1
ATOM 1506 O O . LYS A 1 193 ? 6.242 4.053 -15.353 1.00 98.25 193 LYS A O 1
ATOM 1511 N N . ALA A 1 194 ? 8.145 5.079 -15.949 1.00 98.12 194 ALA A N 1
ATOM 1512 C CA . ALA A 1 194 ? 7.515 6.384 -16.139 1.00 98.12 194 ALA A CA 1
ATOM 1513 C C . ALA A 1 194 ? 6.464 6.374 -17.268 1.00 98.12 194 ALA A C 1
ATOM 1515 O O . ALA A 1 194 ? 5.402 6.983 -17.128 1.00 98.12 194 ALA A O 1
ATOM 1516 N N . CYS A 1 195 ? 6.723 5.682 -18.384 1.00 98.50 195 CYS A N 1
ATOM 1517 C CA . CYS A 1 195 ? 5.751 5.521 -19.473 1.00 98.50 195 CYS A CA 1
ATOM 1518 C C . CYS A 1 195 ? 4.454 4.843 -19.001 1.00 98.50 195 CYS A C 1
ATOM 1520 O O . CYS A 1 195 ? 3.367 5.373 -19.241 1.00 98.50 195 CYS A O 1
ATOM 1522 N N . ASP A 1 196 ? 4.563 3.717 -18.296 1.00 98.75 196 ASP A N 1
ATOM 1523 C CA . ASP A 1 196 ? 3.419 2.962 -17.781 1.00 98.75 196 ASP A CA 1
ATOM 1524 C C . ASP A 1 196 ? 2.635 3.751 -16.727 1.00 98.75 196 ASP A C 1
ATOM 1526 O O . ASP A 1 196 ? 1.402 3.767 -16.750 1.00 98.75 196 ASP A O 1
ATOM 1530 N N . ALA A 1 197 ? 3.334 4.449 -15.827 1.00 98.69 197 ALA A N 1
ATOM 1531 C CA . ALA A 1 197 ? 2.693 5.266 -14.804 1.00 98.69 197 ALA A CA 1
ATOM 1532 C C . ALA A 1 197 ? 1.902 6.429 -15.421 1.00 98.69 197 ALA A C 1
ATOM 1534 O O . ALA A 1 197 ? 0.739 6.624 -15.067 1.00 98.69 197 ALA A O 1
ATOM 1535 N N . ARG A 1 198 ? 2.472 7.151 -16.402 1.00 98.62 198 ARG A N 1
ATOM 1536 C CA . ARG A 1 198 ? 1.738 8.202 -17.134 1.00 98.62 198 ARG A CA 1
ATOM 1537 C C . ARG A 1 198 ? 0.515 7.622 -17.842 1.00 98.62 198 ARG A C 1
ATOM 1539 O O . ARG A 1 198 ? -0.572 8.179 -17.721 1.00 98.62 198 ARG A O 1
ATOM 1546 N N . ALA A 1 199 ? 0.662 6.478 -18.513 1.00 98.50 199 ALA A N 1
ATOM 1547 C CA . ALA A 1 199 ? -0.449 5.817 -19.195 1.00 98.50 199 ALA A CA 1
ATOM 1548 C C . ALA A 1 199 ? -1.590 5.452 -18.230 1.00 98.50 199 ALA A C 1
ATOM 1550 O O . ALA A 1 199 ? -2.754 5.707 -18.538 1.00 98.50 199 ALA A O 1
ATOM 1551 N N . ALA A 1 200 ? -1.273 4.912 -17.049 1.00 98.50 200 ALA A N 1
ATOM 1552 C CA . ALA A 1 200 ? -2.264 4.580 -16.029 1.00 98.50 200 ALA A CA 1
ATOM 1553 C C . ALA A 1 200 ? -3.000 5.816 -15.494 1.00 98.50 200 ALA A C 1
ATOM 1555 O O . ALA A 1 200 ? -4.229 5.802 -15.407 1.00 98.50 200 ALA A O 1
ATOM 1556 N N . LEU A 1 201 ? -2.270 6.892 -15.186 1.00 98.50 201 LEU A N 1
ATOM 1557 C CA . LEU A 1 201 ? -2.849 8.134 -14.668 1.00 98.50 201 LEU A CA 1
ATOM 1558 C C . LEU A 1 201 ? -3.719 8.843 -15.714 1.00 98.50 201 LEU A C 1
ATOM 1560 O O . LEU A 1 201 ? -4.862 9.188 -15.420 1.00 98.50 201 LEU A O 1
ATOM 1564 N N . SER A 1 202 ? -3.241 8.983 -16.954 1.00 98.00 202 SER A N 1
ATOM 1565 C CA . SER A 1 202 ? -4.029 9.580 -18.040 1.00 98.00 202 SER A CA 1
ATOM 1566 C C . SER A 1 202 ? -5.271 8.752 -18.379 1.00 98.00 202 SER A C 1
ATOM 1568 O O . SER A 1 202 ? -6.339 9.308 -18.636 1.00 98.00 202 SER A O 1
ATOM 1570 N N . LEU A 1 203 ? -5.168 7.419 -18.348 1.00 97.81 203 LEU A N 1
ATOM 1571 C CA . LEU A 1 203 ? -6.320 6.541 -18.544 1.00 97.81 203 LEU A CA 1
ATOM 1572 C C . LEU A 1 203 ? -7.334 6.682 -17.403 1.00 97.81 203 LEU A C 1
ATOM 1574 O O . LEU A 1 203 ? -8.540 6.670 -17.655 1.00 97.81 203 LEU A O 1
ATOM 1578 N N . ALA A 1 204 ? -6.869 6.828 -16.161 1.00 96.44 204 ALA A N 1
ATOM 1579 C CA . ALA A 1 204 ? -7.736 7.051 -15.009 1.00 96.44 204 ALA A CA 1
ATOM 1580 C C . ALA A 1 204 ? -8.482 8.385 -15.113 1.00 96.44 204 ALA A C 1
ATOM 1582 O O . ALA A 1 204 ? -9.683 8.403 -14.848 1.00 96.44 204 ALA A O 1
ATOM 1583 N N . HIS A 1 205 ? -7.815 9.444 -15.579 1.00 96.00 205 HIS A N 1
ATOM 1584 C CA . HIS A 1 205 ? -8.423 10.759 -15.806 1.00 96.00 205 HIS A CA 1
ATOM 1585 C C . HIS A 1 205 ? -9.577 10.695 -16.821 1.00 96.00 205 HIS A C 1
ATOM 1587 O O . HIS A 1 205 ? -10.622 11.316 -16.653 1.00 96.00 205 HIS A O 1
ATOM 1593 N N . GLN A 1 206 ? -9.424 9.873 -17.863 1.00 94.69 206 GLN A N 1
ATOM 1594 C CA . GLN A 1 206 ? -10.445 9.673 -18.899 1.00 94.69 206 GLN A CA 1
ATOM 1595 C C . GLN A 1 206 ? -11.533 8.665 -18.499 1.00 94.69 206 GLN A C 1
ATOM 1597 O O . GLN A 1 206 ? -12.573 8.577 -19.155 1.00 94.69 206 GLN A O 1
ATOM 1602 N N . THR A 1 207 ? -11.304 7.869 -17.451 1.00 94.25 207 THR A N 1
ATOM 1603 C CA . THR A 1 207 ? -12.215 6.794 -17.052 1.00 94.25 207 THR A CA 1
ATOM 1604 C C . THR A 1 207 ? -13.062 7.242 -15.863 1.00 94.25 207 THR A C 1
ATOM 1606 O O . THR A 1 207 ? -12.544 7.295 -14.742 1.00 94.25 207 THR A O 1
ATOM 1609 N N . PRO A 1 208 ? -14.376 7.478 -16.039 1.00 90.88 208 PRO A N 1
ATOM 1610 C CA . PRO A 1 208 ? -15.238 7.830 -14.921 1.00 90.88 208 PRO A CA 1
ATOM 1611 C C . PRO A 1 208 ? -15.252 6.701 -13.891 1.00 90.88 208 PRO A C 1
ATOM 1613 O O . PRO A 1 208 ? -15.220 5.519 -14.239 1.00 90.88 208 PRO A O 1
ATOM 1616 N N . ILE A 1 209 ? -15.301 7.078 -12.620 1.00 90.31 209 ILE A N 1
ATOM 1617 C CA . ILE A 1 209 ? -15.431 6.143 -11.506 1.00 90.31 209 ILE A CA 1
ATOM 1618 C C . ILE A 1 209 ? -16.816 5.488 -11.573 1.00 90.31 209 ILE A C 1
ATOM 1620 O O . ILE A 1 209 ? -17.836 6.178 -11.583 1.00 90.31 209 ILE A O 1
ATOM 1624 N N . ARG A 1 210 ? -16.856 4.155 -11.620 1.00 83.75 210 ARG A N 1
ATOM 1625 C CA . ARG A 1 210 ? -18.086 3.346 -11.628 1.00 83.75 210 ARG A CA 1
ATOM 1626 C C . ARG A 1 210 ? -18.291 2.575 -10.327 1.00 83.75 210 ARG A C 1
ATOM 1628 O O . ARG A 1 210 ? -19.340 1.945 -10.170 1.00 83.75 210 ARG A O 1
ATOM 1635 N N . SER A 1 211 ? -17.320 2.609 -9.414 1.00 78.19 211 SER A N 1
ATOM 1636 C CA . SER A 1 211 ? -17.412 1.923 -8.129 1.00 78.19 211 SER A CA 1
ATOM 1637 C C . SER A 1 211 ? -18.655 2.332 -7.347 1.00 78.19 211 SER A C 1
ATOM 1639 O O . SER A 1 211 ? -19.033 3.500 -7.234 1.00 78.19 211 SER A O 1
ATOM 1641 N N . LYS A 1 212 ? -19.289 1.314 -6.771 1.00 77.38 212 LYS A N 1
ATOM 1642 C CA . LYS A 1 212 ? -20.299 1.464 -5.733 1.00 77.38 212 LYS A CA 1
ATOM 1643 C C . LYS A 1 212 ? -19.699 0.828 -4.497 1.00 77.38 212 LYS A C 1
ATOM 1645 O O . LYS A 1 212 ? -19.577 -0.394 -4.470 1.00 77.38 212 LYS A O 1
ATOM 1650 N N . ILE A 1 213 ? -19.308 1.652 -3.527 1.00 77.62 213 ILE A N 1
ATOM 1651 C CA . ILE A 1 213 ? -18.766 1.170 -2.257 1.00 77.62 213 ILE A CA 1
ATOM 1652 C C . ILE A 1 213 ? -19.807 0.250 -1.625 1.00 77.62 213 ILE A C 1
ATOM 1654 O O . ILE A 1 213 ? -20.972 0.622 -1.456 1.00 77.62 213 ILE A O 1
ATOM 1658 N N . LYS A 1 214 ? -19.389 -0.971 -1.324 1.00 78.25 214 LYS A N 1
ATOM 1659 C CA . LYS A 1 214 ? -20.192 -1.985 -0.651 1.00 78.25 214 LYS A CA 1
ATOM 1660 C C . LYS A 1 214 ? -19.613 -2.211 0.734 1.00 78.25 214 LYS A C 1
ATOM 1662 O O . LYS A 1 214 ? -18.428 -1.990 0.968 1.00 78.25 214 LYS A O 1
ATOM 1667 N N . LYS A 1 215 ? -20.450 -2.698 1.651 1.00 65.88 215 LYS A N 1
ATOM 1668 C CA . LYS A 1 215 ? -19.902 -3.356 2.836 1.00 65.88 215 LYS A CA 1
ATOM 1669 C C . LYS A 1 215 ? -19.152 -4.600 2.345 1.00 65.88 215 LYS A C 1
ATOM 1671 O O . LYS A 1 215 ? -19.787 -5.387 1.639 1.00 65.88 215 LYS A O 1
ATOM 1676 N N . PRO A 1 216 ? -17.863 -4.764 2.678 1.00 61.62 216 PRO A N 1
ATOM 1677 C CA . PRO A 1 216 ? -17.128 -5.963 2.304 1.00 61.62 216 PRO A CA 1
ATOM 1678 C C . PRO A 1 216 ? -17.849 -7.202 2.841 1.00 61.62 216 PRO A C 1
ATOM 1680 O O . PRO A 1 216 ? -18.431 -7.168 3.935 1.00 61.62 216 PRO A O 1
ATOM 1683 N N . GLN A 1 217 ? -17.811 -8.298 2.085 1.00 60.38 217 GLN A N 1
ATOM 1684 C CA . GLN A 1 217 ? -18.078 -9.612 2.648 1.00 60.38 217 GLN A CA 1
ATOM 1685 C C . GLN A 1 217 ? -17.073 -9.842 3.781 1.00 60.38 217 GLN A C 1
ATOM 1687 O O . GLN A 1 217 ? -15.928 -9.389 3.738 1.00 60.38 217 GLN A O 1
ATOM 1692 N N . ALA A 1 218 ? -17.537 -10.449 4.874 1.00 58.62 218 ALA A N 1
ATOM 1693 C CA . ALA A 1 218 ? -16.767 -10.527 6.109 1.00 58.62 218 ALA A CA 1
ATOM 1694 C C . ALA A 1 218 ? -15.328 -11.006 5.852 1.00 58.62 218 ALA A C 1
ATOM 1696 O O . ALA A 1 218 ? -15.111 -11.987 5.145 1.00 58.62 218 ALA A O 1
ATOM 1697 N N . LEU A 1 219 ? -14.349 -10.334 6.468 1.00 65.06 219 LEU A N 1
ATOM 1698 C CA . LEU A 1 219 ? -12.948 -10.725 6.337 1.00 65.06 219 LEU A CA 1
ATOM 1699 C C . LEU A 1 219 ? -12.771 -12.220 6.665 1.00 65.06 219 LEU A C 1
ATOM 1701 O O . LEU A 1 219 ? -13.183 -12.650 7.750 1.00 65.06 219 LEU A O 1
ATOM 1705 N N . PRO A 1 220 ? -12.135 -13.007 5.777 1.00 62.41 220 PRO A N 1
ATOM 1706 C CA . PRO A 1 220 ? -12.236 -14.467 5.799 1.00 62.41 220 PRO A CA 1
ATOM 1707 C C . PRO A 1 220 ? -11.496 -15.122 6.970 1.00 62.41 220 PRO A C 1
ATOM 1709 O O . PRO A 1 220 ? -11.729 -16.288 7.270 1.00 62.41 220 PRO A O 1
ATOM 1712 N N . SER A 1 221 ? -10.606 -14.395 7.656 1.00 70.81 221 SER A N 1
ATOM 1713 C CA . SER A 1 221 ? -9.850 -14.926 8.792 1.00 70.81 221 SER A CA 1
ATOM 1714 C C . SER A 1 221 ? -9.810 -13.963 9.977 1.00 70.81 221 SER A C 1
ATOM 1716 O O . SER A 1 221 ? -9.772 -12.741 9.807 1.00 70.81 221 SER A O 1
ATOM 1718 N N . TYR A 1 222 ? -9.737 -14.534 11.183 1.00 68.31 222 TYR A N 1
ATOM 1719 C CA . TYR A 1 222 ? -9.479 -13.819 12.437 1.00 68.31 222 TYR A CA 1
ATOM 1720 C C . TYR A 1 222 ? -8.261 -12.888 12.328 1.00 68.31 222 TYR A C 1
ATOM 1722 O O . TYR A 1 222 ? -8.312 -11.718 12.700 1.00 68.31 222 TYR A O 1
ATOM 1730 N N . PHE A 1 223 ? -7.175 -13.390 11.736 1.00 72.00 223 PHE A N 1
ATOM 1731 C CA . PHE A 1 223 ? -5.939 -12.637 11.555 1.00 72.00 223 PHE A CA 1
ATOM 1732 C C . PHE A 1 223 ? -6.148 -11.374 10.712 1.00 72.00 223 PHE A C 1
ATOM 1734 O O . PHE A 1 223 ? -5.709 -10.294 11.102 1.00 72.00 223 PHE A O 1
ATOM 1741 N N . THR A 1 224 ? -6.864 -11.482 9.590 1.00 71.44 224 THR A N 1
ATOM 1742 C CA . THR A 1 224 ? -7.139 -10.329 8.723 1.00 71.44 224 THR A CA 1
ATOM 1743 C C . THR A 1 224 ? -8.063 -9.326 9.411 1.00 71.44 224 THR A C 1
ATOM 1745 O O . THR A 1 224 ? -7.810 -8.130 9.320 1.00 71.44 224 THR A O 1
ATOM 1748 N N . LYS A 1 225 ? -9.073 -9.791 10.167 1.00 73.06 225 LYS A N 1
ATOM 1749 C CA . LYS A 1 225 ? -9.930 -8.923 10.999 1.00 73.06 225 LYS A CA 1
ATOM 1750 C C . LYS A 1 225 ? -9.119 -8.110 11.999 1.00 73.06 225 LYS A C 1
ATOM 1752 O O . LYS A 1 225 ? -9.291 -6.895 12.071 1.00 73.06 225 LYS A O 1
ATOM 1757 N N . ARG A 1 226 ? -8.221 -8.768 12.736 1.00 74.50 226 ARG A N 1
ATOM 1758 C CA . ARG A 1 226 ? -7.349 -8.111 13.713 1.00 74.50 226 ARG A CA 1
ATOM 1759 C C . ARG A 1 226 ? -6.464 -7.055 13.054 1.00 74.50 226 ARG A C 1
ATOM 1761 O O . ARG A 1 226 ? -6.438 -5.921 13.515 1.00 74.50 226 ARG A O 1
ATOM 1768 N N . ILE A 1 227 ? -5.793 -7.400 11.954 1.00 75.94 227 ILE A N 1
ATOM 1769 C CA . ILE A 1 227 ? -4.879 -6.466 11.281 1.00 75.94 227 ILE A CA 1
ATOM 1770 C C . ILE A 1 227 ? -5.619 -5.294 10.655 1.00 75.94 227 ILE A C 1
ATOM 1772 O O . ILE A 1 227 ? -5.162 -4.164 10.787 1.00 75.94 227 ILE A O 1
ATOM 1776 N N . TYR A 1 228 ? -6.769 -5.533 10.025 1.00 77.75 228 TYR A N 1
ATOM 1777 C CA . TYR A 1 228 ? -7.590 -4.448 9.506 1.00 77.75 228 TYR A CA 1
ATOM 1778 C C . TYR A 1 228 ? -7.960 -3.462 10.620 1.00 77.75 228 TYR A C 1
ATOM 1780 O O . TYR A 1 228 ? -7.717 -2.268 10.474 1.00 77.75 228 TYR A O 1
ATOM 1788 N N . ARG A 1 229 ? -8.463 -3.963 11.763 1.00 73.94 229 ARG A N 1
ATOM 1789 C CA . ARG A 1 229 ? -8.789 -3.143 12.945 1.00 73.94 229 ARG A CA 1
ATOM 1790 C C . ARG A 1 229 ? -7.581 -2.339 13.429 1.00 73.94 229 ARG A C 1
ATOM 1792 O O . ARG A 1 229 ? -7.704 -1.143 13.682 1.00 73.94 229 ARG A O 1
ATOM 1799 N N . GLU A 1 230 ? -6.416 -2.974 13.538 1.00 76.38 230 GLU A N 1
ATOM 1800 C CA . GLU A 1 230 ? -5.174 -2.302 13.935 1.00 76.38 230 GLU A CA 1
ATOM 1801 C C . GLU A 1 230 ? -4.768 -1.210 12.936 1.00 76.38 230 GLU A C 1
ATOM 1803 O O . GLU A 1 230 ? -4.386 -0.117 13.354 1.00 76.38 230 GLU A O 1
ATOM 1808 N N . ALA A 1 231 ? -4.890 -1.470 11.633 1.00 82.25 231 ALA A N 1
ATOM 1809 C CA . ALA A 1 231 ? -4.534 -0.525 10.582 1.00 82.25 231 ALA A CA 1
ATOM 1810 C C . ALA A 1 231 ? -5.440 0.716 10.587 1.00 82.25 231 ALA A C 1
ATOM 1812 O O . ALA A 1 231 ? -4.924 1.832 10.614 1.00 82.25 231 ALA A O 1
ATOM 1813 N N . ILE A 1 232 ? -6.767 0.540 10.630 1.00 80.44 232 ILE A N 1
ATOM 1814 C CA . ILE A 1 232 ? -7.719 1.666 10.605 1.00 80.44 232 ILE A CA 1
ATOM 1815 C C . ILE A 1 232 ? -7.699 2.498 11.892 1.00 80.44 232 ILE A C 1
ATOM 1817 O O . ILE A 1 232 ? -8.002 3.692 11.863 1.00 80.44 232 ILE A O 1
ATOM 1821 N N . SER A 1 233 ? -7.339 1.883 13.024 1.00 78.25 233 SER A N 1
ATOM 1822 C CA . SER A 1 233 ? -7.283 2.573 14.318 1.00 78.25 233 SER A CA 1
ATOM 1823 C C . SER A 1 233 ? -6.050 3.466 14.436 1.00 78.25 233 SER A C 1
ATOM 1825 O O . SER A 1 233 ? -6.043 4.431 15.194 1.00 78.25 233 SER A O 1
ATOM 1827 N N . ARG A 1 234 ? -4.983 3.158 13.693 1.00 83.00 234 ARG A N 1
ATOM 1828 C CA . ARG A 1 234 ? -3.755 3.950 13.720 1.00 83.00 234 ARG A CA 1
ATOM 1829 C C . ARG A 1 234 ? -3.928 5.218 12.888 1.00 83.00 234 ARG A C 1
ATOM 1831 O O . ARG A 1 234 ? -4.307 5.126 11.720 1.00 83.00 234 ARG A O 1
ATOM 1838 N N . PRO A 1 235 ? -3.620 6.404 13.438 1.00 84.19 235 PRO A N 1
ATOM 1839 C CA . PRO A 1 235 ? -3.510 7.623 12.644 1.00 84.19 235 PRO A CA 1
ATOM 1840 C C . PRO A 1 235 ? -2.595 7.463 11.423 1.00 84.19 235 PRO A C 1
ATOM 1842 O O . PRO A 1 235 ? -1.733 6.575 11.376 1.00 84.19 235 PRO A O 1
ATOM 1845 N N . PHE A 1 236 ? -2.793 8.311 10.413 1.00 86.44 236 PHE A N 1
ATOM 1846 C CA . PHE A 1 236 ? -1.860 8.380 9.293 1.00 86.44 236 PHE A CA 1
ATOM 1847 C C . PHE A 1 236 ? -0.486 8.821 9.797 1.00 86.44 236 PHE A C 1
ATOM 1849 O O . PHE A 1 236 ? -0.364 9.632 10.716 1.00 86.44 236 PHE A O 1
ATOM 1856 N N . ASP A 1 237 ? 0.552 8.222 9.221 1.00 82.44 237 ASP A N 1
ATOM 1857 C CA . ASP A 1 237 ? 1.927 8.533 9.605 1.00 82.44 237 ASP A CA 1
ATOM 1858 C C . ASP A 1 237 ? 2.351 9.866 8.980 1.00 82.44 237 ASP A C 1
ATOM 1860 O O . ASP A 1 237 ? 2.971 10.694 9.641 1.00 82.44 237 ASP A O 1
ATOM 1864 N N . ASN A 1 238 ? 1.913 10.102 7.740 1.00 85.88 238 ASN A N 1
ATOM 1865 C CA . ASN A 1 238 ? 2.210 11.302 6.975 1.00 85.88 238 ASN A CA 1
ATOM 1866 C C . ASN A 1 238 ? 1.002 12.244 6.942 1.00 85.88 238 ASN A C 1
ATOM 1868 O O . ASN A 1 238 ? -0.144 11.831 6.753 1.00 85.88 238 ASN A O 1
ATOM 1872 N N . ASN A 1 239 ? 1.268 13.535 7.132 1.00 88.94 239 ASN A N 1
ATOM 1873 C CA . ASN A 1 239 ? 0.262 14.592 7.117 1.00 88.94 239 ASN A CA 1
ATOM 1874 C C . ASN A 1 239 ? 0.060 15.098 5.684 1.00 88.94 239 ASN A C 1
ATOM 1876 O O . ASN A 1 239 ? 0.610 16.129 5.303 1.00 88.94 239 ASN A O 1
ATOM 1880 N N . TYR A 1 240 ? -0.671 14.340 4.864 1.00 91.19 240 TYR A N 1
ATOM 1881 C CA . TYR A 1 240 ? -0.952 14.769 3.497 1.00 91.19 240 TYR A CA 1
ATOM 1882 C C . TYR A 1 240 ? -1.943 15.937 3.467 1.00 91.19 240 TYR A C 1
ATOM 1884 O O . TYR A 1 240 ? -2.966 15.912 4.148 1.00 91.19 240 TYR A O 1
ATOM 1892 N N . ASP A 1 241 ? -1.701 16.912 2.590 1.00 90.31 241 ASP A N 1
ATOM 1893 C CA . ASP A 1 241 ? -2.558 18.101 2.451 1.00 90.31 241 ASP A CA 1
ATOM 1894 C C . ASP A 1 241 ? -4.010 17.773 2.076 1.00 90.31 241 ASP A C 1
ATOM 1896 O O . ASP A 1 241 ? -4.928 18.531 2.389 1.00 90.31 241 ASP A O 1
ATOM 1900 N N . TRP A 1 242 ? -4.216 16.646 1.390 1.00 92.69 242 TRP A N 1
ATOM 1901 C CA . TRP A 1 242 ? -5.525 16.181 0.939 1.00 92.69 242 TRP A CA 1
ATOM 1902 C C . TRP A 1 242 ? -6.289 15.374 1.996 1.00 92.69 242 TRP A C 1
ATOM 1904 O O . TRP A 1 242 ? -7.469 15.085 1.784 1.00 92.69 242 TRP A O 1
ATOM 1914 N N . LEU A 1 243 ? -5.653 15.005 3.117 1.00 92.25 243 LEU A N 1
ATOM 1915 C CA . LEU A 1 243 ? -6.355 14.341 4.212 1.00 92.25 243 LEU A CA 1
ATOM 1916 C C . LEU A 1 243 ? -7.432 15.275 4.793 1.00 92.25 243 LEU A C 1
ATOM 1918 O O . LEU A 1 243 ? -7.217 16.490 4.872 1.00 92.25 243 LEU A O 1
ATOM 1922 N N . PRO A 1 244 ? -8.574 14.727 5.250 1.00 89.19 244 PRO A N 1
ATOM 1923 C CA . PRO A 1 244 ? -9.547 15.488 6.027 1.00 89.19 244 PRO A CA 1
ATOM 1924 C C . PRO A 1 244 ? -8.890 16.213 7.209 1.00 89.19 244 PRO A C 1
ATOM 1926 O O . PRO A 1 244 ? -7.948 15.706 7.811 1.00 89.19 244 PRO A O 1
ATOM 1929 N N . GLU A 1 245 ? -9.403 17.382 7.591 1.00 88.06 245 GLU A N 1
ATOM 1930 C CA . GLU A 1 245 ? -8.823 18.187 8.679 1.00 88.06 245 GLU A CA 1
ATOM 1931 C C . GLU A 1 245 ? -8.702 17.403 9.993 1.00 88.06 245 GLU A C 1
ATOM 1933 O O . GLU A 1 245 ? -7.674 17.450 10.665 1.00 88.06 245 GLU A O 1
ATOM 1938 N N . THR A 1 246 ? -9.711 16.590 10.303 1.00 85.25 246 THR A N 1
ATOM 1939 C CA . THR A 1 246 ? -9.708 15.707 11.471 1.00 85.25 246 THR A CA 1
ATOM 1940 C C . THR A 1 246 ? -8.588 14.666 11.425 1.00 85.25 246 THR A C 1
ATOM 1942 O O . THR A 1 246 ? -8.001 14.334 12.447 1.00 85.25 246 THR A O 1
ATOM 1945 N N . GLU A 1 247 ? -8.262 14.162 10.236 1.00 88.06 247 GLU A N 1
ATOM 1946 C CA . GLU A 1 247 ? -7.178 13.204 10.015 1.00 88.06 247 GLU A CA 1
ATOM 1947 C C . GLU A 1 247 ? -5.812 13.874 10.157 1.00 88.06 247 GLU A C 1
ATOM 1949 O O . GLU A 1 247 ? -4.924 13.349 10.825 1.00 88.06 247 GLU A O 1
ATOM 1954 N N . ARG A 1 248 ? -5.671 15.083 9.609 1.00 90.12 248 ARG A N 1
ATOM 1955 C CA . ARG A 1 248 ? -4.460 15.897 9.749 1.00 90.12 248 ARG A CA 1
ATOM 1956 C C . ARG A 1 248 ? -4.172 16.263 11.205 1.00 90.12 248 ARG A C 1
ATOM 1958 O O . ARG A 1 248 ? -3.011 16.268 11.613 1.00 90.12 248 ARG A O 1
ATOM 1965 N N . ALA A 1 249 ? -5.214 16.526 11.992 1.00 86.81 249 ALA A N 1
ATOM 1966 C CA . ALA A 1 249 ? -5.097 16.792 13.423 1.00 86.81 249 ALA A CA 1
ATOM 1967 C C . ALA A 1 249 ? -4.527 15.578 14.186 1.00 86.81 249 ALA A C 1
ATOM 1969 O O . ALA A 1 249 ? -3.626 15.728 15.012 1.00 86.81 249 ALA A O 1
ATOM 1970 N N . LEU A 1 250 ? -4.969 14.364 13.834 1.00 86.25 250 LEU A N 1
ATOM 1971 C CA . LEU A 1 250 ? -4.450 13.113 14.398 1.00 86.25 250 LEU A CA 1
ATOM 1972 C C . LEU A 1 250 ? -2.988 12.835 14.014 1.00 86.25 250 LEU A C 1
ATOM 1974 O O . LEU A 1 250 ? -2.248 12.243 14.805 1.00 86.25 250 LEU A O 1
ATOM 1978 N N . CYS A 1 251 ? -2.546 13.256 12.824 1.00 87.31 251 CYS A N 1
ATOM 1979 C CA . CYS A 1 251 ? -1.144 13.113 12.414 1.00 87.31 251 CYS A CA 1
ATOM 1980 C C . CYS A 1 251 ? -0.188 13.876 13.345 1.00 87.31 251 CYS A C 1
ATOM 1982 O O . CYS A 1 251 ? 0.934 13.421 13.560 1.00 87.31 251 CYS A O 1
ATOM 1984 N N . GLY A 1 252 ? -0.637 15.000 13.919 1.00 83.44 252 GLY A N 1
ATOM 1985 C CA . GLY A 1 252 ? 0.149 15.834 14.834 1.00 83.44 252 GLY A CA 1
ATOM 1986 C C . GLY A 1 252 ? 0.362 15.246 16.235 1.00 83.44 252 GLY A C 1
ATOM 1987 O O . GLY A 1 252 ? 1.147 15.791 17.008 1.00 83.44 252 GLY A O 1
ATOM 1988 N N . CYS A 1 253 ? -0.311 14.147 16.584 1.00 84.50 253 CYS A N 1
ATOM 1989 C CA . CYS A 1 253 ? -0.144 13.490 17.878 1.00 84.50 253 CYS A CA 1
ATOM 1990 C C . CYS A 1 253 ? 1.209 12.764 17.986 1.00 84.50 253 CYS A C 1
ATOM 1992 O O . CYS A 1 253 ? 1.645 12.088 17.055 1.00 84.50 253 CYS A O 1
ATOM 1994 N N . SER A 1 254 ? 1.839 12.823 19.162 1.00 85.12 254 SER A N 1
ATOM 1995 C CA . SER A 1 254 ? 2.985 11.965 19.502 1.00 85.12 254 SER A CA 1
ATOM 1996 C C . SER A 1 254 ? 2.588 10.485 19.528 1.00 85.12 254 SER A C 1
ATOM 1998 O O . SER A 1 254 ? 1.421 10.158 19.742 1.00 85.12 254 SER A O 1
ATOM 2000 N N . ASP A 1 255 ? 3.548 9.567 19.393 1.00 80.69 255 ASP A N 1
ATOM 2001 C CA . ASP A 1 255 ? 3.267 8.121 19.420 1.00 80.69 255 ASP A CA 1
ATOM 2002 C C . ASP A 1 255 ? 2.554 7.672 20.704 1.00 80.69 255 ASP A C 1
ATOM 2004 O O . ASP A 1 255 ? 1.641 6.846 20.660 1.00 80.69 255 ASP A O 1
ATOM 2008 N N . ALA A 1 256 ? 2.904 8.271 21.847 1.00 77.75 256 ALA A N 1
ATOM 2009 C CA . ALA A 1 256 ? 2.223 8.018 23.114 1.00 77.75 256 ALA A CA 1
ATOM 2010 C C . ALA A 1 256 ? 0.750 8.465 23.072 1.00 77.75 256 ALA A C 1
ATOM 2012 O O . ALA A 1 256 ? -0.126 7.730 23.523 1.00 77.75 256 ALA A O 1
ATOM 2013 N N . GLN A 1 257 ? 0.461 9.635 22.493 1.00 81.69 257 GLN A N 1
ATOM 2014 C CA . GLN A 1 257 ? -0.914 10.111 22.301 1.00 81.69 257 GLN A CA 1
ATOM 2015 C C . GLN A 1 257 ? -1.679 9.238 21.301 1.00 81.69 257 GLN A C 1
ATOM 2017 O O . GLN A 1 257 ? -2.826 8.890 21.560 1.00 81.69 257 GLN A O 1
ATOM 2022 N N . LYS A 1 258 ? -1.049 8.822 20.195 1.00 82.00 258 LYS A N 1
ATOM 2023 C CA . LYS A 1 258 ? -1.658 7.914 19.209 1.00 82.00 258 LYS A CA 1
ATOM 2024 C C . LYS A 1 258 ? -2.048 6.580 19.846 1.00 82.00 258 LYS A C 1
ATOM 2026 O O . LYS A 1 258 ? -3.147 6.090 19.604 1.00 82.00 258 LYS A O 1
ATOM 2031 N N . GLN A 1 259 ? -1.185 6.016 20.691 1.00 77.75 259 GLN A N 1
ATOM 2032 C CA . GLN A 1 259 ? -1.495 4.783 21.411 1.00 77.75 259 GLN A CA 1
ATOM 2033 C C . GLN A 1 259 ? -2.669 4.973 22.383 1.00 77.75 259 GLN A C 1
ATOM 2035 O O . GLN A 1 259 ? -3.594 4.162 22.378 1.00 77.75 259 GLN A O 1
ATOM 2040 N N . ARG A 1 260 ? -2.689 6.076 23.143 1.00 76.69 260 ARG A N 1
ATOM 2041 C CA . ARG A 1 260 ? -3.813 6.411 24.037 1.00 76.69 260 ARG A CA 1
ATOM 2042 C C . ARG A 1 260 ? -5.134 6.560 23.287 1.00 76.69 260 ARG A C 1
ATOM 2044 O O . ARG A 1 260 ? -6.144 6.016 23.718 1.00 76.69 260 ARG A O 1
ATOM 2051 N N . LEU A 1 261 ? -5.119 7.229 22.135 1.00 80.69 261 LEU A N 1
ATOM 2052 C CA . LEU A 1 261 ? -6.294 7.380 21.274 1.00 80.69 261 LEU A CA 1
ATOM 2053 C C . LEU A 1 261 ? -6.851 6.034 20.818 1.00 80.69 261 LEU A C 1
ATOM 2055 O O . LEU A 1 261 ? -8.061 5.838 20.838 1.00 80.69 261 LEU A O 1
ATOM 2059 N N . ILE A 1 262 ? -5.980 5.102 20.428 1.00 78.38 262 ILE A N 1
ATOM 2060 C CA . ILE A 1 262 ? -6.383 3.751 20.020 1.00 78.38 262 ILE A CA 1
ATOM 2061 C C . ILE A 1 262 ? -7.047 3.014 21.183 1.00 78.38 262 ILE A C 1
ATOM 2063 O O . ILE A 1 262 ? -8.070 2.358 20.991 1.00 78.38 262 ILE A O 1
ATOM 2067 N N . ASP A 1 263 ? -6.478 3.104 22.383 1.00 74.44 263 ASP A N 1
ATOM 2068 C CA . ASP A 1 263 ? -7.018 2.399 23.541 1.00 74.44 263 ASP A CA 1
ATOM 2069 C C . ASP A 1 263 ? -8.354 3.009 23.995 1.00 74.44 263 ASP A C 1
ATOM 2071 O O . ASP A 1 263 ? -9.317 2.266 24.189 1.00 74.44 263 ASP A O 1
ATOM 2075 N N . LEU A 1 264 ? -8.481 4.340 24.015 1.00 76.38 264 LEU A N 1
ATOM 2076 C CA . LEU A 1 264 ? -9.754 5.018 24.281 1.00 76.38 264 LEU A CA 1
ATOM 2077 C C . LEU A 1 264 ? -10.808 4.721 23.199 1.00 76.38 264 LEU A C 1
ATOM 2079 O O . LEU A 1 264 ? -11.974 4.490 23.516 1.00 76.38 264 LEU A O 1
ATOM 2083 N N . ALA A 1 265 ? -10.414 4.654 21.927 1.00 80.19 265 ALA A N 1
ATOM 2084 C CA . ALA A 1 265 ? -11.312 4.294 20.832 1.00 80.19 265 ALA A CA 1
ATOM 2085 C C . ALA A 1 265 ? -11.903 2.889 21.008 1.00 80.19 265 ALA A C 1
ATOM 2087 O O . ALA A 1 265 ? -13.105 2.704 20.818 1.00 80.19 265 ALA A O 1
ATOM 2088 N N . LYS A 1 266 ? -11.089 1.906 21.422 1.00 75.00 266 LYS A N 1
ATOM 2089 C CA . LYS A 1 266 ? -11.588 0.558 21.744 1.00 75.00 266 LYS A CA 1
ATOM 2090 C C . LYS A 1 266 ? -12.631 0.627 22.852 1.00 75.00 266 LYS A C 1
ATOM 2092 O O . LYS A 1 266 ? -13.690 0.030 22.714 1.00 75.00 266 LYS A O 1
ATOM 2097 N N . VAL A 1 267 ? -12.355 1.379 23.916 1.00 73.75 267 VAL A N 1
ATOM 2098 C CA . VAL A 1 267 ? -13.262 1.551 25.059 1.00 73.75 267 VAL A CA 1
ATOM 2099 C C . VAL A 1 267 ? -14.614 2.127 24.627 1.00 73.75 267 VAL A C 1
ATOM 2101 O O . VAL A 1 267 ? -15.651 1.539 24.933 1.00 73.75 267 VAL A O 1
ATOM 2104 N N . LEU A 1 268 ? -14.608 3.217 23.856 1.00 77.31 268 LEU A N 1
ATOM 2105 C CA . LEU A 1 268 ? -15.829 3.846 23.338 1.00 77.31 268 LEU A CA 1
ATOM 2106 C C . LEU A 1 268 ? -16.615 2.911 22.408 1.00 77.31 268 LEU A C 1
ATOM 2108 O O . LEU A 1 268 ? -17.842 2.835 22.490 1.00 77.31 268 LEU A O 1
ATOM 2112 N N . GLN A 1 269 ? -15.909 2.165 21.554 1.00 77.38 269 GLN A N 1
ATOM 2113 C CA . GLN A 1 269 ? -16.521 1.176 20.672 1.00 77.38 269 GLN A CA 1
ATOM 2114 C C . GLN A 1 269 ? -17.218 0.068 21.468 1.00 77.38 269 GLN A C 1
ATOM 2116 O O . GLN A 1 269 ? -18.347 -0.293 21.138 1.00 77.38 269 GLN A O 1
ATOM 2121 N N . ILE A 1 270 ? -16.583 -0.443 22.533 1.00 72.12 270 ILE A N 1
ATOM 2122 C CA . ILE A 1 270 ? -17.201 -1.443 23.415 1.00 72.12 270 ILE A CA 1
ATOM 2123 C C . ILE A 1 270 ? -18.467 -0.905 24.044 1.00 72.12 270 ILE A C 1
ATOM 2125 O O . ILE A 1 270 ? -19.502 -1.571 24.016 1.00 72.12 270 ILE A O 1
ATOM 2129 N N . GLU A 1 271 ? -18.383 0.298 24.602 1.00 75.06 271 GLU A N 1
ATOM 2130 C CA . GLU A 1 271 ? -19.521 0.895 25.273 1.00 75.06 271 GLU A CA 1
ATOM 2131 C C . GLU A 1 271 ? -20.724 1.003 24.326 1.00 75.06 271 GLU A C 1
ATOM 2133 O O . GLU A 1 271 ? -21.847 0.644 24.686 1.00 75.06 271 GLU A O 1
ATOM 2138 N N . HIS A 1 272 ? -20.484 1.447 23.092 1.00 78.00 272 HIS A N 1
ATOM 2139 C CA . HIS A 1 272 ? -21.529 1.578 22.089 1.00 78.00 272 HIS A CA 1
ATOM 2140 C C . HIS A 1 272 ? -22.148 0.245 21.678 1.00 78.00 272 HIS A C 1
ATOM 2142 O O . HIS A 1 272 ? -23.371 0.161 21.596 1.00 78.00 272 HIS A O 1
ATOM 2148 N N . GLU A 1 273 ? -21.337 -0.784 21.424 1.00 73.94 273 GLU A N 1
ATOM 2149 C CA . GLU A 1 273 ? -21.848 -2.079 20.963 1.00 73.94 273 GLU A CA 1
ATOM 2150 C C . GLU A 1 273 ? -22.630 -2.816 22.056 1.00 73.94 273 GLU A C 1
ATOM 2152 O O . GLU A 1 273 ? -23.664 -3.415 21.777 1.00 73.94 273 GLU A O 1
ATOM 2157 N N . ILE A 1 274 ? -22.215 -2.715 23.323 1.00 70.81 274 ILE A N 1
ATOM 2158 C CA . ILE A 1 274 ? -23.021 -3.252 24.429 1.00 70.81 274 ILE A CA 1
ATOM 2159 C C . ILE A 1 274 ? -24.373 -2.526 24.474 1.00 70.81 274 ILE A C 1
ATOM 2161 O O . ILE A 1 274 ? -25.426 -3.160 24.512 1.00 70.81 274 ILE A O 1
ATOM 2165 N N . ARG A 1 275 ? -24.381 -1.190 24.389 1.00 73.12 275 ARG A N 1
ATOM 2166 C CA . ARG A 1 275 ? -25.635 -0.417 24.373 1.00 73.12 275 ARG A CA 1
ATOM 2167 C C . ARG A 1 275 ? -26.519 -0.749 23.163 1.00 73.12 275 ARG A C 1
ATOM 2169 O O . ARG A 1 275 ? -27.739 -0.791 23.315 1.00 73.12 275 ARG A O 1
ATOM 2176 N N . SER A 1 276 ? -25.935 -0.984 21.984 1.00 73.69 276 SER A N 1
ATOM 2177 C CA . SER A 1 276 ? -26.668 -1.262 20.738 1.00 73.69 276 SER A CA 1
ATOM 2178 C C . SER A 1 276 ? -27.412 -2.603 20.774 1.00 73.69 276 SER A C 1
ATOM 2180 O O . SER A 1 276 ? -28.486 -2.720 20.186 1.00 73.69 276 SER A O 1
ATOM 2182 N N . GLN A 1 277 ? -26.911 -3.581 21.535 1.00 68.81 277 GLN A N 1
ATOM 2183 C CA . GLN A 1 277 ? -27.543 -4.891 21.735 1.00 68.81 277 GLN A CA 1
ATOM 2184 C C . GLN A 1 277 ? -28.732 -4.877 22.709 1.00 68.81 277 GLN A C 1
ATOM 2186 O O . GLN A 1 277 ? -29.221 -5.930 23.114 1.00 68.81 277 GLN A O 1
ATOM 2191 N N . GLY A 1 278 ? -29.219 -3.697 23.103 1.00 60.41 278 GLY A N 1
ATOM 2192 C CA . GLY A 1 278 ? -30.334 -3.579 24.041 1.00 60.41 278 GLY A CA 1
ATOM 2193 C C . GLY A 1 278 ? -29.931 -3.804 25.499 1.00 60.41 278 GLY A C 1
ATOM 2194 O O . GLY A 1 278 ? -30.792 -3.788 26.373 1.00 60.41 278 GLY A O 1
ATOM 2195 N N . PHE A 1 279 ? -28.629 -3.894 25.798 1.00 59.09 279 PHE A N 1
ATOM 2196 C CA . PHE A 1 279 ? -28.085 -3.834 27.162 1.00 59.09 279 PHE A CA 1
ATOM 2197 C C . PHE A 1 279 ? -28.160 -2.410 27.761 1.00 59.09 279 PHE A C 1
ATOM 2199 O O . PHE A 1 279 ? -27.350 -2.001 28.590 1.00 59.09 279 PHE A O 1
ATOM 2206 N N . SER A 1 280 ? -29.177 -1.638 27.366 1.00 48.94 280 SER A N 1
ATOM 2207 C CA . SER A 1 280 ? -29.565 -0.370 27.984 1.00 48.94 280 SER A CA 1
ATOM 2208 C C . SER A 1 280 ? -30.233 -0.556 29.354 1.00 48.94 280 SER A C 1
ATOM 2210 O O . SER A 1 280 ? -30.499 0.435 30.026 1.00 48.94 280 SER A O 1
ATOM 2212 N N . THR A 1 281 ? -30.523 -1.801 29.754 1.00 44.25 281 THR A N 1
ATOM 2213 C CA . THR A 1 281 ? -31.296 -2.165 30.955 1.00 44.25 281 THR A CA 1
ATOM 2214 C C . THR A 1 281 ? -30.571 -3.150 31.876 1.00 44.25 281 THR A C 1
ATOM 2216 O O . THR A 1 281 ? -31.203 -3.990 32.513 1.00 44.25 281 THR A O 1
ATOM 2219 N N . LEU A 1 282 ? -29.247 -3.062 31.991 1.00 48.00 282 LEU A N 1
ATOM 2220 C CA . LEU A 1 282 ? -28.638 -3.397 33.283 1.00 48.00 282 LEU A CA 1
ATOM 2221 C C . LEU A 1 282 ? -29.237 -2.445 34.319 1.00 48.00 282 LEU A C 1
ATOM 2223 O O . LEU A 1 282 ? -29.530 -1.302 33.960 1.00 48.00 282 LEU A O 1
ATOM 2227 N N . SER A 1 283 ? -29.451 -2.873 35.570 1.00 53.19 283 SER A N 1
ATOM 2228 C CA . SER A 1 283 ? -29.880 -1.917 36.594 1.00 53.19 283 SER A CA 1
ATOM 2229 C C . SER A 1 283 ? -28.855 -0.785 36.598 1.00 53.19 283 SER A C 1
ATOM 2231 O O . SER A 1 283 ? -27.681 -0.998 36.908 1.00 53.19 283 SER A O 1
ATOM 2233 N N . THR A 1 284 ? -29.271 0.399 36.145 1.00 56.91 284 THR A N 1
ATOM 2234 C CA . THR A 1 284 ? -28.425 1.596 36.064 1.00 56.91 284 THR A CA 1
ATOM 2235 C C . THR A 1 284 ? -27.695 1.786 37.384 1.00 56.91 284 THR A C 1
ATOM 2237 O O . THR A 1 284 ? -26.500 2.031 37.394 1.00 56.91 284 THR A O 1
ATOM 2240 N N . GLU A 1 285 ? -28.374 1.456 38.479 1.00 63.19 285 GLU A N 1
ATOM 2241 C CA . GLU A 1 285 ? -27.862 1.421 39.841 1.00 63.19 285 GLU A CA 1
ATOM 2242 C C . GLU A 1 285 ? -26.659 0.477 40.069 1.00 63.19 285 GLU A C 1
ATOM 2244 O O . GLU A 1 285 ? -25.706 0.864 40.746 1.00 63.19 285 GLU A O 1
ATOM 2249 N N . TYR A 1 286 ? -26.625 -0.745 39.510 1.00 65.88 286 TYR A N 1
ATOM 2250 C CA . TYR A 1 286 ? -25.467 -1.643 39.671 1.00 65.88 286 TYR A CA 1
ATOM 2251 C C . TYR A 1 286 ? -24.273 -1.163 38.851 1.00 65.88 286 TYR A C 1
ATOM 2253 O O . TYR A 1 286 ? -23.160 -1.117 39.373 1.00 65.88 286 TYR A O 1
ATOM 2261 N N . ALA A 1 287 ? -24.496 -0.771 37.594 1.00 64.56 287 ALA A N 1
ATOM 2262 C CA . ALA A 1 287 ? -23.437 -0.230 36.749 1.00 64.56 287 ALA A CA 1
ATOM 2263 C C . ALA A 1 287 ? -22.882 1.087 37.325 1.00 64.56 287 ALA A C 1
ATOM 2265 O O . ALA A 1 287 ? -21.671 1.265 37.368 1.00 64.56 287 ALA A O 1
ATOM 2266 N N . GLU A 1 288 ? -23.734 1.968 37.853 1.00 67.00 288 GLU A N 1
ATOM 2267 C CA . GLU A 1 288 ? -23.330 3.187 38.568 1.00 67.00 288 GLU A CA 1
ATOM 2268 C C . GLU A 1 288 ? -22.539 2.860 39.840 1.00 67.00 288 GLU A C 1
ATOM 2270 O O . GLU A 1 288 ? -21.482 3.440 40.078 1.00 67.00 288 GLU A O 1
ATOM 2275 N N . THR A 1 289 ? -22.973 1.860 40.612 1.00 73.06 289 THR A N 1
ATOM 2276 C CA . THR A 1 289 ? -22.232 1.396 41.795 1.00 73.06 289 THR A CA 1
ATOM 2277 C C . THR A 1 289 ? -20.846 0.861 41.424 1.00 73.06 289 THR A C 1
ATOM 2279 O O . THR A 1 289 ? -19.872 1.133 42.130 1.00 73.06 289 THR A O 1
ATOM 2282 N N . GLN A 1 290 ? -20.725 0.090 40.337 1.00 70.19 290 GLN A N 1
ATOM 2283 C CA . GLN A 1 290 ? -19.421 -0.404 39.882 1.00 70.19 290 GLN A CA 1
ATOM 2284 C C . GLN A 1 290 ? -18.562 0.690 39.260 1.00 70.19 290 GLN A C 1
ATOM 2286 O O . GLN A 1 290 ? -17.346 0.661 39.435 1.00 70.19 290 GLN A O 1
ATOM 2291 N N . PHE A 1 291 ? -19.176 1.670 38.599 1.00 71.12 291 PHE A N 1
ATOM 2292 C CA . PHE A 1 291 ? -18.492 2.862 38.121 1.00 71.12 291 PHE A CA 1
ATOM 2293 C C . PHE A 1 291 ? -17.844 3.614 39.281 1.00 71.12 291 PHE A C 1
ATOM 2295 O O . PHE A 1 291 ? -16.641 3.833 39.227 1.00 71.12 291 PHE A O 1
ATOM 2302 N N . GLU A 1 292 ? -18.587 3.951 40.339 1.00 74.12 292 GLU A N 1
ATOM 2303 C CA . GLU A 1 292 ? -18.031 4.696 41.479 1.00 74.12 292 GLU A CA 1
ATOM 2304 C C . GLU A 1 292 ? -16.888 3.926 42.151 1.00 74.12 292 GLU A C 1
ATOM 2306 O O . GLU A 1 292 ? -15.834 4.493 42.442 1.00 74.12 292 GLU A O 1
ATOM 2311 N N . LYS A 1 293 ? -17.050 2.605 42.318 1.00 71.19 293 LYS A N 1
ATOM 2312 C CA . LYS A 1 293 ? -15.996 1.735 42.857 1.00 71.19 293 LYS A CA 1
ATOM 2313 C C . LYS A 1 293 ? -14.757 1.730 41.972 1.00 71.19 293 LYS A C 1
ATOM 2315 O O . LYS A 1 293 ? -13.666 1.972 42.468 1.00 71.19 293 LYS A O 1
ATOM 2320 N N . PHE A 1 294 ? -14.900 1.463 40.676 1.00 71.50 294 PHE A N 1
ATOM 2321 C CA . PHE A 1 294 ? -13.756 1.392 39.772 1.00 71.50 294 PHE A CA 1
ATOM 2322 C C . PHE A 1 294 ? -13.104 2.763 39.572 1.00 71.50 294 PHE A C 1
ATOM 2324 O O . PHE A 1 294 ? -11.886 2.867 39.619 1.00 71.50 294 PHE A O 1
ATOM 2331 N N . TYR A 1 295 ? -13.891 3.825 39.403 1.00 71.50 295 TYR A N 1
ATOM 2332 C CA . TYR A 1 295 ? -13.388 5.185 39.244 1.00 71.50 295 TYR A CA 1
ATOM 2333 C C . TYR A 1 295 ? -12.581 5.633 40.464 1.00 71.50 295 TYR A C 1
ATOM 2335 O O . TYR A 1 295 ? -11.499 6.189 40.292 1.00 71.50 295 TYR A O 1
ATOM 2343 N N . ALA A 1 296 ? -13.042 5.332 41.683 1.00 71.44 296 ALA A N 1
ATOM 2344 C CA . ALA A 1 296 ? -12.276 5.600 42.899 1.00 71.44 296 ALA A CA 1
ATOM 2345 C C . ALA A 1 296 ? -10.917 4.878 42.907 1.00 71.44 296 ALA A C 1
ATOM 2347 O O . ALA A 1 296 ? -9.931 5.473 43.323 1.00 71.44 296 ALA A O 1
ATOM 2348 N N . LEU A 1 297 ? -10.851 3.639 42.401 1.00 68.12 297 LEU A N 1
ATOM 2349 C CA . LEU A 1 297 ? -9.602 2.873 42.287 1.00 68.12 297 LEU A CA 1
ATOM 2350 C C . LEU A 1 297 ? -8.691 3.372 41.152 1.00 68.12 297 LEU A C 1
ATOM 2352 O O . LEU A 1 297 ? -7.472 3.229 41.222 1.00 68.12 297 LEU A O 1
ATOM 2356 N N . TYR A 1 298 ? -9.284 3.879 40.071 1.00 68.25 298 TYR A N 1
ATOM 2357 C CA . TYR A 1 298 ? -8.598 4.108 38.800 1.00 68.25 298 TYR A CA 1
ATOM 2358 C C . TYR A 1 298 ? -8.168 5.564 38.585 1.00 68.25 298 TYR A C 1
ATOM 2360 O O . TYR A 1 298 ? -7.163 5.802 37.922 1.00 68.25 298 TYR A O 1
ATOM 2368 N N . ARG A 1 299 ? -8.865 6.539 39.186 1.00 68.19 299 ARG A N 1
ATOM 2369 C CA . ARG A 1 299 ? -8.564 7.983 39.061 1.00 68.19 299 ARG A CA 1
ATOM 2370 C C . ARG A 1 299 ? -7.159 8.386 39.532 1.00 68.19 299 ARG A C 1
ATOM 2372 O O . ARG A 1 299 ? -6.660 9.448 39.166 1.00 68.19 299 ARG A O 1
ATOM 2379 N N . ASP A 1 300 ? -6.551 7.566 40.387 1.00 62.75 300 ASP A N 1
ATOM 2380 C CA . ASP A 1 300 ? -5.204 7.794 40.915 1.00 62.75 300 ASP A CA 1
ATOM 2381 C C . ASP A 1 300 ? -4.131 7.121 40.034 1.00 62.75 300 ASP A C 1
ATOM 2383 O O . ASP A 1 300 ? -2.963 7.514 40.045 1.00 62.75 300 ASP A O 1
ATOM 2387 N N . VAL A 1 301 ? -4.549 6.172 39.183 1.00 61.62 301 VAL A N 1
ATOM 2388 C CA . VAL A 1 301 ? -3.730 5.527 38.143 1.00 61.62 301 VAL A CA 1
ATOM 2389 C C . VAL A 1 301 ? -3.716 6.357 36.857 1.00 61.62 301 VAL A C 1
ATOM 2391 O O . VAL A 1 301 ? -2.663 6.523 36.241 1.00 61.62 301 VAL A O 1
ATOM 2394 N N . GLU A 1 302 ? -4.866 6.902 36.468 1.00 61.94 302 GLU A N 1
ATOM 2395 C CA . GLU A 1 302 ? -5.056 7.721 35.270 1.00 61.94 302 GLU A CA 1
ATOM 2396 C C . GLU A 1 302 ? -5.873 8.964 35.653 1.00 61.94 302 GLU A C 1
ATOM 2398 O O . GLU A 1 302 ? -6.838 8.856 36.403 1.00 61.94 302 GLU A O 1
ATOM 2403 N N . LYS A 1 303 ? -5.477 10.161 35.204 1.00 59.50 303 LYS A N 1
ATOM 2404 C CA . LYS A 1 303 ? -6.080 11.434 35.650 1.00 59.50 303 LYS A CA 1
ATOM 2405 C C . LYS A 1 303 ? -7.012 12.009 34.579 1.00 59.50 303 LYS A C 1
ATOM 2407 O O . LYS A 1 303 ? -6.718 11.879 33.399 1.00 59.50 303 LYS A O 1
ATOM 2412 N N . GLY A 1 304 ? -8.076 12.705 34.991 1.00 63.50 304 GLY A N 1
ATOM 2413 C CA . GLY A 1 304 ? -8.936 13.499 34.094 1.00 63.50 304 GLY A CA 1
ATOM 2414 C C . GLY A 1 304 ? -10.193 12.785 33.576 1.00 63.50 304 GLY A C 1
ATOM 2415 O O . GLY A 1 304 ? -10.655 11.794 34.149 1.00 63.50 304 GLY A O 1
ATOM 2416 N N . VAL A 1 305 ? -10.777 13.312 32.495 1.00 58.69 305 VAL A N 1
ATOM 2417 C CA . VAL A 1 305 ? -11.987 12.807 31.817 1.00 58.69 305 VAL A CA 1
ATOM 2418 C C . VAL A 1 305 ? -11.763 11.400 31.257 1.00 58.69 305 VAL A C 1
ATOM 2420 O O . VAL A 1 305 ? -12.697 10.593 31.255 1.00 58.69 305 VAL A O 1
ATOM 2423 N N . GLU A 1 306 ? -10.524 11.065 30.880 1.00 64.25 306 GLU A N 1
ATOM 2424 C CA . GLU A 1 306 ? -10.107 9.721 30.453 1.00 64.25 306 GLU A CA 1
ATOM 2425 C C . GLU A 1 306 ? -10.464 8.657 31.500 1.00 64.25 306 GLU A C 1
ATOM 2427 O O . GLU A 1 306 ? -11.169 7.693 31.197 1.00 64.25 306 GLU A O 1
ATOM 2432 N N . ALA A 1 307 ? -10.071 8.870 32.759 1.00 68.19 307 ALA A N 1
ATOM 2433 C CA . ALA A 1 307 ? -10.332 7.930 33.846 1.00 68.19 307 ALA A CA 1
ATOM 2434 C C . ALA A 1 307 ? -11.83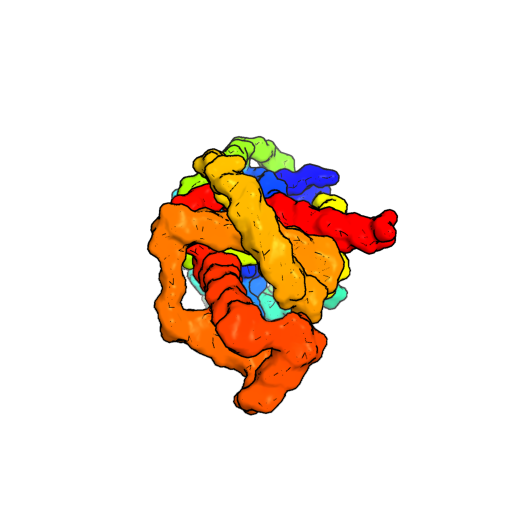0 7.707 34.065 1.00 68.19 307 ALA A C 1
ATOM 2436 O O . ALA A 1 307 ? -12.274 6.601 34.373 1.00 68.19 307 ALA A O 1
ATOM 2437 N N . ARG A 1 308 ? -12.630 8.759 33.860 1.00 68.88 308 ARG A N 1
ATOM 2438 C CA . ARG A 1 308 ? -14.084 8.704 33.996 1.00 68.88 308 ARG A CA 1
ATOM 2439 C C . ARG A 1 308 ? -14.735 7.944 32.842 1.00 68.88 308 ARG A C 1
ATOM 2441 O O . ARG A 1 308 ? -15.640 7.148 33.081 1.00 68.88 308 ARG A O 1
ATOM 2448 N N . LEU A 1 309 ? -14.289 8.179 31.608 1.00 67.50 309 LEU A N 1
ATOM 2449 C CA . LEU A 1 309 ? -14.744 7.454 30.416 1.00 67.50 309 LEU A CA 1
ATOM 2450 C C . LEU A 1 309 ? -14.402 5.968 30.517 1.00 67.50 309 LEU A C 1
ATOM 2452 O O . LEU A 1 309 ? -15.282 5.122 30.356 1.00 67.50 309 LEU A O 1
ATOM 2456 N N . ILE A 1 310 ? -13.152 5.661 30.864 1.00 69.44 310 ILE A N 1
ATOM 2457 C CA . ILE A 1 310 ? -12.676 4.291 31.054 1.00 69.44 310 ILE A CA 1
ATOM 2458 C C . ILE A 1 310 ? -13.481 3.609 32.151 1.00 69.44 310 ILE A C 1
ATOM 2460 O O . ILE A 1 310 ? -13.997 2.519 31.925 1.00 69.44 310 ILE A O 1
ATOM 2464 N N . ALA A 1 311 ? -13.691 4.266 33.293 1.00 71.94 311 ALA A N 1
ATOM 2465 C CA . ALA A 1 311 ? -14.489 3.705 34.373 1.00 71.94 311 ALA A CA 1
ATOM 2466 C C . ALA A 1 311 ? -15.947 3.430 33.976 1.00 71.94 311 ALA A C 1
ATOM 2468 O O . ALA A 1 311 ? -16.498 2.400 34.363 1.00 71.94 311 ALA A O 1
ATOM 2469 N N . LYS A 1 312 ? -16.585 4.316 33.196 1.00 71.06 312 LYS A N 1
ATOM 2470 C CA . LYS A 1 312 ? -17.976 4.131 32.741 1.00 71.06 312 LYS A CA 1
ATOM 2471 C C . LYS A 1 312 ? -18.110 2.945 31.801 1.00 71.06 312 LYS A C 1
ATOM 2473 O O . LYS A 1 312 ? -18.954 2.075 32.017 1.00 71.06 312 LYS A O 1
ATOM 2478 N N . ALA A 1 313 ? -17.270 2.902 30.774 1.00 70.12 313 ALA A N 1
ATOM 2479 C CA . ALA A 1 313 ? -17.255 1.797 29.832 1.00 70.12 313 ALA A CA 1
ATOM 2480 C C . ALA A 1 313 ? -16.900 0.487 30.540 1.00 70.12 313 ALA A C 1
ATOM 2482 O O . ALA A 1 313 ? -17.535 -0.536 30.307 1.00 70.12 313 ALA A O 1
ATOM 2483 N N . PHE A 1 314 ? -15.950 0.526 31.473 1.00 72.62 314 PHE A N 1
ATOM 2484 C CA . PHE A 1 314 ? -15.564 -0.627 32.267 1.00 72.62 314 PHE A CA 1
ATOM 2485 C C . PHE A 1 314 ? -16.715 -1.164 33.127 1.00 72.62 314 PHE A C 1
ATOM 2487 O O . PHE A 1 314 ? -16.982 -2.365 33.118 1.00 72.62 314 PHE A O 1
ATOM 2494 N N . ALA A 1 315 ? -17.440 -0.291 33.826 1.00 73.00 315 ALA A N 1
ATOM 2495 C CA . ALA A 1 315 ? -18.589 -0.692 34.628 1.00 73.00 315 ALA A CA 1
ATOM 2496 C C . ALA A 1 315 ? -19.681 -1.361 33.780 1.00 73.00 315 ALA A C 1
ATOM 2498 O O . ALA A 1 315 ? -20.269 -2.361 34.202 1.00 73.00 315 ALA A O 1
ATOM 2499 N N . LEU A 1 316 ? -19.908 -0.856 32.564 1.00 72.75 316 LEU A N 1
ATOM 2500 C CA . LEU A 1 316 ? -20.821 -1.460 31.597 1.00 72.75 316 LEU A CA 1
ATOM 2501 C C . LEU A 1 316 ? -20.326 -2.842 31.134 1.00 72.75 316 LEU A C 1
ATOM 2503 O O . LEU A 1 316 ? -21.091 -3.803 31.156 1.00 72.75 316 LEU A O 1
ATOM 2507 N N . ILE A 1 317 ? -19.043 -2.956 30.776 1.00 71.88 317 ILE A N 1
ATOM 2508 C CA . ILE A 1 317 ? -18.399 -4.207 30.345 1.00 71.88 317 ILE A CA 1
ATOM 2509 C C . ILE A 1 317 ? -18.474 -5.275 31.431 1.00 71.88 317 ILE A C 1
ATOM 2511 O O . ILE A 1 317 ? -18.863 -6.410 31.166 1.00 71.88 317 ILE A O 1
ATOM 2515 N N . TYR A 1 318 ? -18.108 -4.921 32.661 1.00 73.19 318 TYR A N 1
ATOM 2516 C CA . TYR A 1 318 ? -18.130 -5.847 33.785 1.00 73.19 318 TYR A CA 1
ATOM 2517 C C . TYR A 1 318 ? -19.546 -6.346 34.069 1.00 73.19 318 TYR A C 1
ATOM 2519 O O . TYR A 1 318 ? -19.772 -7.542 34.253 1.00 73.19 318 TYR A O 1
ATOM 2527 N N . SER A 1 319 ? -20.511 -5.428 34.056 1.00 72.94 319 SER A N 1
ATOM 2528 C CA . SER A 1 319 ? -21.916 -5.760 34.261 1.00 72.94 319 SER A CA 1
ATOM 2529 C C . SER A 1 319 ? -22.435 -6.701 33.166 1.00 72.94 319 SER A C 1
ATOM 2531 O O . SER A 1 319 ? -23.078 -7.699 33.478 1.00 72.94 319 SER A O 1
ATOM 2533 N N . TYR A 1 320 ? -22.063 -6.457 31.905 1.00 73.12 320 TYR A N 1
ATOM 2534 C CA . TYR A 1 320 ? -22.359 -7.358 30.790 1.00 73.12 320 TYR A CA 1
ATOM 2535 C C . TYR A 1 320 ? -21.749 -8.753 30.998 1.00 73.12 320 TYR A C 1
ATOM 2537 O O . TYR A 1 320 ? -22.459 -9.753 30.909 1.00 73.12 320 TYR A O 1
ATOM 2545 N N . TYR A 1 321 ? -20.455 -8.841 31.336 1.00 71.00 321 TYR A N 1
ATOM 2546 C CA . TYR A 1 321 ? -19.773 -10.121 31.574 1.00 71.00 321 TYR A CA 1
ATOM 2547 C C . TYR A 1 321 ? -20.416 -10.942 32.690 1.00 71.00 321 TYR A C 1
ATOM 2549 O O . TYR A 1 321 ? -20.547 -12.161 32.560 1.00 71.00 321 TYR A O 1
ATOM 2557 N N . ARG A 1 322 ? -20.845 -10.282 33.768 1.00 72.31 322 ARG A N 1
ATOM 2558 C CA . ARG A 1 322 ? -21.568 -10.931 34.862 1.00 72.31 322 ARG A CA 1
ATOM 2559 C C . ARG A 1 322 ? -22.889 -11.528 34.381 1.00 72.31 322 ARG A C 1
ATOM 2561 O O . ARG A 1 322 ? -23.192 -12.670 34.729 1.00 72.31 322 ARG A O 1
ATOM 2568 N N . ASP A 1 323 ? -23.649 -10.785 33.584 1.00 72.12 323 ASP A N 1
ATOM 2569 C CA . ASP A 1 323 ? -24.948 -11.229 33.076 1.00 72.12 323 ASP A CA 1
ATOM 2570 C C . ASP A 1 323 ? -24.811 -12.438 32.143 1.00 72.12 323 ASP A C 1
ATOM 2572 O O . ASP A 1 323 ? -25.574 -13.400 32.263 1.00 72.12 323 ASP A O 1
ATOM 2576 N N . ILE A 1 324 ? -23.771 -12.464 31.302 1.00 68.25 324 ILE A N 1
ATOM 2577 C CA . ILE A 1 324 ? -23.429 -13.640 30.483 1.00 68.25 324 ILE A CA 1
ATOM 2578 C C . ILE A 1 324 ? -22.611 -14.704 31.241 1.00 68.25 324 ILE A C 1
ATOM 2580 O O . ILE A 1 324 ? -22.164 -15.684 30.647 1.00 68.25 324 ILE A O 1
ATOM 2584 N N . LYS A 1 325 ? -22.450 -14.546 32.564 1.00 71.44 325 LYS A N 1
ATOM 2585 C CA . LYS A 1 325 ? -21.783 -15.479 33.494 1.00 71.44 325 LYS A CA 1
ATOM 2586 C C . LYS A 1 325 ? -20.342 -15.836 33.119 1.00 71.44 325 LYS A C 1
ATOM 2588 O O . LYS A 1 325 ? -19.875 -16.940 33.401 1.00 71.44 325 LYS A O 1
ATOM 2593 N N . VAL A 1 326 ? -19.624 -14.899 32.513 1.00 67.75 326 VAL A N 1
ATOM 2594 C CA . VAL A 1 326 ? -18.193 -15.031 32.236 1.00 67.75 326 VAL A CA 1
ATOM 2595 C C . VAL A 1 326 ? -17.413 -14.631 33.484 1.00 67.75 326 VAL A C 1
ATOM 2597 O O . VAL A 1 326 ? -17.629 -13.564 34.052 1.00 67.75 326 VAL A O 1
ATOM 2600 N N . SER A 1 327 ? -16.472 -15.477 33.895 1.00 67.88 327 SER A N 1
ATOM 2601 C CA . SER A 1 327 ? -15.514 -15.183 34.959 1.00 67.88 327 SER A CA 1
ATOM 2602 C C . SER A 1 327 ? -14.095 -15.498 34.495 1.00 67.88 327 SER A C 1
ATOM 2604 O O . SER A 1 327 ? -13.873 -16.368 33.650 1.00 67.88 327 SER A O 1
ATOM 2606 N N . LEU A 1 328 ? -13.111 -14.779 35.036 1.00 68.75 328 LEU A N 1
ATOM 2607 C CA . LEU A 1 328 ? -11.708 -15.104 34.801 1.00 68.75 328 LEU A CA 1
ATOM 2608 C C . LEU A 1 328 ? -11.248 -16.213 35.736 1.00 68.75 328 LEU A C 1
ATOM 2610 O O . LEU A 1 328 ? -11.565 -16.228 36.925 1.00 68.75 328 LEU A O 1
ATOM 2614 N N . SER A 1 329 ? -10.421 -17.116 35.209 1.00 75.44 329 SER A N 1
ATOM 2615 C CA . SER A 1 329 ? -9.753 -18.096 36.060 1.00 75.44 329 SER A CA 1
ATOM 2616 C C . SER A 1 329 ? -8.765 -17.400 37.016 1.00 75.44 329 SER A C 1
ATOM 2618 O O . SER A 1 329 ? -8.100 -16.434 36.615 1.00 75.44 329 SER A O 1
ATOM 2620 N N . PRO A 1 330 ? -8.575 -17.914 38.247 1.00 75.88 330 PRO A N 1
ATOM 2621 C CA . PRO A 1 330 ? -7.603 -17.361 39.194 1.00 75.88 330 PRO A CA 1
ATOM 2622 C C . PRO A 1 330 ? -6.182 -17.250 38.616 1.00 75.88 330 PRO A C 1
ATOM 2624 O O . PRO A 1 330 ? -5.456 -16.299 38.901 1.00 75.88 330 PRO A O 1
ATOM 2627 N N . GLY A 1 331 ? -5.794 -18.187 37.743 1.00 77.44 331 GLY A N 1
ATOM 2628 C CA . GLY A 1 331 ? -4.499 -18.161 37.061 1.00 77.44 331 GLY A CA 1
ATOM 2629 C C . GLY A 1 331 ? -4.332 -16.972 36.109 1.00 77.44 331 GLY A C 1
ATOM 2630 O O . GLY A 1 331 ? -3.254 -16.383 36.050 1.00 77.44 331 GLY A O 1
ATOM 2631 N N . MET A 1 332 ? -5.391 -16.573 35.397 1.00 72.94 332 MET A N 1
ATOM 2632 C CA . MET A 1 332 ? -5.357 -15.416 34.492 1.00 72.94 332 MET A CA 1
ATOM 2633 C C . MET A 1 332 ? -5.271 -14.097 35.258 1.00 72.94 332 MET A C 1
ATOM 2635 O O . MET A 1 332 ? -4.453 -13.245 34.906 1.00 72.94 332 MET A O 1
ATOM 2639 N N . ALA A 1 333 ? -6.048 -13.964 36.335 1.00 76.56 333 ALA A N 1
ATOM 2640 C CA . ALA A 1 333 ? -6.000 -12.819 37.241 1.00 76.56 333 ALA A CA 1
ATOM 2641 C C . ALA A 1 333 ? -4.598 -12.650 37.861 1.00 76.56 333 ALA A C 1
ATOM 2643 O O . ALA A 1 333 ? -4.015 -11.563 37.826 1.00 76.56 333 ALA A O 1
ATOM 2644 N N . GLN A 1 334 ? -3.991 -13.748 38.325 1.00 80.62 334 GLN A N 1
ATOM 2645 C CA . GLN A 1 334 ? -2.627 -13.740 38.857 1.00 80.62 334 GLN A CA 1
ATOM 2646 C C . GLN A 1 334 ? -1.584 -13.385 37.786 1.00 80.62 334 GLN A C 1
ATOM 2648 O O . GLN A 1 334 ? -0.653 -12.620 38.048 1.00 80.62 334 GLN A O 1
ATOM 2653 N N . ALA A 1 335 ? -1.721 -13.923 36.570 1.00 80.00 335 ALA A N 1
ATOM 2654 C CA . ALA A 1 335 ? -0.811 -13.626 35.467 1.00 80.00 335 ALA A CA 1
ATOM 2655 C C . ALA A 1 335 ? -0.869 -12.145 35.063 1.00 80.00 335 ALA A C 1
ATOM 2657 O O . ALA A 1 335 ? 0.182 -11.536 34.848 1.00 80.00 335 ALA A O 1
ATOM 2658 N N . PHE A 1 336 ? -2.072 -11.563 35.002 1.00 82.00 336 PHE A N 1
ATOM 2659 C CA . PHE A 1 336 ? -2.269 -10.123 34.834 1.00 82.00 336 PHE A CA 1
ATOM 2660 C C . PHE A 1 336 ? -1.551 -9.344 35.938 1.00 82.00 336 PHE A C 1
ATOM 2662 O O . PHE A 1 336 ? -0.692 -8.512 35.646 1.00 82.00 336 PHE A O 1
ATOM 2669 N N . PHE A 1 337 ? -1.823 -9.667 37.204 1.00 82.25 337 PHE A N 1
ATOM 2670 C CA . PHE A 1 337 ? -1.254 -8.934 38.331 1.00 82.25 337 PHE A CA 1
ATOM 2671 C C . PHE A 1 337 ? 0.280 -8.987 38.346 1.00 82.25 337 PHE A C 1
ATOM 2673 O O . PHE A 1 337 ? 0.946 -7.981 38.592 1.00 82.25 337 PHE A O 1
ATOM 2680 N N . ASN A 1 338 ? 0.868 -10.128 37.985 1.00 83.19 338 ASN A N 1
ATOM 2681 C CA . ASN A 1 338 ? 2.316 -10.268 37.842 1.00 83.19 338 ASN A CA 1
ATOM 2682 C C . ASN A 1 338 ? 2.884 -9.371 36.724 1.00 83.19 338 ASN A C 1
ATOM 2684 O O . ASN A 1 338 ? 3.941 -8.758 36.905 1.00 83.19 338 ASN A O 1
ATOM 2688 N N . ARG A 1 339 ? 2.195 -9.257 35.577 1.00 82.25 339 ARG A N 1
ATOM 2689 C CA . ARG A 1 339 ? 2.587 -8.337 34.492 1.00 82.25 339 ARG A CA 1
ATOM 2690 C C . ARG A 1 339 ? 2.468 -6.879 34.922 1.00 82.25 339 ARG A C 1
ATOM 2692 O O . ARG A 1 339 ? 3.414 -6.123 34.703 1.00 82.25 339 ARG A O 1
ATOM 2699 N N . PHE A 1 340 ? 1.362 -6.513 35.569 1.00 80.38 340 PHE A N 1
ATOM 2700 C CA . PHE A 1 340 ? 1.141 -5.182 36.132 1.00 80.38 340 PHE A CA 1
ATOM 2701 C C . PHE A 1 340 ? 2.284 -4.804 37.080 1.00 80.38 340 PHE A C 1
ATOM 2703 O O . PHE A 1 340 ? 2.995 -3.825 36.854 1.00 80.38 340 PHE A O 1
ATOM 2710 N N . ARG A 1 341 ? 2.575 -5.657 38.070 1.00 83.75 341 ARG A N 1
ATOM 2711 C CA . ARG A 1 341 ? 3.675 -5.435 39.016 1.00 83.75 341 ARG A CA 1
ATOM 2712 C C . ARG A 1 341 ? 5.020 -5.262 38.320 1.00 83.75 341 ARG A C 1
ATOM 2714 O O . ARG A 1 341 ? 5.791 -4.381 38.689 1.00 83.75 341 ARG A O 1
ATOM 2721 N N . LYS A 1 342 ? 5.307 -6.057 37.285 1.00 81.50 342 LYS A N 1
ATOM 2722 C CA . LYS A 1 342 ? 6.540 -5.924 36.497 1.00 81.50 342 LYS A CA 1
ATOM 2723 C C . LYS A 1 342 ? 6.615 -4.577 35.768 1.00 81.50 342 LYS A C 1
ATOM 2725 O O . LYS A 1 342 ? 7.674 -3.955 35.793 1.00 81.50 342 LYS A O 1
ATOM 2730 N N . ARG A 1 343 ? 5.517 -4.132 35.146 1.00 74.75 343 ARG A N 1
ATOM 2731 C CA . ARG A 1 343 ? 5.436 -2.877 34.378 1.00 74.75 343 ARG A CA 1
ATOM 2732 C C . ARG A 1 343 ? 5.587 -1.640 35.271 1.00 74.75 343 ARG A C 1
ATOM 2734 O O . ARG A 1 343 ? 6.245 -0.691 34.869 1.00 74.75 343 ARG A O 1
ATOM 2741 N N . HIS A 1 344 ? 5.062 -1.695 36.495 1.00 72.50 344 HIS A N 1
ATOM 2742 C CA . HIS A 1 344 ? 5.120 -0.601 37.472 1.00 72.50 344 HIS A CA 1
ATOM 2743 C C . HIS A 1 344 ? 6.290 -0.711 38.469 1.00 72.50 344 HIS A C 1
ATOM 2745 O O . HIS A 1 344 ? 6.341 0.022 39.451 1.00 72.50 344 HIS A O 1
ATOM 2751 N N . GLY A 1 345 ? 7.235 -1.636 38.259 1.00 77.94 345 GLY A N 1
ATOM 2752 C CA . GLY A 1 345 ? 8.401 -1.793 39.139 1.00 77.94 345 GLY A CA 1
ATOM 2753 C C . GLY A 1 345 ? 8.099 -2.366 40.534 1.00 77.94 345 GLY A C 1
ATOM 2754 O O . GLY A 1 345 ? 8.978 -2.386 41.392 1.00 77.94 345 GLY A O 1
ATOM 2755 N N . LEU A 1 346 ? 6.900 -2.906 40.763 1.00 84.38 346 LEU A N 1
ATOM 2756 C CA . LEU A 1 346 ? 6.404 -3.436 42.042 1.00 84.38 346 LEU A CA 1
ATOM 2757 C C . LEU A 1 346 ? 6.888 -4.876 42.307 1.00 84.38 346 LEU A C 1
ATOM 2759 O O . LEU A 1 346 ? 6.106 -5.789 42.588 1.00 84.38 346 LEU A O 1
ATOM 2763 N N . LYS A 1 347 ? 8.197 -5.118 42.179 1.00 78.88 347 LYS A N 1
ATOM 2764 C CA . LYS A 1 347 ? 8.784 -6.473 42.227 1.00 78.88 347 LYS A CA 1
ATOM 2765 C C . LYS A 1 347 ? 8.678 -7.139 43.602 1.00 78.88 347 LYS A C 1
ATOM 2767 O O . LYS A 1 347 ? 8.541 -8.355 43.670 1.00 78.88 347 LYS A O 1
ATOM 2772 N N . GLN A 1 348 ? 8.715 -6.359 44.682 1.00 84.50 348 GLN A N 1
ATOM 2773 C CA . GLN A 1 348 ? 8.614 -6.856 46.060 1.00 84.50 348 GLN A CA 1
ATOM 2774 C C . GLN A 1 348 ? 7.218 -6.621 46.645 1.00 84.50 348 GLN A C 1
ATOM 2776 O O . GLN A 1 348 ? 6.463 -5.778 46.147 1.00 84.50 348 GLN A O 1
ATOM 2781 N N . ARG A 1 349 ? 6.845 -7.408 47.663 1.00 82.00 349 ARG A N 1
ATOM 2782 C CA . ARG A 1 349 ? 5.530 -7.294 48.313 1.00 82.00 349 ARG A CA 1
ATOM 2783 C C . ARG A 1 349 ? 5.386 -5.920 48.960 1.00 82.00 349 ARG A C 1
ATOM 2785 O O . ARG A 1 349 ? 4.392 -5.251 48.718 1.00 82.00 349 ARG A O 1
ATOM 2792 N N . GLU A 1 350 ? 6.414 -5.466 49.661 1.00 83.62 350 GLU A N 1
ATOM 2793 C CA . GLU A 1 350 ? 6.485 -4.169 50.334 1.00 83.62 350 GLU A CA 1
ATOM 2794 C C . GLU A 1 350 ? 6.241 -3.019 49.355 1.00 83.62 350 GLU A C 1
ATOM 2796 O O . GLU A 1 350 ? 5.439 -2.140 49.638 1.00 83.62 350 GLU A O 1
ATOM 2801 N N . ALA A 1 351 ? 6.836 -3.066 48.159 1.00 82.62 351 ALA A N 1
ATOM 2802 C CA . ALA A 1 351 ? 6.599 -2.061 47.119 1.00 82.62 351 ALA A CA 1
ATOM 2803 C C . ALA A 1 351 ? 5.138 -2.044 46.638 1.00 82.62 351 ALA A C 1
ATOM 2805 O O . ALA A 1 351 ? 4.598 -0.988 46.329 1.00 82.62 351 ALA A O 1
ATOM 2806 N N . THR A 1 352 ? 4.489 -3.210 46.599 1.00 80.00 352 THR A N 1
ATOM 2807 C CA . THR A 1 352 ? 3.071 -3.330 46.228 1.00 80.00 352 THR A CA 1
ATOM 2808 C C . THR A 1 352 ? 2.172 -2.774 47.331 1.00 80.00 352 THR A C 1
ATOM 2810 O O . THR A 1 352 ? 1.252 -2.022 47.037 1.00 80.00 352 THR A O 1
ATOM 2813 N N . LEU A 1 353 ? 2.474 -3.076 48.597 1.00 80.88 353 LEU A N 1
ATOM 2814 C CA . LEU A 1 353 ? 1.762 -2.536 49.761 1.00 80.88 353 LEU A CA 1
ATOM 2815 C C . LEU A 1 353 ? 1.924 -1.019 49.874 1.00 80.88 353 LEU A C 1
ATOM 2817 O O . LEU A 1 353 ? 0.961 -0.309 50.140 1.00 80.88 353 LEU A O 1
ATOM 2821 N N . GLN A 1 354 ? 3.133 -0.517 49.624 1.00 80.06 354 GLN A N 1
ATOM 2822 C CA . GLN A 1 354 ? 3.416 0.912 49.580 1.00 80.06 354 GLN A CA 1
ATOM 2823 C C . GLN A 1 354 ? 2.626 1.586 48.456 1.00 80.06 354 GLN A C 1
ATOM 2825 O O . GLN A 1 354 ? 2.047 2.643 48.667 1.00 80.06 354 GLN A O 1
ATOM 2830 N N . TRP A 1 355 ? 2.576 0.967 47.273 1.00 79.56 355 TRP A N 1
ATOM 2831 C CA . TRP A 1 355 ? 1.789 1.471 46.153 1.00 79.56 355 TRP A CA 1
ATOM 2832 C C . TRP A 1 355 ? 0.293 1.502 46.482 1.00 79.56 355 TRP A C 1
ATOM 2834 O O . TRP A 1 355 ? -0.335 2.530 46.264 1.00 79.56 355 TRP A O 1
ATOM 2844 N N . LEU A 1 356 ? -0.258 0.440 47.076 1.00 72.56 356 LEU A N 1
ATOM 2845 C CA . LEU A 1 356 ? -1.655 0.407 47.526 1.00 72.56 356 LEU A CA 1
ATOM 2846 C C . LEU A 1 356 ? -1.941 1.529 48.528 1.00 72.56 356 LEU A C 1
ATOM 2848 O O . LEU A 1 356 ? -2.868 2.306 48.332 1.00 72.56 356 LEU A O 1
ATOM 2852 N N . LYS A 1 357 ? -1.078 1.681 49.537 1.00 74.25 357 LYS A N 1
ATOM 2853 C CA . LYS A 1 357 ? -1.196 2.737 50.547 1.00 74.25 357 LYS A CA 1
ATOM 2854 C C . LYS A 1 357 ? -1.106 4.144 49.948 1.00 74.25 357 LYS A C 1
ATOM 2856 O O . LYS A 1 357 ? -1.821 5.030 50.388 1.00 74.25 357 LYS A O 1
ATOM 2861 N N . ASN A 1 358 ? -0.244 4.351 48.954 1.00 74.62 358 ASN A N 1
ATOM 2862 C CA . ASN A 1 358 ? -0.086 5.642 48.278 1.00 74.62 358 ASN A CA 1
ATOM 2863 C C . ASN A 1 358 ? -1.285 6.016 47.387 1.00 74.62 358 ASN A C 1
ATOM 2865 O O . ASN A 1 358 ? -1.378 7.171 46.988 1.00 74.62 358 ASN A O 1
ATOM 2869 N N . ASN A 1 359 ? -2.150 5.054 47.054 1.00 64.31 359 ASN A N 1
ATOM 2870 C CA . ASN A 1 359 ? -3.365 5.256 46.259 1.00 64.31 359 ASN A CA 1
ATOM 2871 C C . ASN A 1 359 ? -4.640 5.023 47.098 1.00 64.31 359 ASN A C 1
ATOM 2873 O O . ASN A 1 359 ? -5.702 4.789 46.536 1.00 64.31 359 ASN A O 1
ATOM 2877 N N . ASP A 1 360 ? -4.532 5.018 48.434 1.00 67.12 360 ASP A N 1
ATOM 2878 C CA . ASP A 1 360 ? -5.647 4.782 49.365 1.00 67.12 360 ASP A CA 1
ATOM 2879 C C . ASP A 1 360 ? -6.435 3.477 49.103 1.00 67.12 360 ASP A C 1
ATOM 2881 O O . ASP A 1 360 ? -7.646 3.389 49.314 1.00 67.12 360 ASP A O 1
ATOM 2885 N N . LEU A 1 361 ? -5.733 2.427 48.663 1.00 66.38 361 LEU A N 1
ATOM 2886 C CA . LEU A 1 361 ? -6.304 1.116 48.356 1.00 66.38 361 LEU A CA 1
ATOM 2887 C C . LEU A 1 361 ? -6.073 0.112 49.492 1.00 66.38 361 LEU A C 1
ATOM 2889 O O . LEU A 1 361 ? -4.938 -0.128 49.905 1.00 66.38 361 LEU A O 1
ATOM 2893 N N . ASP A 1 362 ? -7.143 -0.537 49.956 1.00 71.19 362 ASP A N 1
ATOM 2894 C CA . ASP A 1 362 ? -7.071 -1.621 50.945 1.00 71.19 362 ASP A CA 1
ATOM 2895 C C . ASP A 1 362 ? -6.599 -2.965 50.338 1.00 71.19 362 ASP A C 1
ATOM 2897 O O . ASP A 1 362 ? -7.096 -3.410 49.300 1.00 71.19 362 ASP A O 1
ATOM 2901 N N . GLU A 1 363 ? -5.672 -3.664 51.007 1.00 72.88 363 GLU A N 1
ATOM 2902 C CA . GLU A 1 363 ? -5.122 -4.951 50.531 1.00 72.88 363 GLU A CA 1
ATOM 2903 C C . GLU A 1 363 ? -6.168 -6.078 50.547 1.00 72.88 363 GLU A C 1
ATOM 2905 O O . GLU A 1 363 ? -6.137 -6.957 49.688 1.00 72.88 363 GLU A O 1
ATOM 2910 N N . THR A 1 364 ? -7.098 -6.076 51.505 1.00 72.25 364 THR A N 1
ATOM 2911 C CA . THR A 1 364 ? -8.037 -7.193 51.694 1.00 72.25 364 THR A CA 1
ATOM 2912 C C . THR A 1 364 ? -9.287 -7.101 50.827 1.00 72.25 364 THR A C 1
ATOM 2914 O O . THR A 1 364 ? -9.815 -8.133 50.414 1.00 72.25 364 THR A O 1
ATOM 2917 N N . GLN A 1 365 ? -9.752 -5.890 50.523 1.00 67.12 365 GLN A N 1
ATOM 2918 C CA . GLN A 1 365 ? -10.985 -5.646 49.774 1.00 67.12 365 GLN A CA 1
ATOM 2919 C C . GLN A 1 365 ? -10.735 -4.984 48.418 1.00 67.12 365 GLN A C 1
ATOM 2921 O O . GLN A 1 365 ? -11.298 -5.424 47.417 1.00 67.12 365 GLN A O 1
ATOM 2926 N N . ALA A 1 366 ? -9.885 -3.955 48.352 1.00 65.94 366 ALA A N 1
ATOM 2927 C CA . ALA A 1 366 ? -9.693 -3.187 47.123 1.00 65.94 366 ALA A CA 1
ATOM 2928 C C . ALA A 1 366 ? -8.776 -3.906 46.127 1.00 65.94 366 ALA A C 1
ATOM 2930 O O . ALA A 1 366 ? -9.054 -3.890 44.932 1.00 65.94 366 ALA A O 1
ATOM 2931 N N . LEU A 1 367 ? -7.719 -4.581 46.593 1.00 71.69 367 LEU A N 1
ATOM 2932 C CA . LEU A 1 367 ? -6.783 -5.280 45.708 1.00 71.69 367 LEU A CA 1
ATOM 2933 C C . LEU A 1 367 ? -7.425 -6.451 44.929 1.00 71.69 367 LEU A C 1
ATOM 2935 O O . LEU A 1 367 ? -7.207 -6.517 43.718 1.00 71.69 367 LEU A O 1
ATOM 2939 N N . PRO A 1 368 ? -8.212 -7.364 45.538 1.00 74.75 368 PRO A N 1
ATOM 2940 C CA . PRO A 1 368 ? -8.876 -8.427 44.782 1.00 74.75 368 PRO A CA 1
ATOM 2941 C C . PRO A 1 368 ? -9.820 -7.875 43.712 1.00 74.75 368 PRO A C 1
ATOM 2943 O O . PRO A 1 368 ? -9.771 -8.332 42.573 1.00 74.75 368 PRO A O 1
ATOM 2946 N N . LEU A 1 369 ? -10.599 -6.842 44.055 1.00 69.69 369 LEU A N 1
ATOM 2947 C CA . LEU A 1 369 ? -11.479 -6.144 43.116 1.00 69.69 369 LEU A CA 1
ATOM 2948 C C . LEU A 1 369 ? -10.678 -5.469 41.998 1.00 69.69 369 LEU A C 1
ATOM 2950 O O . LEU A 1 369 ? -11.006 -5.622 40.829 1.00 69.69 369 LEU A O 1
ATOM 2954 N N . PHE A 1 370 ? -9.590 -4.775 42.331 1.00 72.06 370 PHE A N 1
ATOM 2955 C CA . PHE A 1 370 ? -8.691 -4.149 41.362 1.00 72.06 370 PHE A CA 1
ATOM 2956 C C . PHE A 1 370 ? -8.135 -5.171 40.363 1.00 72.06 370 PHE A C 1
ATOM 2958 O O . PHE A 1 370 ? -8.154 -4.940 39.154 1.00 72.06 370 PHE A O 1
ATOM 2965 N N . VAL A 1 371 ? -7.666 -6.318 40.861 1.00 76.44 371 VAL A N 1
ATOM 2966 C CA . VAL A 1 371 ? -7.127 -7.395 40.026 1.00 76.44 371 VAL A CA 1
ATOM 2967 C C . VAL A 1 371 ? -8.222 -8.016 39.167 1.00 76.44 371 VAL A C 1
ATOM 2969 O O . VAL A 1 371 ? -8.005 -8.189 37.970 1.00 76.44 371 VAL A O 1
ATOM 2972 N N . GLU A 1 372 ? -9.384 -8.335 39.733 1.00 75.38 372 GLU A N 1
ATOM 2973 C CA . GLU A 1 372 ? -10.527 -8.882 38.995 1.00 75.38 372 GLU A CA 1
ATOM 2974 C C . GLU A 1 372 ? -10.944 -7.938 37.863 1.00 75.38 372 GLU A C 1
ATOM 2976 O O . GLU A 1 372 ? -11.006 -8.343 36.700 1.00 75.38 372 GLU A O 1
ATOM 2981 N N . TYR A 1 373 ? -11.137 -6.661 38.187 1.00 71.00 373 TYR A N 1
ATOM 2982 C CA . TYR A 1 373 ? -11.603 -5.670 37.238 1.00 71.00 373 TYR A CA 1
ATOM 2983 C C . TYR A 1 373 ? -10.603 -5.419 36.111 1.00 71.00 373 TYR A C 1
ATOM 2985 O O . TYR A 1 373 ? -10.931 -5.570 34.932 1.00 71.00 373 TYR A O 1
ATOM 2993 N N . LEU A 1 374 ? -9.354 -5.096 36.441 1.00 71.56 374 LEU A N 1
ATOM 2994 C CA . LEU A 1 374 ? -8.374 -4.766 35.412 1.00 71.56 374 LEU A CA 1
ATOM 2995 C C . LEU A 1 374 ? -7.892 -5.981 34.623 1.00 71.56 374 LEU A C 1
ATOM 2997 O O . LEU A 1 374 ? -7.515 -5.829 33.463 1.00 71.56 374 LEU A O 1
ATOM 3001 N N . SER A 1 375 ? -7.932 -7.186 35.196 1.00 74.56 375 SER A N 1
ATOM 3002 C CA . SER A 1 375 ? -7.633 -8.392 34.419 1.00 74.56 375 SER A CA 1
ATOM 3003 C C . SER A 1 375 ? -8.723 -8.682 33.389 1.00 74.56 375 SER A C 1
ATOM 3005 O O . SER A 1 375 ? -8.385 -9.037 32.258 1.00 74.56 375 SER A O 1
ATOM 3007 N N . LEU A 1 376 ? -10.003 -8.464 33.725 1.00 70.38 376 LEU A N 1
ATOM 3008 C CA . LEU A 1 376 ? -11.110 -8.527 32.762 1.00 70.38 376 LEU A CA 1
ATOM 3009 C C . LEU A 1 376 ? -10.934 -7.471 31.674 1.00 70.38 376 LEU A C 1
ATOM 3011 O O . LEU A 1 376 ? -11.041 -7.796 30.494 1.00 70.38 376 LEU A O 1
ATOM 3015 N N . PHE A 1 377 ? -10.578 -6.243 32.055 1.00 69.88 377 PHE A N 1
ATOM 3016 C CA . PHE A 1 377 ? -10.297 -5.167 31.109 1.00 69.88 377 PHE A CA 1
ATOM 3017 C C . PHE A 1 377 ? -9.143 -5.504 30.156 1.00 69.88 377 PHE A C 1
ATOM 3019 O O . PHE A 1 377 ? -9.310 -5.467 28.940 1.00 69.88 377 PHE A O 1
ATOM 3026 N N . GLU A 1 378 ? -7.972 -5.880 30.680 1.00 69.75 378 GLU A N 1
ATOM 3027 C CA . GLU A 1 378 ? -6.805 -6.206 29.854 1.00 69.75 378 GLU A CA 1
ATOM 3028 C C . GLU A 1 378 ? -7.103 -7.393 28.928 1.00 69.75 378 GLU A C 1
ATOM 3030 O O . GLU A 1 378 ? -6.683 -7.405 27.768 1.00 69.75 378 GLU A O 1
ATOM 3035 N N . TYR A 1 379 ? -7.858 -8.383 29.401 1.00 68.12 379 TYR A N 1
ATOM 3036 C CA . TYR A 1 379 ? -8.194 -9.558 28.605 1.00 68.12 379 TYR A CA 1
ATOM 3037 C C . TYR A 1 379 ? -9.213 -9.259 27.494 1.00 68.12 379 TYR A C 1
ATOM 3039 O O . TYR A 1 379 ? -9.012 -9.692 26.354 1.00 68.12 379 TYR A O 1
ATOM 3047 N N . ALA A 1 380 ? -10.266 -8.503 27.814 1.00 63.59 380 ALA A N 1
ATOM 3048 C CA . ALA A 1 380 ? -11.360 -8.155 26.909 1.00 63.59 380 ALA A CA 1
ATOM 3049 C C . ALA A 1 380 ? -10.977 -7.079 25.883 1.00 63.59 380 ALA A C 1
ATOM 3051 O O . ALA A 1 380 ? -11.306 -7.188 24.704 1.00 63.59 380 ALA A O 1
ATOM 3052 N N . VAL A 1 381 ? -10.279 -6.035 26.337 1.00 62.66 381 VAL A N 1
ATOM 3053 C CA . VAL A 1 381 ? -10.041 -4.805 25.568 1.00 62.66 381 VAL A CA 1
ATOM 3054 C C . VAL A 1 381 ? -8.665 -4.810 24.917 1.00 62.66 381 VAL A C 1
ATOM 3056 O O . VAL A 1 381 ? -8.526 -4.465 23.743 1.00 62.66 381 VAL A O 1
ATOM 3059 N N . LEU A 1 382 ? -7.632 -5.205 25.667 1.00 61.72 382 LEU A N 1
ATOM 3060 C CA . LEU A 1 382 ? -6.243 -5.045 25.230 1.00 61.72 382 LEU A CA 1
ATOM 3061 C C . LEU A 1 382 ? -5.682 -6.288 24.529 1.00 61.72 382 LEU A C 1
ATOM 3063 O O . LEU A 1 382 ? -4.892 -6.142 23.600 1.00 61.72 382 LEU A O 1
ATOM 3067 N N . THR A 1 383 ? -6.071 -7.494 24.959 1.00 60.25 383 THR A N 1
ATOM 3068 C CA . THR A 1 383 ? -5.388 -8.736 24.552 1.00 60.25 383 THR A CA 1
ATOM 3069 C C . THR A 1 383 ? -6.039 -9.435 23.364 1.00 60.25 383 THR A C 1
ATOM 3071 O O . THR A 1 383 ? -5.358 -9.729 22.387 1.00 60.25 383 THR A O 1
ATOM 3074 N N . ASN A 1 384 ? -7.337 -9.736 23.430 1.00 54.56 384 ASN A N 1
ATOM 3075 C CA . ASN A 1 384 ? -7.977 -10.577 22.408 1.00 54.56 384 ASN A CA 1
ATOM 3076 C C . ASN A 1 384 ? -8.775 -9.782 21.382 1.00 54.56 384 ASN A C 1
ATOM 3078 O O . ASN A 1 384 ? -9.262 -10.347 20.404 1.00 54.56 384 ASN A O 1
ATOM 3082 N N . GLY A 1 385 ? -8.980 -8.490 21.643 1.00 57.28 385 GLY A N 1
ATOM 3083 C CA . GLY A 1 385 ? -10.126 -7.816 21.069 1.00 57.28 385 GLY A CA 1
ATOM 3084 C C . GLY A 1 385 ? -11.415 -8.600 21.347 1.00 57.28 385 GLY A C 1
ATOM 3085 O O . GLY A 1 385 ? -11.484 -9.586 22.081 1.00 57.28 385 GLY A O 1
ATOM 3086 N N . PHE A 1 386 ? -12.480 -8.149 20.729 1.00 51.81 386 PHE A N 1
ATOM 3087 C CA . PHE A 1 386 ? -13.840 -8.541 21.060 1.00 51.81 386 PHE A CA 1
ATOM 3088 C C . PHE A 1 386 ? -14.283 -9.881 20.477 1.00 51.81 386 PHE A C 1
ATOM 3090 O O . PHE A 1 386 ? -15.470 -10.190 20.436 1.00 51.81 386 PHE A O 1
ATOM 3097 N N . ASP A 1 387 ? -13.347 -10.682 19.995 1.00 50.59 387 ASP A N 1
ATOM 3098 C CA . ASP A 1 387 ? -13.676 -11.932 19.327 1.00 50.59 387 ASP A CA 1
ATOM 3099 C C . ASP A 1 387 ? -14.153 -13.009 20.324 1.00 50.59 387 ASP A C 1
ATOM 3101 O O . ASP A 1 387 ? -14.776 -13.984 19.927 1.00 50.59 387 ASP A O 1
ATOM 3105 N N . LEU A 1 388 ? -13.925 -12.800 21.627 1.00 50.47 388 LEU A N 1
ATOM 3106 C CA . LEU A 1 388 ? -14.497 -13.602 22.720 1.00 50.47 388 LEU A CA 1
ATOM 3107 C C . LEU A 1 388 ? -15.950 -13.253 23.053 1.00 50.47 388 LEU A C 1
ATOM 3109 O O . LEU A 1 388 ? -16.614 -14.017 23.746 1.00 50.47 388 LEU A O 1
ATOM 3113 N N . LEU A 1 389 ? -16.414 -12.077 22.635 1.00 50.44 389 LEU A N 1
ATOM 3114 C CA . LEU A 1 389 ? -17.721 -11.555 23.019 1.00 50.44 389 LEU A CA 1
ATOM 3115 C C . LEU A 1 389 ? -18.828 -11.961 22.040 1.00 50.44 389 LEU A C 1
ATOM 3117 O O . LEU A 1 389 ? -19.992 -11.703 22.325 1.00 50.44 389 LEU A O 1
ATOM 3121 N N . ASP A 1 390 ? -18.466 -12.542 20.889 1.00 51.59 390 ASP A N 1
ATOM 3122 C CA . ASP A 1 390 ? -19.356 -12.785 19.739 1.00 51.59 390 ASP A CA 1
ATOM 3123 C C . ASP A 1 390 ? -20.181 -11.537 19.344 1.00 51.59 390 ASP A C 1
ATOM 3125 O O . ASP A 1 390 ? -21.213 -11.606 18.679 1.00 51.59 390 ASP A O 1
ATOM 3129 N N . ILE A 1 391 ? -19.705 -10.353 19.755 1.00 49.19 391 ILE A N 1
ATOM 3130 C CA . ILE A 1 391 ? -20.290 -9.063 19.421 1.00 49.19 391 ILE A CA 1
ATOM 3131 C C . ILE A 1 391 ? -19.845 -8.758 17.988 1.00 49.19 391 ILE A C 1
ATOM 3133 O O . ILE A 1 391 ? -18.638 -8.652 17.731 1.00 49.19 391 ILE A O 1
ATOM 3137 N N . PRO A 1 392 ? -20.781 -8.620 17.031 1.00 45.81 392 PRO A N 1
ATOM 3138 C CA . PRO A 1 392 ? -20.455 -8.334 15.646 1.00 45.81 392 PRO A CA 1
ATOM 3139 C C . PRO A 1 392 ? -20.003 -6.883 15.540 1.00 45.81 392 PRO A C 1
ATOM 3141 O O . PRO A 1 392 ? -20.785 -5.987 15.245 1.00 45.81 392 PRO A O 1
ATOM 3144 N N . ILE A 1 393 ? -18.721 -6.644 15.791 1.00 50.34 393 ILE A N 1
ATOM 3145 C CA . ILE A 1 393 ? -18.187 -5.293 15.717 1.00 50.34 393 ILE A CA 1
ATOM 3146 C C . ILE A 1 393 ? -18.200 -4.826 14.291 1.00 50.34 393 ILE A C 1
ATOM 3148 O O . ILE A 1 393 ? -17.491 -5.364 13.430 1.00 50.34 393 ILE A O 1
ATOM 3152 N N . ILE A 1 394 ? -18.974 -3.772 14.081 1.00 50.41 394 ILE A N 1
ATOM 3153 C CA . ILE A 1 394 ? -18.962 -3.044 12.833 1.00 50.41 394 ILE A CA 1
ATOM 3154 C C . ILE A 1 394 ? -17.559 -2.460 12.668 1.00 50.41 394 ILE A C 1
ATOM 3156 O O . ILE A 1 394 ? -16.995 -1.844 13.573 1.00 50.41 394 ILE A O 1
ATOM 3160 N N . MET A 1 395 ? -16.979 -2.718 11.498 1.00 54.81 395 MET A N 1
ATOM 3161 C CA . MET A 1 395 ? -15.581 -2.474 11.145 1.00 54.81 395 MET A CA 1
ATOM 3162 C C . MET A 1 395 ? -15.247 -0.982 10.950 1.00 54.81 395 MET A C 1
ATOM 3164 O O . MET A 1 395 ? -14.660 -0.604 9.941 1.00 54.81 395 MET A O 1
ATOM 3168 N N . ASP A 1 396 ? -15.627 -0.135 11.902 1.00 63.09 396 ASP A N 1
ATOM 3169 C CA . ASP A 1 396 ? -15.407 1.311 11.881 1.00 63.09 396 ASP A CA 1
ATOM 3170 C C . ASP A 1 396 ? -14.727 1.778 13.174 1.00 63.09 396 ASP A C 1
ATOM 3172 O O . ASP A 1 396 ? -15.244 2.591 13.938 1.00 63.09 396 ASP A O 1
ATOM 3176 N N . SER A 1 397 ? -13.536 1.237 13.450 1.00 70.38 397 SER A N 1
ATOM 3177 C CA . SER A 1 397 ? -12.700 1.727 14.554 1.00 70.38 397 SER A CA 1
ATOM 3178 C C . SER A 1 397 ? -12.219 3.168 14.323 1.00 70.38 397 SER A C 1
ATOM 3180 O O . SER A 1 397 ? -11.830 3.835 15.278 1.00 70.38 397 SER A O 1
ATOM 3182 N N . ARG A 1 398 ? -12.299 3.693 13.087 1.00 80.81 398 ARG A N 1
ATOM 3183 C CA . ARG A 1 398 ? -11.877 5.062 12.763 1.00 80.81 398 ARG A CA 1
ATOM 3184 C C . ARG A 1 398 ? -12.776 6.109 13.404 1.00 80.81 398 ARG A C 1
ATOM 3186 O O . ARG A 1 398 ? -12.266 7.045 14.017 1.00 80.81 398 ARG A O 1
ATOM 3193 N N . ARG A 1 399 ? -14.097 5.933 13.322 1.00 83.31 399 ARG A N 1
ATOM 3194 C CA . ARG A 1 399 ? -15.061 6.809 14.002 1.00 83.31 399 ARG A CA 1
ATOM 3195 C C . ARG A 1 399 ? -14.740 6.972 15.489 1.00 83.31 399 ARG A C 1
ATOM 3197 O O . ARG A 1 399 ? -14.790 8.083 1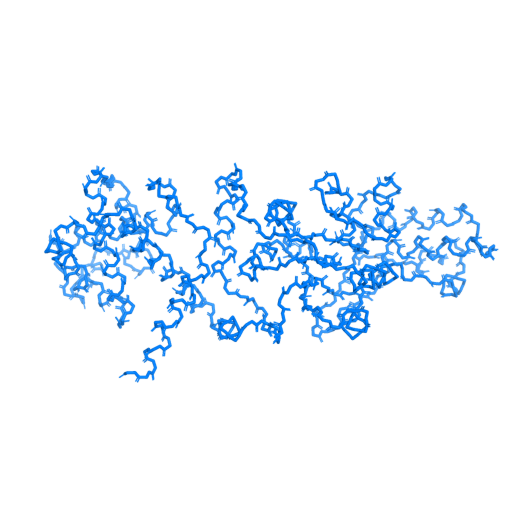6.011 1.00 83.31 399 ARG A O 1
ATOM 3204 N N . TRP A 1 400 ? -14.381 5.880 16.156 1.00 83.56 400 TRP A N 1
ATOM 3205 C CA . TRP A 1 400 ? -14.075 5.886 17.585 1.00 83.56 400 TRP A CA 1
ATOM 3206 C C . TRP A 1 400 ? -12.754 6.581 17.910 1.00 83.56 400 TRP A C 1
ATOM 3208 O O . TRP A 1 400 ? -12.672 7.255 18.929 1.00 83.56 400 TRP A O 1
ATOM 3218 N N . VAL A 1 401 ? -11.751 6.492 17.032 1.00 84.94 401 VAL A N 1
ATOM 3219 C CA . VAL A 1 401 ? -10.495 7.254 17.163 1.00 84.94 401 VAL A CA 1
ATOM 3220 C C . VAL A 1 401 ? -10.747 8.754 17.049 1.00 84.94 401 VAL A C 1
ATOM 3222 O O . VAL A 1 401 ? -10.209 9.530 17.834 1.00 84.94 401 VAL A O 1
ATOM 3225 N N . LEU A 1 402 ? -11.604 9.169 16.115 1.00 83.88 402 LEU A N 1
ATOM 3226 C CA . LEU A 1 402 ? -11.992 10.572 15.969 1.00 83.88 402 LEU A CA 1
ATOM 3227 C C . LEU A 1 402 ? -12.759 11.080 17.195 1.00 83.88 402 LEU A C 1
ATOM 3229 O O . LEU A 1 402 ? -12.479 12.171 17.688 1.00 83.88 402 LEU A O 1
ATOM 3233 N N . GLN A 1 403 ? -13.684 10.277 17.721 1.00 83.69 403 GLN A N 1
ATOM 3234 C CA . GLN A 1 403 ? -14.426 10.623 18.931 1.00 83.69 403 GLN A CA 1
ATOM 3235 C C . GLN A 1 403 ? -13.514 10.669 20.168 1.00 83.69 403 GLN A C 1
ATOM 3237 O O . GLN A 1 403 ? -13.611 11.598 20.965 1.00 83.69 403 GLN A O 1
ATOM 3242 N N . ALA A 1 404 ? -12.588 9.716 20.305 1.00 83.88 404 ALA A N 1
ATOM 3243 C CA . ALA A 1 404 ? -11.563 9.727 21.346 1.00 83.88 404 ALA A CA 1
ATOM 3244 C C . ALA A 1 404 ? -10.733 11.016 21.282 1.00 83.88 404 ALA A C 1
ATOM 3246 O O . ALA A 1 404 ? -10.538 11.673 22.298 1.00 83.88 404 ALA A O 1
ATOM 3247 N N . TYR A 1 405 ? -10.315 11.428 20.084 1.00 84.56 405 TYR A N 1
ATOM 3248 C CA . TYR A 1 405 ? -9.572 12.671 19.898 1.00 84.56 405 TYR A CA 1
ATOM 3249 C C . TYR A 1 405 ? -10.363 13.909 20.311 1.00 84.56 405 TYR A C 1
ATOM 3251 O O . TYR A 1 405 ? -9.813 14.762 20.999 1.00 84.56 405 TYR A O 1
ATOM 3259 N N . GLN A 1 406 ? -11.653 13.978 19.972 1.00 82.44 406 GLN A N 1
ATOM 3260 C CA . GLN A 1 406 ? -12.536 15.061 20.416 1.00 82.44 406 GLN A CA 1
ATOM 3261 C C . GLN A 1 406 ? -12.625 15.153 21.944 1.00 82.44 406 GLN A C 1
ATOM 3263 O O . GLN A 1 406 ? -12.583 16.258 22.481 1.00 82.44 406 GLN A O 1
ATOM 3268 N N . TYR A 1 407 ? -12.691 14.016 22.644 1.00 77.12 407 TYR A N 1
ATOM 3269 C CA . TYR A 1 407 ? -12.652 14.003 24.108 1.00 77.12 407 TYR A CA 1
ATOM 3270 C C . TYR A 1 407 ? -11.329 14.549 24.658 1.00 77.12 407 TYR A C 1
ATOM 3272 O O . TYR A 1 407 ? -11.357 15.338 25.597 1.00 77.12 407 TYR A O 1
ATOM 3280 N N . LEU A 1 408 ? -10.188 14.184 24.060 1.00 73.81 408 LEU A N 1
ATOM 3281 C CA . LEU A 1 408 ? -8.871 14.625 24.538 1.00 73.81 408 LEU A CA 1
ATOM 3282 C C . LEU A 1 408 ? -8.592 16.111 24.287 1.00 73.81 408 LEU A C 1
ATOM 3284 O O . LEU A 1 408 ? -7.961 16.762 25.113 1.00 73.81 408 LEU A O 1
ATOM 3288 N N . ILE A 1 409 ? -9.029 16.665 23.153 1.00 73.50 409 ILE A N 1
ATOM 3289 C CA . ILE A 1 409 ? -8.837 18.099 22.866 1.00 73.50 409 ILE A CA 1
ATOM 3290 C C . ILE A 1 409 ? -9.851 18.984 23.599 1.00 73.50 409 ILE A C 1
ATOM 3292 O O . ILE A 1 409 ? -9.544 20.137 23.888 1.00 73.50 409 ILE A O 1
ATOM 3296 N N . GLY A 1 410 ? -11.040 18.454 23.916 1.00 63.00 410 GLY A N 1
ATOM 3297 C CA . GLY A 1 410 ? -12.055 19.154 24.707 1.00 63.00 410 GLY A CA 1
ATOM 3298 C C . GLY A 1 410 ? -11.568 19.532 26.110 1.00 63.00 410 GLY A C 1
ATOM 3299 O O . GLY A 1 410 ? -11.976 20.565 26.626 1.00 63.00 410 GLY A O 1
ATOM 3300 N N . GLU A 1 411 ? -10.618 18.777 26.676 1.00 50.34 411 GLU A N 1
ATOM 3301 C CA . GLU A 1 411 ? -9.944 19.099 27.946 1.00 50.34 411 GLU A CA 1
ATOM 3302 C C . GLU A 1 411 ? -8.972 20.293 27.869 1.00 50.34 411 GLU A C 1
ATOM 3304 O O . GLU A 1 411 ? -8.504 20.754 28.904 1.00 50.34 411 GLU A O 1
ATOM 3309 N N . GLN A 1 412 ? -8.635 20.825 26.685 1.00 43.31 412 GLN A N 1
ATOM 3310 C CA . GLN A 1 412 ? -7.846 22.067 26.619 1.00 43.31 412 GLN A CA 1
ATOM 3311 C C . GLN A 1 412 ? -8.696 23.333 26.812 1.00 43.31 412 GLN A C 1
ATOM 3313 O O . GLN A 1 412 ? -8.132 24.424 26.921 1.00 43.31 412 GLN A O 1
ATOM 3318 N N . HIS A 1 413 ? -10.028 23.210 26.838 1.00 32.06 413 HIS A N 1
ATOM 3319 C CA . HIS A 1 413 ? -10.957 24.343 26.849 1.00 32.06 413 HIS A CA 1
ATOM 3320 C C . HIS A 1 413 ? -11.961 24.369 28.018 1.00 32.06 413 HIS A C 1
ATOM 3322 O O . HIS A 1 413 ? -12.740 25.320 28.092 1.00 32.06 413 HIS A O 1
ATOM 3328 N N . GLU A 1 414 ? -11.914 23.408 28.942 1.00 27.25 414 GLU A N 1
ATOM 3329 C CA . GLU A 1 414 ? -12.605 23.445 30.248 1.00 27.25 414 GLU A CA 1
ATOM 3330 C C . GLU A 1 414 ? -11.582 23.437 31.386 1.00 27.25 414 GLU A C 1
ATOM 3332 O O . GLU A 1 414 ? -11.854 24.096 32.418 1.00 27.25 414 GLU A O 1
#

Nearest PDB structures (foldseek):
  6xp8-assembly1_A  TM=8.967E-01  e=4.278E-13  Methanosarcina acetivorans
  8p6a-assembly1_A  TM=1.595E-01  e=6.135E+00  Homo sapiens

Secondary structure (DSSP, 8-state):
---SEEEE-STTS-HHHHHHH-TTPEEE-SB-TTHHHHHHTT--SEEEE--B--SSSPPPPHHHHHHHHHTT-EEEEETTHHHHHHHHHTTTT-EEESHHHHHHHTTS---GGGT------TTTTT--SS--HHHHHHHHHHHHHTTSS-HHHHHHHHHHHHTS-GGG--HHHHHHHTT--HHHHHHT---HHHHHHHHHHHHHHHS-------PPPPPSSHHHHHHHHHHHHSPPSS--TTS-HHHHHHHTS-HHHHHHHHHHHHHHHHHHHHHHTTGGGS-HHHHHHHHHHHHHHHTTTS-SHHHHHHHHHHHHHHHHHHHTT----HHHHHHHHHHHHHHTT--SHHHHHHHHHHTT--TTTHHHHHHHHHHHHIIIIIISGGGGTT----S-HHHHHHHHHHHHHHTT--

pLDDT: mean 83.23, std 14.12, range [27.25, 98.75]

Radius of gyration: 27.67 Å; Cα contacts (8 Å, |Δi|>4): 599; chains: 1; bounding box: 64×42×87 Å

Mean predicted aligned error: 9.49 Å

Foldseek 3Di:
DQQQEEEADAQLDDPVLLCVQAVPYFYDHAAADLPLLQCVLSVHQEYEHQHHDDDVGHTHDLLSVLQCVLQQHAAEAWQAVRLLSCLVCVVSRYHYWFDSNVCCVVVVDPDNLQRDFDFDDVVRRRDGPADRNVQLLQLVVQLVVVVNDDPVLSVQLSVVQVPDRSHPGDSQVSCVVSVHDPVSSVVSGDSRSNVRSSRRSNVVNVDDRPTDRHDGDPSPDPVVLVSSLVSNLAQDCDQGPPDDPLSNVSNPDDPVVSVLLSLQLLLVLLLVLCVVVVVPDDPPVQLVVQLVLQLLQCCVVPPDPSSSSNSSSLSSLVSVCVVVPHFDDPVLLVVVVVVVCVVVVVPDPVSVVVVCVVSVHDPPPRVVVNSRSVSSVCVDRPNSDPPVVVRPRDSNSNVSSSVSVVVVVVVVPD

Sequence (414 aa):
MSTDTIVFLGPTLSRQEAKECLPEACFSDPVRCGDVFKLMSLSPKRLIIIDGLFEQTASVWHKEILFALDSGVEVWGAASMGALRAAELCDEGMRGVGEIFQWYHSGFIDGDDEVSLPHSSQEAGFQSRVVPLVNVRATLKNAIKKQAIEMIDAQKVIDALKQQPYYQRDVYQTLTSLGLSVEIFKKYTVDQKACDARAALSLAHQTPIRSKIKKPQALPSYFTKRIYREAISRPFDNNYDWLPETERALCGCSDAQKQRLIDLAKVLQIEHEIRSQGFSTLSTEYAETQFEKFYALYRDVEKGVEARLIAKAFALIYSYYRDIKVSLSPGMAQAFFNRFRKRHGLKQREATLQWLKNNDLDETQALPLFVEYLSLFEYAVLTNGFDLLDIPIIMDSRRWVLQAYQYLIGEQHE

Solvent-accessible surface area (backbone atoms only — not comparable to full-atom values): 22214 Å² total; per-residue (Å²): 125,68,57,42,34,38,33,20,42,44,71,58,51,56,75,65,64,47,37,74,39,31,70,76,51,37,79,46,60,42,36,31,51,52,48,61,42,32,50,52,74,65,65,39,39,28,42,37,31,31,27,50,44,59,91,93,43,62,43,59,49,69,71,43,54,52,47,40,41,57,18,28,24,44,40,34,12,11,33,26,53,14,5,54,52,11,41,79,30,36,94,76,64,29,42,56,28,47,66,57,10,51,32,40,59,70,61,78,42,87,61,75,58,35,59,36,62,60,57,44,54,74,94,65,66,29,48,57,90,42,77,30,47,54,26,51,50,43,15,44,53,47,26,37,78,67,71,74,45,56,71,72,57,50,48,52,50,52,56,60,45,68,75,35,60,55,82,72,36,51,69,60,61,49,29,51,76,72,75,42,65,52,66,60,51,63,76,34,61,36,63,44,35,40,52,12,40,49,51,42,36,41,50,49,65,73,45,80,88,79,54,58,80,44,82,50,73,75,68,92,40,73,68,56,47,53,50,42,50,55,28,33,34,46,64,55,86,68,70,53,90,70,50,55,69,74,52,40,56,49,32,72,48,53,72,70,53,49,52,50,29,39,54,45,11,51,45,54,48,50,42,50,54,48,44,73,73,64,58,74,72,57,62,63,66,58,34,49,51,42,18,55,54,45,29,65,69,38,44,79,80,37,70,67,71,60,26,52,52,52,20,48,31,45,17,49,51,52,50,49,34,53,76,72,66,56,76,81,55,71,68,56,34,50,52,40,48,54,52,50,28,59,76,72,68,32,81,47,70,66,51,43,53,50,51,30,57,76,59,79,40,46,76,85,62,43,44,58,50,50,37,53,52,51,31,50,46,44,48,47,65,71,66,62,41,56,75,84,68,76,57,86,72,73,94,54,51,42,64,28,28,54,51,32,46,52,59,62,58,52,65,79,78,114